Protein AF-0000000067173743 (afdb_homodimer)

Nearest PDB structures (foldseek):
  3cgg-assembly2_B  TM=9.640E-01  e=9.468E-26  Corynebacterium glutamicum ATCC 13032
  1y8c-assembly1_A  TM=8.490E-01  e=2.556E-12  Clostridium acetobutylicum ATCC 824
  6m81-assembly1_C-2  TM=7.696E-01  e=2.964E-10  Streptomyces fradiae
  3ccf-assembly1_A  TM=7.639E-01  e=2.964E-10  Trichormus variabilis ATCC 29413
  6zxy-assembly1_B  TM=7.085E-01  e=7.209E-08  Archaeoglobus fulgidus

Secondary structure (DSSP, 8-state):
-PPPPHHHHHHHH-TTHHHHHHHHHHHHHHTT----HHHHHHHHHSPTT-EEEEET-TTSHHHHHHHHTT-EEEEEES-HHHHHHHHHH--SSEEEE--GGG--SGGGT--S-EEEEEE-SSHHHHS-GGGHHHHHHHHHHTEEEEEEEEEEEESSSS--HHHHHHHHHHTTEEEEEEESSTT-PBP-TT-SEEEEEEEE-/-PPPPHHHHHHHH-TTHHHHHHHHHHHHHHTT----HHHHHHHHHSPTT-EEEEET-TTSHHHHHHHHTT-EEEEEES-HHHHHHHHHH--SSEEEE--GGG--SGGGT--S-EEEEEE-SSHHHHS-GGGHHHHHHHHHHTEEEEEEEEEEEESSSS--HHHHHHHHHHTTEEEEEEESSTT-PBP-TT-SEEEEEEEE-

pLDDT: mean 96.92, std 3.04, range [72.38, 98.94]

Solvent-accessible surface area (backbone atoms only — not comparable to full-atom values): 20705 Å² total; per-residue (Å²): 134,81,75,71,31,49,52,58,51,51,34,72,76,33,76,57,47,61,59,51,53,52,48,49,54,52,49,39,53,75,72,65,52,87,81,47,51,61,36,34,34,52,56,20,47,44,61,84,64,31,38,33,35,24,48,52,32,51,52,23,64,47,42,34,52,42,32,73,74,51,32,46,28,38,30,31,22,65,49,59,69,32,40,53,44,11,54,69,76,29,74,79,48,48,73,38,72,39,50,61,70,67,56,53,51,49,86,70,73,46,68,75,55,19,50,33,36,40,27,63,77,36,40,78,53,30,41,24,78,91,36,48,48,53,26,44,31,39,55,52,70,41,39,37,87,86,16,37,38,38,40,24,41,54,59,93,47,91,52,52,70,67,59,50,53,50,35,35,42,74,34,44,34,36,77,61,43,59,16,36,40,62,46,71,39,61,49,55,94,82,48,61,30,39,28,39,34,27,28,66,101,133,80,75,71,31,47,52,58,51,50,34,71,76,34,76,58,47,61,59,50,53,53,49,49,54,51,48,40,49,75,72,65,52,87,81,47,50,61,36,34,34,52,55,20,48,44,62,86,62,30,37,32,35,23,49,52,30,50,51,23,63,46,43,34,52,42,31,74,74,52,30,46,32,38,30,30,21,66,50,59,69,32,39,53,44,12,54,69,77,29,74,81,46,47,74,39,70,38,50,60,71,67,57,53,50,48,84,70,74,46,69,75,56,20,50,33,36,39,27,63,77,35,40,78,52,31,42,24,78,91,37,49,46,53,26,45,31,39,55,52,70,40,39,37,84,87,14,36,38,39,40,25,37,54,58,94,48,90,53,53,68,67,58,49,55,50,36,34,42,74,35,42,34,37,76,62,44,58,16,36,40,62,48,71,38,60,49,56,95,82,47,59,30,40,29,39,34,29,28,65,100

Structure (mmCIF, N/CA/C/O backbone):
data_AF-0000000067173743-model_v1
#
loop_
_entity.id
_entity.type
_entity.pdbx_description
1 polymer 'SAM-dependent methyltransferase'
#
loop_
_atom_site.group_PDB
_atom_site.id
_atom_site.type_symbol
_atom_site.label_atom_id
_atom_site.label_alt_id
_atom_site.label_comp_id
_atom_site.label_asym_id
_atom_site.label_entity_id
_atom_site.label_seq_id
_atom_site.pdbx_PDB_ins_code
_atom_site.Cartn_x
_atom_site.Cartn_y
_atom_site.Cartn_z
_atom_site.occupancy
_atom_site.B_iso_or_equiv
_atom_site.auth_seq_id
_atom_site.auth_comp_id
_atom_site.auth_asym_id
_atom_site.auth_atom_id
_atom_site.pdbx_PDB_model_num
ATOM 1 N N . MET A 1 1 ? -3.609 -37.188 -11.945 1 72.38 1 MET A N 1
ATOM 2 C CA . MET A 1 1 ? -2.936 -36.094 -12.633 1 72.38 1 MET A CA 1
ATOM 3 C C . MET A 1 1 ? -3.859 -34.875 -12.773 1 72.38 1 MET A C 1
ATOM 5 O O . MET A 1 1 ? -5.039 -35.031 -13.094 1 72.38 1 MET A O 1
ATOM 9 N N . VAL A 1 2 ? -3.316 -33.594 -12.258 1 84.56 2 VAL A N 1
ATOM 10 C CA . VAL A 1 2 ? -4.215 -32.438 -12.305 1 84.56 2 VAL A CA 1
ATOM 11 C C . VAL A 1 2 ? -4.324 -31.922 -13.742 1 84.56 2 VAL A C 1
ATOM 13 O O . VAL A 1 2 ? -3.422 -32.125 -14.555 1 84.56 2 VAL A O 1
ATOM 16 N N . GLU A 1 3 ? -5.492 -31.391 -14.008 1 90.25 3 GLU A N 1
ATOM 17 C CA . GLU A 1 3 ? -5.699 -30.781 -15.32 1 90.25 3 GLU A CA 1
ATOM 18 C C . GLU A 1 3 ? -4.637 -29.719 -15.609 1 90.25 3 GLU A C 1
ATOM 20 O O . GLU A 1 3 ? -4.289 -28.938 -14.727 1 90.25 3 GLU A O 1
ATOM 25 N N . GLN A 1 4 ? -4.129 -29.844 -16.844 1 92.44 4 GLN A N 1
ATOM 26 C CA . GLN A 1 4 ? -3.09 -28.906 -17.266 1 92.44 4 GLN A CA 1
ATOM 27 C C . GLN A 1 4 ? -3.613 -27.469 -17.281 1 92.44 4 GLN A C 1
ATOM 29 O O . GLN A 1 4 ? -4.723 -27.203 -17.75 1 92.44 4 GLN A O 1
ATOM 34 N N . SER A 1 5 ? -2.871 -26.578 -16.734 1 92.19 5 SER A N 1
ATOM 35 C CA . SER A 1 5 ? -3.258 -25.172 -16.688 1 92.19 5 SER A CA 1
ATOM 36 C C . SER A 1 5 ? -3.424 -24.594 -18.094 1 92.19 5 SER A C 1
ATOM 38 O O . SER A 1 5 ? -2.848 -25.109 -19.047 1 92.19 5 SER A O 1
ATOM 40 N N . LEU A 1 6 ? -4.168 -23.547 -18.203 1 91.12 6 LEU A N 1
ATOM 41 C CA . LEU A 1 6 ? -4.348 -22.875 -19.484 1 91.12 6 LEU A CA 1
ATOM 42 C C . LEU A 1 6 ? -3.037 -22.25 -19.953 1 91.12 6 LEU A C 1
ATOM 44 O O . LEU A 1 6 ? -2.773 -22.203 -21.156 1 91.12 6 LEU A O 1
ATOM 48 N N . TRP A 1 7 ? -2.191 -21.828 -19.047 1 90.88 7 TRP A N 1
ATOM 49 C CA . TRP A 1 7 ? -0.876 -21.312 -19.406 1 90.88 7 TRP A CA 1
ATOM 50 C C . TRP A 1 7 ? -0.049 -22.375 -20.125 1 90.88 7 TRP A C 1
ATOM 52 O O . TRP A 1 7 ? 0.504 -22.109 -21.203 1 90.88 7 TRP A O 1
ATOM 62 N N . MET A 1 8 ? 0.033 -23.531 -19.562 1 92.5 8 MET A N 1
ATOM 63 C CA . MET A 1 8 ? 0.863 -24.578 -20.141 1 92.5 8 MET A CA 1
ATOM 64 C C . MET A 1 8 ? 0.271 -25.094 -21.453 1 92.5 8 MET A C 1
ATOM 66 O O . MET A 1 8 ? 1.003 -25.531 -22.328 1 92.5 8 MET A O 1
ATOM 70 N N . GLN A 1 9 ? -1.016 -24.984 -21.578 1 92.06 9 GLN A N 1
ATOM 71 C CA . GLN A 1 9 ? -1.63 -25.281 -22.875 1 92.06 9 GLN A CA 1
ATOM 72 C C . GLN A 1 9 ? -1.189 -24.266 -23.938 1 92.06 9 GLN A C 1
ATOM 74 O O . GLN A 1 9 ? -0.911 -24.641 -25.078 1 92.06 9 GLN A O 1
ATOM 79 N N . LYS A 1 10 ? -1.136 -23 -23.562 1 92.88 10 LYS A N 1
ATOM 80 C CA . LYS A 1 10 ? -0.661 -21.953 -24.469 1 92.88 10 LYS A CA 1
ATOM 81 C C . LYS A 1 10 ? 0.796 -22.188 -24.859 1 92.88 10 LYS A C 1
ATOM 83 O O . LYS A 1 10 ? 1.162 -22.047 -26.031 1 92.88 10 LYS A O 1
ATOM 88 N N . VAL A 1 11 ? 1.63 -22.547 -23.891 1 92 11 VAL A N 1
ATOM 89 C CA . VAL A 1 11 ? 3.043 -22.812 -24.125 1 92 11 VAL A CA 1
ATOM 90 C C . VAL A 1 11 ? 3.193 -24 -25.078 1 92 11 VAL A C 1
ATOM 92 O O . VAL A 1 11 ? 4.035 -24 -25.969 1 92 11 VAL A O 1
ATOM 95 N N . ALA A 1 12 ? 2.393 -25.047 -24.906 1 92.31 12 ALA A N 1
ATOM 96 C CA . ALA A 1 12 ? 2.42 -26.219 -25.766 1 92.31 12 ALA A CA 1
ATOM 97 C C . ALA A 1 12 ? 2.045 -25.859 -27.203 1 92.31 12 ALA A C 1
ATOM 99 O O . ALA A 1 12 ? 2.629 -26.375 -28.156 1 92.31 12 ALA A O 1
ATOM 100 N N . ALA A 1 13 ? 1.15 -24.938 -27.312 1 94 13 ALA A N 1
ATOM 101 C CA . ALA A 1 13 ? 0.665 -24.516 -28.625 1 94 13 ALA A CA 1
ATOM 102 C C . ALA A 1 13 ? 1.651 -23.562 -29.297 1 94 13 ALA A C 1
ATOM 104 O O . ALA A 1 13 ? 1.753 -23.531 -30.516 1 94 13 ALA A O 1
ATOM 105 N N . ASP A 1 14 ? 2.377 -22.797 -28.484 1 94.69 14 ASP A N 1
ATOM 106 C CA . ASP A 1 14 ? 3.369 -21.828 -28.953 1 94.69 14 ASP A CA 1
ATOM 107 C C . ASP A 1 14 ? 4.629 -21.891 -28.094 1 94.69 14 ASP A C 1
ATOM 109 O O . ASP A 1 14 ? 4.797 -21.078 -27.172 1 94.69 14 ASP A O 1
ATOM 113 N N . PRO A 1 15 ? 5.562 -22.688 -28.484 1 89.81 15 PRO A N 1
ATOM 114 C CA . PRO A 1 15 ? 6.75 -22.938 -27.656 1 89.81 15 PRO A CA 1
ATOM 115 C C . PRO A 1 15 ? 7.57 -21.672 -27.422 1 89.81 15 PRO A C 1
ATOM 117 O O . PRO A 1 15 ? 8.391 -21.625 -26.5 1 89.81 15 PRO A O 1
ATOM 120 N N . GLY A 1 16 ? 7.414 -20.703 -28.141 1 92.06 16 GLY A N 1
ATOM 121 C CA . GLY A 1 16 ? 8.141 -19.453 -27.953 1 92.06 16 GLY A CA 1
ATOM 122 C C . GLY A 1 16 ? 7.461 -18.5 -27 1 92.06 16 GLY A C 1
ATOM 123 O O . GLY A 1 16 ? 8.008 -17.438 -26.672 1 92.06 16 GLY A O 1
ATOM 124 N N . HIS A 1 17 ? 6.344 -18.891 -26.562 1 93.5 17 HIS A N 1
ATOM 125 C CA . HIS A 1 17 ? 5.508 -18 -25.75 1 93.5 17 HIS A CA 1
ATOM 126 C C . HIS A 1 17 ? 6.23 -17.578 -24.484 1 93.5 17 HIS A C 1
ATOM 128 O O . HIS A 1 17 ? 6.223 -16.391 -24.125 1 93.5 17 HIS A O 1
ATOM 134 N N . SER A 1 18 ? 6.84 -18.484 -23.781 1 95.94 18 SER A N 1
ATOM 135 C CA . SER A 1 18 ? 7.53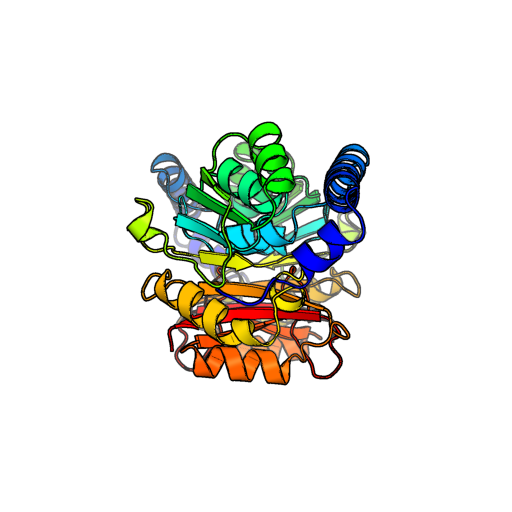9 -18.156 -22.531 1 95.94 18 SER A CA 1
ATOM 136 C C . SER A 1 18 ? 8.68 -17.172 -22.781 1 95.94 18 SER A C 1
ATOM 138 O O . SER A 1 18 ? 8.844 -16.203 -22.047 1 95.94 18 SER A O 1
ATOM 140 N N . GLN A 1 19 ? 9.438 -17.438 -23.797 1 95.19 19 GLN A N 1
ATOM 141 C CA . GLN A 1 19 ? 10.562 -16.562 -24.125 1 95.19 19 GLN A CA 1
ATOM 142 C C . GLN A 1 19 ? 10.078 -15.164 -24.5 1 95.19 19 GLN A C 1
ATOM 144 O O . GLN A 1 19 ? 10.703 -14.172 -24.141 1 95.19 19 GLN A O 1
ATOM 149 N N . TRP A 1 20 ? 9.078 -15.164 -25.297 1 94.69 20 TRP A N 1
ATOM 150 C CA . TRP A 1 20 ? 8.477 -13.883 -25.641 1 94.69 20 TRP A CA 1
ATOM 151 C C . TRP A 1 20 ? 8.102 -13.109 -24.375 1 94.69 20 TRP A C 1
ATOM 153 O O . TRP A 1 20 ? 8.406 -11.922 -24.25 1 94.69 20 TRP A O 1
ATOM 163 N N . TYR A 1 21 ? 7.426 -13.781 -23.531 1 95 21 TYR A N 1
ATOM 164 C CA . TYR A 1 21 ? 6.965 -13.156 -22.281 1 95 21 TYR A CA 1
ATOM 165 C C . TYR A 1 21 ? 8.141 -12.633 -21.469 1 95 21 TYR A C 1
ATOM 167 O O . TYR A 1 21 ? 8.094 -11.508 -20.969 1 95 21 TYR A O 1
ATOM 175 N N . ILE A 1 22 ? 9.211 -13.336 -21.312 1 96.88 22 ILE A N 1
ATOM 176 C CA . ILE A 1 22 ? 10.422 -12.93 -20.609 1 96.88 22 ILE A CA 1
ATOM 177 C C . ILE A 1 22 ? 10.992 -11.672 -21.25 1 96.88 22 ILE A C 1
ATOM 179 O O . ILE A 1 22 ? 11.273 -10.688 -20.547 1 96.88 22 ILE A O 1
ATOM 183 N N . GLU A 1 23 ? 11.086 -11.719 -22.516 1 96.81 23 GLU A N 1
ATOM 184 C CA . GLU A 1 23 ? 11.688 -10.602 -23.25 1 96.81 23 GLU A CA 1
ATOM 185 C C . GLU A 1 23 ? 10.812 -9.359 -23.156 1 96.81 23 GLU A C 1
ATOM 187 O O . GLU A 1 23 ? 11.32 -8.234 -23.094 1 96.81 23 GLU A O 1
ATOM 192 N N . ARG A 1 24 ? 9.57 -9.594 -23.156 1 95.5 24 ARG A N 1
ATOM 193 C CA . ARG A 1 24 ? 8.656 -8.469 -23.016 1 95.5 24 ARG A CA 1
ATOM 194 C C . ARG A 1 24 ? 8.945 -7.676 -21.75 1 95.5 24 ARG A C 1
ATOM 196 O O . ARG A 1 24 ? 9.109 -6.453 -21.812 1 95.5 24 ARG A O 1
ATOM 203 N N . PHE A 1 25 ? 9.055 -8.344 -20.672 1 95.25 25 PHE A N 1
ATOM 204 C CA . PHE A 1 25 ? 9.258 -7.652 -19.406 1 95.25 25 PHE A CA 1
ATOM 205 C C . PHE A 1 25 ? 10.672 -7.09 -19.328 1 95.25 25 PHE A C 1
ATOM 207 O O . PHE A 1 25 ? 10.883 -6.012 -18.766 1 95.25 25 PHE A O 1
ATOM 214 N N . ARG A 1 26 ? 11.609 -7.809 -19.891 1 96.94 26 ARG A N 1
ATOM 215 C CA . ARG A 1 26 ? 12.961 -7.254 -19.953 1 96.94 26 ARG A CA 1
ATOM 216 C C . ARG A 1 26 ? 12.992 -5.969 -20.766 1 96.94 26 ARG A C 1
ATOM 218 O O . ARG A 1 26 ? 13.656 -5.004 -20.391 1 96.94 26 ARG A O 1
ATOM 225 N N . SER A 1 27 ? 12.258 -5.996 -21.844 1 97.44 27 SER A N 1
ATOM 226 C CA . SER A 1 27 ? 12.195 -4.82 -22.703 1 97.44 27 SER A CA 1
ATOM 227 C C . SER A 1 27 ? 11.523 -3.652 -22 1 97.44 27 SER A C 1
ATOM 229 O O . SER A 1 27 ? 11.977 -2.51 -22.109 1 97.44 27 SER A O 1
ATOM 231 N N . LEU A 1 28 ? 10.438 -3.945 -21.312 1 96.38 28 LEU A N 1
ATOM 232 C CA . LEU A 1 28 ? 9.758 -2.906 -20.547 1 96.38 28 LEU A CA 1
ATOM 233 C C . LEU A 1 28 ? 10.688 -2.32 -19.484 1 96.38 28 LEU A C 1
ATOM 235 O O . LEU A 1 28 ? 10.711 -1.105 -19.281 1 96.38 28 LEU A O 1
ATOM 239 N N . ALA A 1 29 ? 11.445 -3.174 -18.859 1 94.88 29 ALA A N 1
ATOM 240 C CA . ALA A 1 29 ? 12.406 -2.717 -17.844 1 94.88 29 ALA A CA 1
ATOM 241 C C . ALA A 1 29 ? 13.469 -1.813 -18.469 1 94.88 29 ALA A C 1
ATOM 243 O O . ALA A 1 29 ? 13.789 -0.755 -17.938 1 94.88 29 ALA A O 1
ATOM 244 N N . ARG A 1 30 ? 13.984 -2.219 -19.641 1 95.62 30 ARG A N 1
ATOM 245 C CA . ARG A 1 30 ? 15 -1.433 -20.344 1 95.62 30 ARG A CA 1
ATOM 246 C C . ARG A 1 30 ? 14.445 -0.074 -20.75 1 95.62 30 ARG A C 1
ATOM 248 O O . ARG A 1 30 ? 15.172 0.919 -20.781 1 95.62 30 ARG A O 1
ATOM 255 N N . ALA A 1 31 ? 13.141 -0.066 -21.016 1 96.75 31 ALA A N 1
ATOM 256 C CA . ALA A 1 31 ? 12.477 1.167 -21.438 1 96.75 31 ALA A CA 1
ATOM 257 C C . ALA A 1 31 ? 12.172 2.059 -20.234 1 96.75 31 ALA A C 1
ATOM 259 O O . ALA A 1 31 ? 11.695 3.186 -20.406 1 96.75 31 ALA A O 1
ATOM 260 N N . GLY A 1 32 ? 12.359 1.563 -19.047 1 94 32 GLY A N 1
ATOM 261 C CA . GLY A 1 32 ? 12.18 2.365 -17.844 1 94 32 GLY A CA 1
ATOM 262 C C . GLY A 1 32 ? 10.75 2.365 -17.328 1 94 32 GLY A C 1
ATOM 263 O O . GLY A 1 32 ? 10.359 3.24 -16.562 1 94 32 GLY A O 1
ATOM 264 N N . GLU A 1 33 ? 9.961 1.334 -17.781 1 95.88 33 GLU A N 1
ATOM 265 C CA . GLU A 1 33 ? 8.578 1.241 -17.312 1 95.88 33 GLU A CA 1
ATOM 266 C C . GLU A 1 33 ? 8.523 0.799 -15.859 1 95.88 33 GLU A C 1
ATOM 268 O O . GLU A 1 33 ? 9.398 0.071 -15.391 1 95.88 33 GLU A O 1
ATOM 273 N N . ASP A 1 34 ? 7.531 1.329 -15.172 1 95.81 34 ASP A N 1
ATOM 274 C CA . ASP A 1 34 ? 7.32 0.904 -13.797 1 95.81 34 ASP A CA 1
ATOM 275 C C . ASP A 1 34 ? 6.719 -0.499 -13.742 1 95.81 34 ASP A C 1
ATOM 277 O O . ASP A 1 34 ? 5.543 -0.688 -14.055 1 95.81 34 ASP A O 1
ATOM 281 N N . LEU A 1 35 ? 7.457 -1.443 -13.242 1 95.88 35 LEU A N 1
ATOM 282 C CA . LEU A 1 35 ? 7.059 -2.848 -13.273 1 95.88 35 LEU A CA 1
ATOM 283 C C . LEU A 1 35 ? 6.75 -3.35 -11.867 1 95.88 35 LEU A C 1
ATOM 285 O O . LEU A 1 35 ? 6.496 -4.539 -11.664 1 95.88 35 LEU A O 1
ATOM 289 N N . PHE A 1 36 ? 6.715 -2.395 -10.867 1 97.69 36 PHE A N 1
ATOM 290 C CA . PHE A 1 36 ? 6.801 -2.91 -9.508 1 97.69 36 PHE A CA 1
ATOM 291 C C . PHE A 1 36 ? 5.633 -2.412 -8.664 1 97.69 36 PHE A C 1
ATOM 293 O O . PHE A 1 36 ? 5.676 -2.479 -7.434 1 97.69 36 PHE A O 1
ATOM 300 N N . GLY A 1 37 ? 4.562 -1.891 -9.336 1 97.94 37 GLY A N 1
ATOM 301 C CA . GLY A 1 37 ? 3.408 -1.38 -8.609 1 97.94 37 GLY A CA 1
ATOM 302 C C . GLY A 1 37 ? 2.801 -2.398 -7.664 1 97.94 37 GLY A C 1
ATOM 303 O O . GLY A 1 37 ? 2.49 -2.078 -6.516 1 97.94 37 GLY A O 1
ATOM 304 N N . GLU A 1 38 ? 2.695 -3.646 -8.141 1 98.5 38 GLU A N 1
ATOM 305 C CA . GLU A 1 38 ? 2.141 -4.715 -7.32 1 98.5 38 GLU A CA 1
ATOM 306 C C . GLU A 1 38 ? 3.016 -4.984 -6.098 1 98.5 38 GLU A C 1
ATOM 308 O O . GLU A 1 38 ? 2.512 -5.09 -4.977 1 98.5 38 GLU A O 1
ATOM 313 N N . ALA A 1 39 ? 4.309 -5.055 -6.32 1 98.69 39 ALA A N 1
ATOM 314 C CA . ALA A 1 39 ? 5.254 -5.379 -5.254 1 98.69 39 ALA A CA 1
ATOM 315 C C . ALA A 1 39 ? 5.289 -4.277 -4.199 1 98.69 39 ALA A C 1
ATOM 317 O O . ALA A 1 39 ? 5.477 -4.551 -3.012 1 98.69 39 ALA A O 1
ATOM 318 N N . ARG A 1 40 ? 5.117 -3.021 -4.637 1 98.75 40 ARG A N 1
ATOM 319 C CA . ARG A 1 40 ? 5.125 -1.91 -3.691 1 98.75 40 ARG A CA 1
ATOM 320 C C . ARG A 1 40 ? 3.939 -2 -2.734 1 98.75 40 ARG A C 1
ATOM 322 O O . ARG A 1 40 ? 4.07 -1.698 -1.546 1 98.75 40 ARG A O 1
ATOM 329 N N . LEU A 1 41 ? 2.762 -2.398 -3.248 1 98.81 41 LEU A N 1
ATOM 330 C CA . LEU A 1 41 ? 1.624 -2.582 -2.354 1 98.81 41 LEU A CA 1
ATOM 331 C C . LEU A 1 41 ? 1.885 -3.717 -1.368 1 98.81 41 LEU A C 1
ATOM 333 O O . LEU A 1 41 ? 1.627 -3.576 -0.17 1 98.81 41 LEU A O 1
ATOM 337 N N . VAL A 1 42 ? 2.426 -4.832 -1.834 1 98.88 42 VAL A N 1
ATOM 338 C CA . VAL A 1 42 ? 2.727 -5.973 -0.973 1 98.88 42 VAL A CA 1
ATOM 339 C C . VAL A 1 42 ? 3.725 -5.555 0.104 1 98.88 42 VAL A C 1
ATOM 341 O O . VAL A 1 42 ? 3.562 -5.898 1.277 1 98.88 42 VAL A O 1
ATOM 344 N N . ASP A 1 43 ? 4.734 -4.805 -0.309 1 98.88 43 ASP A N 1
ATOM 345 C CA . ASP A 1 43 ? 5.734 -4.324 0.64 1 98.88 43 ASP A CA 1
ATOM 346 C C . ASP A 1 43 ? 5.098 -3.451 1.716 1 98.88 43 ASP A C 1
ATOM 348 O O . ASP A 1 43 ? 5.469 -3.527 2.889 1 98.88 43 ASP A O 1
ATOM 352 N N . ALA A 1 44 ? 4.18 -2.623 1.342 1 98.69 44 ALA A N 1
ATOM 353 C CA . ALA A 1 44 ? 3.498 -1.738 2.283 1 98.69 44 ALA A CA 1
ATOM 354 C C . ALA A 1 44 ? 2.68 -2.535 3.295 1 98.69 44 ALA A C 1
ATOM 356 O O . ALA A 1 44 ? 2.537 -2.125 4.449 1 98.69 44 ALA A O 1
ATOM 357 N N . MET A 1 45 ? 2.201 -3.658 2.896 1 98.56 45 MET A N 1
ATOM 358 C CA . MET A 1 45 ? 1.304 -4.461 3.721 1 98.56 45 MET A CA 1
ATOM 359 C C . MET A 1 45 ? 2.092 -5.383 4.645 1 98.56 45 MET A C 1
ATOM 361 O O . MET A 1 45 ? 1.58 -5.82 5.68 1 98.56 45 MET A O 1
ATOM 365 N N . ALA A 1 46 ? 3.314 -5.684 4.285 1 98.25 46 ALA A N 1
ATOM 366 C CA . ALA A 1 46 ? 4.078 -6.75 4.934 1 98.25 46 ALA A CA 1
ATOM 367 C C . ALA A 1 46 ? 4.848 -6.215 6.141 1 98.25 46 ALA A C 1
ATOM 369 O O . ALA A 1 46 ? 5.395 -5.113 6.094 1 98.25 46 ALA A O 1
ATOM 370 N N . PRO A 1 47 ? 4.879 -7.016 7.215 1 96.94 47 PRO A N 1
ATOM 371 C CA . PRO A 1 47 ? 5.898 -6.676 8.211 1 96.94 47 PRO A CA 1
ATOM 372 C C . PRO A 1 47 ? 7.316 -6.738 7.648 1 96.94 47 PRO A C 1
ATOM 374 O O . PRO A 1 47 ? 7.543 -7.344 6.594 1 96.94 47 PRO A O 1
ATOM 377 N N . ARG A 1 48 ? 8.203 -6.047 8.258 1 97.69 48 ARG A N 1
ATOM 378 C CA . ARG A 1 48 ? 9.586 -6.098 7.781 1 97.69 48 ARG A CA 1
ATOM 379 C C . ARG A 1 48 ? 10.141 -7.516 7.875 1 97.69 48 ARG A C 1
ATOM 381 O O . ARG A 1 48 ? 9.828 -8.25 8.812 1 97.69 48 ARG A O 1
ATOM 388 N N . ASN A 1 49 ? 10.906 -7.922 6.867 1 98.19 49 ASN A N 1
ATOM 389 C CA . ASN A 1 49 ? 11.523 -9.234 6.773 1 98.19 49 ASN A CA 1
ATOM 390 C C . ASN A 1 49 ? 10.477 -10.352 6.723 1 98.19 49 ASN A C 1
ATOM 392 O O . ASN A 1 49 ? 10.68 -11.422 7.293 1 98.19 49 ASN A O 1
ATOM 396 N N . ALA A 1 50 ? 9.375 -10.086 6.141 1 98.75 50 ALA A N 1
ATOM 397 C CA . ALA A 1 50 ? 8.273 -11.031 6.039 1 98.75 50 ALA A CA 1
ATOM 398 C C . ALA A 1 50 ? 8.664 -12.242 5.199 1 98.75 50 ALA A C 1
ATOM 400 O O . ALA A 1 50 ? 9.602 -12.172 4.395 1 98.75 50 ALA A O 1
ATOM 401 N N . HIS A 1 51 ? 8.023 -13.344 5.492 1 98.94 51 HIS A N 1
ATOM 402 C CA . HIS A 1 51 ? 8.031 -14.508 4.613 1 98.94 51 HIS A CA 1
ATOM 403 C C . HIS A 1 51 ? 6.918 -14.422 3.572 1 98.94 51 HIS A C 1
ATOM 405 O O . HIS A 1 51 ? 5.734 -14.398 3.922 1 98.94 51 HIS A O 1
ATOM 411 N N . ILE A 1 52 ? 7.309 -14.336 2.248 1 98.94 52 ILE A N 1
ATOM 412 C CA . ILE A 1 52 ? 6.344 -14.016 1.202 1 98.94 52 ILE A CA 1
ATOM 413 C C . ILE A 1 52 ? 6.383 -15.094 0.12 1 98.94 52 ILE A C 1
ATOM 415 O O . ILE A 1 52 ? 7.461 -15.516 -0.311 1 98.94 52 ILE A O 1
ATOM 419 N N . LEU A 1 53 ? 5.219 -15.602 -0.249 1 98.94 53 LEU A N 1
ATOM 420 C CA . LEU A 1 53 ? 5.082 -16.5 -1.394 1 98.94 53 LEU A CA 1
ATOM 421 C C . LEU A 1 53 ? 4.598 -15.734 -2.623 1 98.94 53 LEU A C 1
ATOM 423 O O . LEU A 1 53 ? 3.541 -15.102 -2.59 1 98.94 53 LEU A O 1
ATOM 427 N N . ASP A 1 54 ? 5.391 -15.727 -3.633 1 98.88 54 ASP A N 1
ATOM 428 C CA . ASP A 1 54 ? 4.98 -15.258 -4.953 1 98.88 54 ASP A CA 1
ATOM 429 C C . ASP A 1 54 ? 4.414 -16.406 -5.789 1 98.88 54 ASP A C 1
ATOM 431 O O . ASP A 1 54 ? 5.16 -17.109 -6.473 1 98.88 54 ASP A O 1
ATOM 435 N N . ALA A 1 55 ? 3.074 -16.641 -5.691 1 98.88 55 ALA A N 1
ATOM 436 C CA . ALA A 1 55 ? 2.373 -17.75 -6.328 1 98.88 55 ALA A CA 1
ATOM 437 C C . ALA A 1 55 ? 2.07 -17.438 -7.793 1 98.88 55 ALA A C 1
ATOM 439 O O . ALA A 1 55 ? 1.243 -16.578 -8.094 1 98.88 55 ALA A O 1
ATOM 440 N N . GLY A 1 56 ? 2.629 -18.219 -8.688 1 98.5 56 GLY A N 1
ATOM 441 C CA . GLY A 1 56 ? 2.643 -17.812 -10.086 1 98.5 56 GLY A CA 1
ATOM 442 C C . GLY A 1 56 ? 3.607 -16.688 -10.375 1 98.5 56 GLY A C 1
ATOM 443 O O . GLY A 1 56 ? 3.229 -15.68 -10.984 1 98.5 56 GLY A O 1
ATOM 444 N N . CYS A 1 57 ? 4.891 -16.859 -10.078 1 98.56 57 CYS A N 1
ATOM 445 C CA . CYS A 1 57 ? 5.844 -15.766 -9.969 1 98.56 57 CYS A CA 1
ATOM 446 C C . CYS A 1 57 ? 6.344 -15.336 -11.336 1 98.56 57 CYS A C 1
ATOM 448 O O . CYS A 1 57 ? 6.973 -14.281 -11.477 1 98.56 57 CYS A O 1
ATOM 450 N N . GLY A 1 58 ? 6.035 -16.141 -12.406 1 97.75 58 GLY A N 1
ATOM 451 C CA . GLY A 1 58 ? 6.578 -15.797 -13.711 1 97.75 58 GLY A CA 1
ATOM 452 C C . GLY A 1 58 ? 8.086 -15.625 -13.703 1 97.75 58 GLY A C 1
ATOM 453 O O . GLY A 1 58 ? 8.805 -16.422 -13.094 1 97.75 58 GLY A O 1
ATOM 454 N N . PRO A 1 59 ? 8.57 -14.688 -14.406 1 97.69 59 PRO A N 1
ATOM 455 C CA . PRO A 1 59 ? 10.016 -14.484 -14.461 1 97.69 59 PRO A CA 1
ATOM 456 C C . PRO A 1 59 ? 10.562 -13.773 -13.227 1 97.69 59 PRO A C 1
ATOM 458 O O . PRO A 1 59 ? 11.688 -13.266 -13.25 1 97.69 59 PRO A O 1
ATOM 461 N N . GLY A 1 60 ? 9.797 -13.609 -12.195 1 98.19 60 GLY A N 1
ATOM 462 C CA . GLY A 1 60 ? 10.32 -13.336 -10.867 1 98.19 60 GLY A CA 1
ATOM 463 C C . GLY A 1 60 ? 10.375 -11.852 -10.547 1 98.19 60 GLY A C 1
ATOM 464 O O . GLY A 1 60 ? 11.008 -11.445 -9.57 1 98.19 60 GLY A O 1
ATOM 465 N N . ARG A 1 61 ? 9.727 -10.992 -11.344 1 97.56 61 ARG A N 1
ATOM 466 C CA . ARG A 1 61 ? 9.82 -9.547 -11.195 1 97.56 61 ARG A CA 1
ATOM 467 C C . ARG A 1 61 ? 9.391 -9.117 -9.797 1 97.56 61 ARG A C 1
ATOM 469 O O . ARG A 1 61 ? 10.125 -8.398 -9.109 1 97.56 61 ARG A O 1
ATOM 476 N N . LEU A 1 62 ? 8.25 -9.57 -9.312 1 98.25 62 LEU A N 1
ATOM 477 C CA . LEU A 1 62 ? 7.715 -9.125 -8.031 1 98.25 62 LEU A CA 1
ATOM 478 C C . LEU A 1 62 ? 8.531 -9.703 -6.875 1 98.25 62 LEU A C 1
ATOM 480 O O . LEU A 1 62 ? 8.922 -8.977 -5.961 1 98.25 62 LEU A O 1
ATOM 484 N N . GLY A 1 63 ? 8.742 -11.031 -6.934 1 98.69 63 GLY A N 1
ATOM 485 C CA . GLY A 1 63 ? 9.547 -11.656 -5.898 1 98.69 63 GLY A CA 1
ATOM 486 C C . GLY A 1 63 ? 10.938 -11.055 -5.777 1 98.69 63 GLY A C 1
ATOM 487 O O . GLY A 1 63 ? 11.453 -10.898 -4.672 1 98.69 63 GLY A O 1
ATOM 488 N N . GLY A 1 64 ? 11.555 -10.805 -6.934 1 98.62 64 GLY A N 1
ATOM 489 C CA . GLY A 1 64 ? 12.867 -10.172 -6.934 1 98.62 64 GLY A CA 1
ATOM 490 C C . GLY A 1 64 ? 12.883 -8.828 -6.23 1 98.62 64 GLY A C 1
ATOM 491 O O . GLY A 1 64 ? 13.766 -8.555 -5.414 1 98.62 64 GLY A O 1
ATOM 492 N N . TYR A 1 65 ? 11.922 -7.98 -6.578 1 98.44 65 TYR A N 1
ATOM 493 C CA . TYR A 1 65 ? 11.797 -6.684 -5.922 1 98.44 65 TYR A CA 1
ATOM 494 C C . TYR A 1 65 ? 11.641 -6.848 -4.414 1 98.44 65 TYR A C 1
ATOM 496 O O . TYR A 1 65 ? 12.352 -6.203 -3.641 1 98.44 65 TYR A O 1
ATOM 504 N N . LEU A 1 66 ? 10.695 -7.691 -3.961 1 98.81 66 LEU A N 1
ATOM 505 C CA . LEU A 1 66 ? 10.383 -7.879 -2.549 1 98.81 66 LEU A CA 1
ATOM 506 C C . LEU A 1 66 ? 11.594 -8.414 -1.791 1 98.81 66 LEU A C 1
ATOM 508 O O . LEU A 1 66 ? 11.852 -8.008 -0.655 1 98.81 66 LEU A O 1
ATOM 512 N N . ALA A 1 67 ? 12.352 -9.305 -2.42 1 98.81 67 ALA A N 1
ATOM 513 C CA . ALA A 1 67 ? 13.602 -9.766 -1.81 1 98.81 67 ALA A CA 1
ATOM 514 C C . ALA A 1 67 ? 14.602 -8.625 -1.685 1 98.81 67 ALA A C 1
ATOM 516 O O . ALA A 1 67 ? 15.297 -8.508 -0.672 1 98.81 67 ALA A O 1
ATOM 517 N N . GLY A 1 68 ? 14.664 -7.793 -2.699 1 98.19 68 GLY A N 1
ATOM 518 C CA . GLY A 1 68 ? 15.586 -6.668 -2.723 1 98.19 68 GLY A CA 1
ATOM 519 C C . GLY A 1 68 ? 15.352 -5.684 -1.594 1 98.19 68 GLY A C 1
ATOM 520 O O . GLY A 1 68 ? 16.281 -5.012 -1.147 1 98.19 68 GLY A O 1
ATOM 521 N N . VAL A 1 69 ? 14.109 -5.664 -1.126 1 97.38 69 VAL A N 1
ATOM 522 C CA . VAL A 1 69 ? 13.82 -4.711 -0.059 1 97.38 69 VAL A CA 1
ATOM 523 C C . VAL A 1 69 ? 13.797 -5.434 1.286 1 97.38 69 VAL A C 1
ATOM 525 O O . VAL A 1 69 ? 13.312 -4.891 2.279 1 97.38 69 VAL A O 1
ATOM 528 N N . GLY A 1 70 ? 14.188 -6.715 1.317 1 97.81 70 GLY A N 1
ATOM 529 C CA . GLY A 1 70 ? 14.555 -7.312 2.592 1 97.81 70 GLY A CA 1
ATOM 530 C C . GLY A 1 70 ? 13.648 -8.461 2.992 1 97.81 70 GLY A C 1
ATOM 531 O O . GLY A 1 70 ? 13.836 -9.062 4.051 1 97.81 70 GLY A O 1
ATOM 532 N N . HIS A 1 71 ? 12.688 -8.867 2.199 1 98.81 71 HIS A N 1
ATOM 533 C CA . HIS A 1 71 ? 11.797 -9.961 2.549 1 98.81 71 HIS A CA 1
ATOM 534 C C . HIS A 1 71 ? 12.406 -11.312 2.168 1 98.81 71 HIS A C 1
ATOM 536 O O . HIS A 1 71 ? 13.312 -11.375 1.338 1 98.81 71 HIS A O 1
ATOM 542 N N . ARG A 1 72 ? 11.961 -12.383 2.865 1 98.81 72 ARG A N 1
ATOM 543 C CA . ARG A 1 72 ? 12.234 -13.758 2.465 1 98.81 72 ARG A CA 1
ATOM 544 C C . ARG A 1 72 ? 11.18 -14.266 1.486 1 98.81 72 ARG A C 1
ATOM 546 O O . ARG A 1 72 ? 10.008 -14.367 1.834 1 98.81 72 ARG A O 1
ATOM 553 N N . VAL A 1 73 ? 11.672 -14.578 0.239 1 98.94 73 VAL A N 1
ATOM 554 C CA . VAL A 1 73 ? 10.688 -14.797 -0.819 1 98.94 73 VAL A CA 1
ATOM 555 C C . VAL A 1 73 ? 10.859 -16.203 -1.396 1 98.94 73 VAL A C 1
ATOM 557 O O . VAL A 1 73 ? 11.984 -16.656 -1.624 1 98.94 73 VAL A O 1
ATOM 560 N N . VAL A 1 74 ? 9.766 -16.906 -1.517 1 98.94 74 VAL A N 1
ATOM 561 C CA . VAL A 1 74 ? 9.656 -18.109 -2.326 1 98.94 74 VAL A CA 1
ATOM 562 C C . VAL A 1 74 ? 8.758 -17.859 -3.531 1 98.94 74 VAL A C 1
ATOM 564 O O . VAL A 1 74 ? 7.656 -17.312 -3.385 1 98.94 74 VAL A O 1
ATOM 567 N N . GLY A 1 75 ? 9.25 -18.094 -4.684 1 98.88 75 GLY A N 1
ATOM 568 C CA . GLY A 1 75 ? 8.461 -18.016 -5.898 1 98.88 75 GLY A CA 1
ATOM 569 C C . GLY A 1 75 ? 8.172 -19.359 -6.516 1 98.88 75 GLY A C 1
ATOM 570 O O . GLY A 1 75 ? 9.047 -20.234 -6.551 1 98.88 75 GLY A O 1
ATOM 571 N N . VAL A 1 76 ? 6.965 -19.578 -6.965 1 98.81 76 VAL A N 1
ATOM 572 C CA . VAL A 1 76 ? 6.578 -20.844 -7.605 1 98.81 76 VAL A CA 1
ATOM 573 C C . VAL A 1 76 ? 5.895 -20.547 -8.938 1 98.81 76 VAL A C 1
ATOM 575 O O . VAL A 1 76 ? 5.02 -19.688 -9.023 1 98.81 76 VAL A O 1
ATOM 578 N N . ASP A 1 77 ? 6.301 -21.172 -9.938 1 98.5 77 ASP A N 1
ATOM 579 C CA . ASP A 1 77 ? 5.645 -21.125 -11.242 1 98.5 77 ASP A CA 1
ATOM 580 C C . ASP A 1 77 ? 5.723 -22.484 -11.945 1 98.5 77 ASP A C 1
ATOM 582 O O . ASP A 1 77 ? 6.703 -23.203 -11.797 1 98.5 77 ASP A O 1
ATOM 586 N N . VAL A 1 78 ? 4.715 -22.766 -12.727 1 97.81 78 VAL A N 1
ATOM 587 C CA . VAL A 1 78 ? 4.605 -24.078 -13.375 1 97.81 78 VAL A CA 1
ATOM 588 C C . VAL A 1 78 ? 5.57 -24.141 -14.555 1 97.81 78 VAL A C 1
ATOM 590 O O . VAL A 1 78 ? 5.965 -25.234 -14.977 1 97.81 78 VAL A O 1
ATOM 593 N N . ASP A 1 79 ? 6.004 -23.031 -15.141 1 97.81 79 ASP A N 1
ATOM 594 C CA . ASP A 1 79 ? 6.805 -22.969 -16.359 1 97.81 79 ASP A CA 1
ATOM 595 C C . ASP A 1 79 ? 8.297 -22.938 -16.047 1 97.81 79 ASP A C 1
ATOM 597 O O . ASP A 1 79 ? 8.812 -21.938 -15.555 1 97.81 79 ASP A O 1
ATOM 601 N N . PRO A 1 80 ? 9.062 -23.984 -16.344 1 97.88 80 PRO A N 1
ATOM 602 C CA . PRO A 1 80 ? 10.492 -24.016 -16.016 1 97.88 80 PRO A CA 1
ATOM 603 C C . PRO A 1 80 ? 11.281 -22.922 -16.703 1 97.88 80 PRO A C 1
ATOM 605 O O . PRO A 1 80 ? 12.281 -22.422 -16.172 1 97.88 80 PRO A O 1
ATOM 608 N N . ALA A 1 81 ? 10.859 -22.5 -17.859 1 97.88 81 ALA A N 1
ATOM 609 C CA . ALA A 1 81 ? 11.555 -21.422 -18.562 1 97.88 81 ALA A CA 1
ATOM 610 C C . ALA A 1 81 ? 11.469 -20.109 -17.797 1 97.88 81 ALA A C 1
ATOM 612 O O . ALA A 1 81 ? 12.445 -19.359 -17.719 1 97.88 81 ALA A O 1
ATOM 613 N N . LEU A 1 82 ? 10.32 -19.828 -17.25 1 98.25 82 LEU A N 1
ATOM 614 C CA . LEU A 1 82 ? 10.141 -18.594 -16.469 1 98.25 82 LEU A CA 1
ATOM 615 C C . LEU A 1 82 ? 10.961 -18.641 -15.188 1 98.25 82 LEU A C 1
ATOM 617 O O . LEU A 1 82 ? 11.57 -17.641 -14.805 1 98.25 82 LEU A O 1
ATOM 621 N N . ILE A 1 83 ? 11 -19.812 -14.539 1 98.62 83 ILE A N 1
ATOM 622 C CA . ILE A 1 83 ? 11.781 -19.969 -13.32 1 98.62 83 ILE A CA 1
ATOM 623 C C . ILE A 1 83 ? 13.266 -19.781 -13.625 1 98.62 83 ILE A C 1
ATOM 625 O O . ILE A 1 83 ? 13.992 -19.141 -12.859 1 98.62 83 ILE A O 1
ATOM 629 N N . ALA A 1 84 ? 13.711 -20.344 -14.719 1 98.44 84 ALA A N 1
ATOM 630 C CA . ALA A 1 84 ? 15.109 -20.156 -15.117 1 98.44 84 ALA A CA 1
ATOM 631 C C . ALA A 1 84 ? 15.438 -18.672 -15.281 1 98.44 84 ALA A C 1
ATOM 633 O O . ALA A 1 84 ? 16.5 -18.219 -14.852 1 98.44 84 ALA A O 1
ATOM 634 N N . ALA A 1 85 ? 14.547 -17.938 -15.922 1 98.44 85 ALA A N 1
ATOM 635 C CA . ALA A 1 85 ? 14.719 -16.484 -16.078 1 98.44 85 ALA A CA 1
ATOM 636 C C . ALA A 1 85 ? 14.734 -15.781 -14.734 1 98.44 85 ALA A C 1
ATOM 638 O O . ALA A 1 85 ? 15.531 -14.867 -14.516 1 98.44 85 ALA A O 1
ATOM 639 N N . ALA A 1 86 ? 13.844 -16.172 -13.852 1 98.69 86 ALA A N 1
ATOM 640 C CA . ALA A 1 86 ? 13.797 -15.594 -12.508 1 98.69 86 ALA A CA 1
ATOM 641 C C . ALA A 1 86 ? 15.117 -15.781 -11.781 1 98.69 86 ALA A C 1
ATOM 643 O O . ALA A 1 86 ? 15.641 -14.852 -11.164 1 98.69 86 ALA A O 1
ATOM 644 N N . GLU A 1 87 ? 15.656 -17.016 -11.828 1 98.56 87 GLU A N 1
ATOM 645 C CA . GLU A 1 87 ? 16.922 -17.328 -11.18 1 98.56 87 GLU A CA 1
ATOM 646 C C . GLU A 1 87 ? 18.047 -16.469 -11.742 1 98.56 87 GLU A C 1
ATOM 648 O O . GLU A 1 87 ? 18.922 -16.016 -10.992 1 98.56 87 GLU A O 1
ATOM 653 N N . GLU A 1 88 ? 17.984 -16.25 -12.977 1 98 88 GLU A N 1
ATOM 654 C CA . GLU A 1 88 ? 19.016 -15.477 -13.656 1 98 88 GLU A CA 1
ATOM 655 C C . GLU A 1 88 ? 18.906 -13.992 -13.312 1 98 88 GLU A C 1
ATOM 657 O O . GLU A 1 88 ? 19.906 -13.359 -12.953 1 98 88 GLU A O 1
ATOM 662 N N . ASP A 1 89 ? 17.734 -13.477 -13.398 1 97.69 89 ASP A N 1
ATOM 663 C CA . ASP A 1 89 ? 17.531 -12.031 -13.328 1 97.69 89 ASP A CA 1
ATOM 664 C C . ASP A 1 89 ? 17.453 -11.562 -11.875 1 97.69 89 ASP A C 1
ATOM 666 O O . ASP A 1 89 ? 17.766 -10.406 -11.578 1 97.69 89 ASP A O 1
ATOM 670 N N . TYR A 1 90 ? 17 -12.445 -11.023 1 97.81 90 TYR A N 1
ATOM 671 C CA . TYR A 1 90 ? 16.766 -12.07 -9.633 1 97.81 90 TYR A CA 1
ATOM 672 C C . TYR A 1 90 ? 17.312 -13.133 -8.68 1 97.81 90 TYR A C 1
ATOM 674 O O . TYR A 1 90 ? 16.547 -13.891 -8.078 1 97.81 90 TYR A O 1
ATOM 682 N N . PRO A 1 91 ? 18.641 -13.023 -8.461 1 95.56 91 PRO A N 1
ATOM 683 C CA . PRO A 1 91 ? 19.203 -13.945 -7.465 1 95.56 91 PRO A CA 1
ATOM 684 C C . PRO A 1 91 ? 18.766 -13.602 -6.043 1 95.56 91 PRO A C 1
ATOM 686 O O . PRO A 1 91 ? 18.609 -12.422 -5.711 1 95.56 91 PRO A O 1
ATOM 689 N N . GLY A 1 92 ? 18.453 -14.555 -5.188 1 94.56 92 GLY A N 1
ATOM 690 C CA . GLY A 1 92 ? 18.047 -14.289 -3.814 1 94.56 92 GLY A CA 1
ATOM 691 C C . GLY A 1 92 ? 16.922 -15.18 -3.342 1 94.56 92 GLY A C 1
ATOM 692 O O . GLY A 1 92 ? 17.094 -15.984 -2.428 1 94.56 92 GLY A O 1
ATOM 693 N N . PRO A 1 93 ? 15.734 -14.875 -4.012 1 98.5 93 PRO A N 1
ATOM 694 C CA . PRO A 1 93 ? 14.602 -15.711 -3.635 1 98.5 93 PRO A CA 1
ATOM 695 C C . PRO A 1 93 ? 14.844 -17.188 -3.92 1 98.5 93 PRO A C 1
ATOM 697 O O . PRO A 1 93 ? 15.781 -17.547 -4.641 1 98.5 93 PRO A O 1
ATOM 700 N N . ARG A 1 94 ? 14.039 -18.031 -3.277 1 98.69 94 ARG A N 1
ATOM 701 C CA . ARG A 1 94 ? 13.938 -19.422 -3.686 1 98.69 94 ARG A CA 1
ATOM 702 C C . ARG A 1 94 ? 12.898 -19.594 -4.785 1 98.69 94 ARG A C 1
ATOM 704 O O . ARG A 1 94 ? 11.711 -19.328 -4.578 1 98.69 94 ARG A O 1
ATOM 711 N N . TRP A 1 95 ? 13.422 -19.953 -5.902 1 98.75 95 TRP A N 1
ATOM 712 C CA . TRP A 1 95 ? 12.539 -20.156 -7.043 1 98.75 95 TRP A CA 1
ATOM 713 C C . TRP A 1 95 ? 12.266 -21.656 -7.258 1 98.75 95 TRP A C 1
ATOM 715 O O . TRP A 1 95 ? 13.195 -22.453 -7.273 1 98.75 95 TRP A O 1
ATOM 725 N N . LEU A 1 96 ? 11.008 -22.016 -7.457 1 98.81 96 LEU A N 1
ATOM 726 C CA . LEU A 1 96 ? 10.633 -23.422 -7.594 1 98.81 96 LEU A CA 1
ATOM 727 C C . LEU A 1 96 ? 9.719 -23.625 -8.797 1 98.81 96 LEU A C 1
ATOM 729 O O . LEU A 1 96 ? 8.773 -22.859 -9 1 98.81 96 LEU A O 1
ATOM 733 N N . VAL A 1 97 ? 10.031 -24.625 -9.562 1 98.56 97 VAL A N 1
ATOM 734 C CA . VAL A 1 97 ? 9.07 -25.094 -10.555 1 98.56 97 VAL A CA 1
ATOM 735 C C . VAL A 1 97 ? 7.988 -25.922 -9.867 1 98.56 97 VAL A C 1
ATOM 737 O O . VAL A 1 97 ? 8.297 -26.875 -9.141 1 98.56 97 VAL A O 1
ATOM 740 N N . GLY A 1 98 ? 6.758 -25.516 -10.086 1 97.75 98 GLY A N 1
ATOM 741 C CA . GLY A 1 98 ? 5.664 -26.281 -9.5 1 97.75 98 GLY A CA 1
ATOM 742 C C . GLY A 1 98 ? 4.297 -25.797 -9.938 1 97.75 98 GLY A C 1
ATOM 743 O O . GLY A 1 98 ? 4.129 -24.609 -10.273 1 97.75 98 GLY A O 1
ATOM 744 N N . ASP A 1 99 ? 3.354 -26.719 -9.961 1 97.75 99 ASP A N 1
ATOM 745 C CA . ASP A 1 99 ? 1.949 -26.391 -10.203 1 97.75 99 ASP A CA 1
ATOM 746 C C . ASP A 1 99 ? 1.249 -25.984 -8.906 1 97.75 99 ASP A C 1
ATOM 748 O O . ASP A 1 99 ? 1.271 -26.734 -7.926 1 97.75 99 ASP A O 1
ATOM 752 N N . LEU A 1 100 ? 0.624 -24.812 -8.914 1 98.38 100 LEU A N 1
ATOM 753 C CA . LEU A 1 100 ? -0.07 -24.344 -7.715 1 98.38 100 LEU A CA 1
ATOM 754 C C . LEU A 1 100 ? -1.172 -25.312 -7.309 1 98.38 100 LEU A C 1
ATOM 756 O O . LEU A 1 100 ? -1.528 -25.406 -6.133 1 98.38 100 LEU A O 1
ATOM 760 N N . ALA A 1 101 ? -1.748 -26.094 -8.25 1 97.69 101 ALA A N 1
ATOM 761 C CA . ALA A 1 101 ? -2.793 -27.078 -7.965 1 97.69 101 ALA A CA 1
ATOM 762 C C . ALA A 1 101 ? -2.246 -28.234 -7.133 1 97.69 101 ALA A C 1
ATOM 764 O O . ALA A 1 101 ? -3.014 -29 -6.539 1 97.69 101 ALA A O 1
ATOM 765 N N . GLU A 1 102 ? -0.92 -28.359 -7.086 1 97.75 102 GLU A N 1
ATOM 766 C CA . GLU A 1 102 ? -0.261 -29.406 -6.305 1 97.75 102 GLU A CA 1
ATOM 767 C C . GLU A 1 102 ? 0.665 -28.797 -5.254 1 97.75 102 GLU A C 1
ATOM 769 O O . GLU A 1 102 ? 1.582 -29.469 -4.77 1 97.75 102 GLU A O 1
ATOM 774 N N . LEU A 1 103 ? 0.444 -27.562 -4.969 1 98.06 103 LEU A N 1
ATOM 775 C CA . LEU A 1 103 ? 1.337 -26.828 -4.078 1 98.06 103 LEU A CA 1
ATOM 776 C C . LEU A 1 103 ? 1.421 -27.5 -2.713 1 98.06 103 LEU A C 1
ATOM 778 O O . LEU A 1 103 ? 0.409 -27.656 -2.025 1 98.06 103 LEU A O 1
ATOM 782 N N . ASP A 1 104 ? 2.549 -27.984 -2.32 1 98.12 104 ASP A N 1
ATOM 783 C CA . ASP A 1 104 ? 2.908 -28.562 -1.024 1 98.12 104 ASP A CA 1
ATOM 784 C C . ASP A 1 104 ? 4.352 -28.219 -0.659 1 98.12 104 ASP A C 1
ATOM 786 O O . ASP A 1 104 ? 5.242 -29.062 -0.789 1 98.12 104 ASP A O 1
ATOM 790 N N . LEU A 1 105 ? 4.492 -27.031 -0.127 1 98.62 105 LEU A N 1
ATOM 791 C CA . LEU A 1 105 ? 5.84 -26.516 0.096 1 98.62 105 LEU A CA 1
ATOM 792 C C . LEU A 1 105 ? 6.496 -27.219 1.285 1 98.62 105 LEU A C 1
ATOM 794 O O . LEU A 1 105 ? 7.699 -27.469 1.271 1 98.62 105 LEU A O 1
ATOM 798 N N . PRO A 1 106 ? 5.781 -27.594 2.332 1 98.19 106 PRO A N 1
ATOM 799 C CA . PRO A 1 106 ? 6.418 -28.375 3.396 1 98.19 106 PRO A CA 1
ATOM 800 C C . PRO A 1 106 ? 7.059 -29.656 2.881 1 98.19 106 PRO A C 1
ATOM 802 O O . PRO A 1 106 ? 8.156 -30.031 3.314 1 98.19 106 PRO A O 1
ATOM 805 N N . ALA A 1 107 ? 6.398 -30.328 1.956 1 97.5 107 ALA A N 1
ATOM 806 C CA . ALA A 1 107 ? 6.949 -31.547 1.383 1 97.5 107 ALA A CA 1
ATOM 807 C C . ALA A 1 107 ? 8.234 -31.266 0.611 1 97.5 107 ALA A C 1
ATOM 809 O O . ALA A 1 107 ? 9 -32.188 0.311 1 97.5 107 ALA A O 1
ATOM 810 N N . ARG A 1 108 ? 8.461 -30.016 0.346 1 97 108 ARG A N 1
ATOM 811 C CA . ARG A 1 108 ? 9.664 -29.609 -0.375 1 97 108 ARG A CA 1
ATOM 812 C C . ARG A 1 108 ? 10.664 -28.938 0.558 1 97 108 ARG A C 1
ATOM 814 O O . ARG A 1 108 ? 11.578 -28.25 0.102 1 97 108 ARG A O 1
ATOM 821 N N . GLY A 1 109 ? 10.398 -28.969 1.804 1 97.19 109 GLY A N 1
ATOM 822 C CA . GLY A 1 109 ? 11.359 -28.484 2.783 1 97.19 109 GLY A CA 1
ATOM 823 C C . GLY A 1 109 ? 11.07 -27.062 3.244 1 97.19 109 GLY A C 1
ATOM 824 O O . GLY A 1 109 ? 11.898 -26.453 3.928 1 97.19 109 GLY A O 1
ATOM 825 N N . ILE A 1 110 ? 10.008 -26.516 2.799 1 98.12 110 ILE A N 1
ATOM 826 C CA . ILE A 1 110 ? 9.602 -25.188 3.23 1 98.12 110 ILE A CA 1
ATOM 827 C C . ILE A 1 110 ? 8.359 -25.281 4.109 1 98.12 110 ILE A C 1
ATOM 829 O O . ILE A 1 110 ? 7.238 -25.109 3.631 1 98.12 110 ILE A O 1
ATOM 833 N N . ALA A 1 111 ? 8.547 -25.453 5.383 1 97.25 111 ALA A N 1
ATOM 834 C CA . ALA A 1 111 ? 7.469 -25.766 6.312 1 97.25 111 ALA A CA 1
ATOM 835 C C . ALA A 1 111 ? 6.859 -24.5 6.906 1 97.25 111 ALA A C 1
ATOM 837 O O . ALA A 1 111 ? 5.707 -24.5 7.34 1 97.25 111 ALA A O 1
ATOM 838 N N . GLU A 1 112 ? 7.707 -23.453 7.004 1 98.06 112 GLU A N 1
ATOM 839 C CA . GLU A 1 112 ? 7.227 -22.219 7.613 1 98.06 112 GLU A CA 1
ATOM 840 C C . GLU A 1 112 ? 6.117 -21.594 6.777 1 98.06 112 GLU A C 1
ATOM 842 O O . GLU A 1 112 ? 6.238 -21.469 5.555 1 98.06 112 GLU A O 1
ATOM 847 N N . PRO A 1 113 ? 5.012 -21.188 7.41 1 98.5 113 PRO A N 1
ATOM 848 C CA . PRO A 1 113 ? 3.943 -20.5 6.68 1 98.5 113 PRO A CA 1
ATOM 849 C C . PRO A 1 113 ? 4.324 -19.094 6.262 1 98.5 113 PRO A C 1
ATOM 851 O O . PRO A 1 113 ? 5.391 -18.594 6.645 1 98.5 113 PRO A O 1
ATOM 854 N N . PHE A 1 114 ? 3.5 -18.531 5.488 1 98.94 114 PHE A N 1
ATOM 855 C CA . PHE A 1 114 ? 3.826 -17.234 4.875 1 98.94 114 PHE A CA 1
ATOM 856 C C . PHE A 1 114 ? 2.98 -16.125 5.473 1 98.94 114 PHE A C 1
ATOM 858 O O . PHE A 1 114 ? 1.79 -16.312 5.734 1 98.94 114 PHE A O 1
ATOM 865 N N . ASP A 1 115 ? 3.602 -14.906 5.656 1 98.88 115 ASP A N 1
ATOM 866 C CA . ASP A 1 115 ? 2.902 -13.711 6.121 1 98.88 115 ASP A CA 1
ATOM 867 C C . ASP A 1 115 ? 2.014 -13.133 5.023 1 98.88 115 ASP A C 1
ATOM 869 O O . ASP A 1 115 ? 0.941 -12.594 5.305 1 98.88 115 ASP A O 1
ATOM 873 N N . ILE A 1 116 ? 2.52 -13.219 3.793 1 98.88 116 ILE A N 1
ATOM 874 C CA . ILE A 1 116 ? 1.79 -12.734 2.627 1 98.88 116 ILE A CA 1
ATOM 875 C C . ILE A 1 116 ? 1.966 -13.711 1.468 1 98.88 116 ILE A C 1
ATOM 877 O O . ILE A 1 116 ? 3.066 -14.219 1.231 1 98.88 116 ILE A O 1
ATOM 881 N N . ILE A 1 117 ? 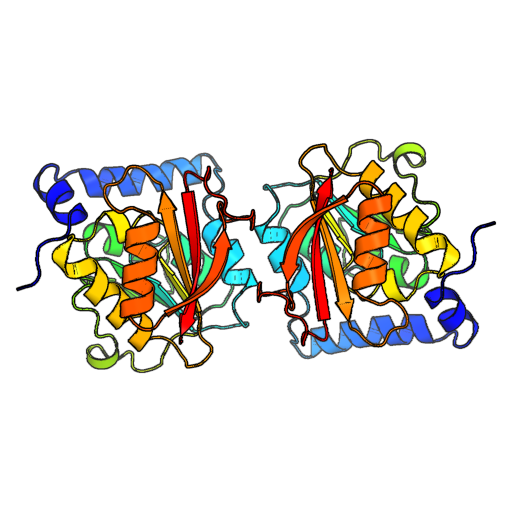0.907 -13.977 0.794 1 98.94 117 ILE A N 1
ATOM 882 C CA . ILE A 1 117 ? 0.925 -14.633 -0.507 1 98.94 117 ILE A CA 1
ATOM 883 C C . ILE A 1 117 ? 0.431 -13.664 -1.582 1 98.94 117 ILE A C 1
ATOM 885 O O . ILE A 1 117 ? -0.628 -13.055 -1.434 1 98.94 117 ILE A O 1
ATOM 889 N N . VAL A 1 118 ? 1.218 -13.438 -2.605 1 98.94 118 VAL A N 1
ATOM 890 C CA . VAL A 1 118 ? 0.796 -12.586 -3.709 1 98.94 118 VAL A CA 1
ATOM 891 C C . VAL A 1 118 ? 0.684 -13.406 -4.988 1 98.94 118 VAL A C 1
ATOM 893 O O . VAL A 1 118 ? 1.52 -14.273 -5.25 1 98.94 118 VAL A O 1
ATOM 896 N N . SER A 1 119 ? -0.388 -13.25 -5.668 1 98.75 119 SER A N 1
ATOM 897 C CA . SER A 1 119 ? -0.634 -13.781 -7.004 1 98.75 119 SER A CA 1
ATOM 898 C C . SER A 1 119 ? -1.144 -12.695 -7.949 1 98.75 119 SER A C 1
ATOM 900 O O . SER A 1 119 ? -2.354 -12.523 -8.109 1 98.75 119 SER A O 1
ATOM 902 N N . ALA A 1 120 ? -0.366 -11.852 -8.672 1 95.56 120 ALA A N 1
ATOM 903 C CA . ALA A 1 120 ? -0.677 -10.578 -9.312 1 95.56 120 ALA A CA 1
ATOM 904 C C . ALA A 1 120 ? -0.88 -10.758 -10.812 1 95.56 120 ALA A C 1
ATOM 906 O O . ALA A 1 120 ? -1.675 -10.047 -11.43 1 95.56 120 ALA A O 1
ATOM 907 N N . GLY A 1 121 ? -0.273 -11.562 -11.664 1 81.81 121 GLY A N 1
ATOM 908 C CA . GLY A 1 121 ? -0.162 -11.625 -13.117 1 81.81 121 GLY A CA 1
ATOM 909 C C . GLY A 1 121 ? -1.215 -12.508 -13.758 1 81.81 121 GLY A C 1
ATOM 910 O O . GLY A 1 121 ? -0.893 -13.367 -14.578 1 81.81 121 GLY A O 1
ATOM 911 N N . ASN A 1 122 ? -2.6 -12.156 -13.305 1 89.38 122 ASN A N 1
ATOM 912 C CA . ASN A 1 122 ? -3.701 -12.914 -13.891 1 89.38 122 ASN A CA 1
ATOM 913 C C . ASN A 1 122 ? -3.484 -14.414 -13.75 1 89.38 122 ASN A C 1
ATOM 915 O O . ASN A 1 122 ? -3.945 -15.195 -14.586 1 89.38 122 ASN A O 1
ATOM 919 N N . VAL A 1 123 ? -2.719 -14.789 -12.844 1 93.62 123 VAL A N 1
ATOM 920 C CA . VAL A 1 123 ? -2.383 -16.188 -12.578 1 93.62 123 VAL A CA 1
ATOM 921 C C . VAL A 1 123 ? -3.664 -17.016 -12.438 1 93.62 123 VAL A C 1
ATOM 923 O O . VAL A 1 123 ? -3.797 -18.078 -13.047 1 93.62 123 VAL A O 1
ATOM 926 N N . MET A 1 124 ? -4.641 -16.5 -11.766 1 96.44 124 MET A N 1
ATOM 927 C CA . MET A 1 124 ? -5.883 -17.219 -11.469 1 96.44 124 MET A CA 1
ATOM 928 C C . MET A 1 124 ? -6.625 -17.562 -12.758 1 96.44 124 MET A C 1
ATOM 930 O O . MET A 1 124 ? -7.262 -18.609 -12.852 1 96.44 124 MET A O 1
ATOM 934 N N . THR A 1 125 ? -6.477 -16.672 -13.719 1 96.38 125 THR A N 1
ATOM 935 C CA . THR A 1 125 ? -7.25 -16.844 -14.945 1 96.38 125 THR A CA 1
ATOM 936 C C . THR A 1 125 ? -6.551 -17.812 -15.891 1 96.38 125 THR A C 1
ATOM 938 O O . THR A 1 125 ? -7.141 -18.266 -16.875 1 96.38 125 THR A O 1
ATOM 941 N N . PHE A 1 126 ? -5.344 -18.234 -15.641 1 95.69 126 PHE A N 1
ATOM 942 C CA . PHE A 1 126 ? -4.598 -19.172 -16.469 1 95.69 126 PHE A CA 1
ATOM 943 C C . PHE A 1 126 ? -4.625 -20.562 -15.859 1 95.69 126 PHE A C 1
ATOM 945 O O . PHE A 1 126 ? -4.125 -21.531 -16.453 1 95.69 126 PHE A O 1
ATOM 952 N N . LEU A 1 127 ? -5.191 -20.719 -14.68 1 96.81 127 LEU A N 1
ATOM 953 C CA . LEU A 1 127 ? -5.375 -22.031 -14.078 1 96.81 127 LEU A CA 1
ATOM 954 C C . LEU A 1 127 ? -6.391 -22.844 -14.867 1 96.81 127 LEU A C 1
ATOM 956 O O . LEU A 1 127 ? -7.27 -22.297 -15.523 1 96.81 127 LEU A O 1
ATOM 960 N N . ALA A 1 128 ? -6.258 -24.203 -14.797 1 96.25 128 ALA A N 1
ATOM 961 C CA . ALA A 1 128 ? -7.375 -25.031 -15.25 1 96.25 128 ALA A CA 1
ATOM 962 C C . ALA A 1 128 ? -8.617 -24.797 -14.391 1 96.25 128 ALA A C 1
ATOM 964 O O . ALA A 1 128 ? -8.531 -24.766 -13.164 1 96.25 128 ALA A O 1
ATOM 965 N N . PRO A 1 129 ? -9.75 -24.594 -15.055 1 95.81 129 PRO A N 1
ATOM 966 C CA . PRO A 1 129 ? -10.969 -24.281 -14.297 1 95.81 129 PRO A CA 1
ATOM 967 C C . PRO A 1 129 ? -11.234 -25.281 -13.172 1 95.81 129 PRO A C 1
ATOM 969 O O . PRO A 1 129 ? -11.633 -24.875 -12.078 1 95.81 129 PRO A O 1
ATOM 972 N N . SER A 1 130 ? -10.953 -26.516 -13.383 1 96.81 130 SER A N 1
ATOM 973 C CA . SER A 1 130 ? -11.266 -27.562 -12.406 1 96.81 130 SER A CA 1
ATOM 974 C C . SER A 1 130 ? -10.344 -27.484 -11.195 1 96.81 130 SER A C 1
ATOM 976 O O . SER A 1 130 ? -10.609 -28.109 -10.164 1 96.81 130 SER A O 1
ATOM 978 N N . THR A 1 131 ? -9.242 -26.656 -11.242 1 97.81 131 THR A N 1
ATOM 979 C CA . THR A 1 131 ? -8.25 -26.656 -10.172 1 97.81 131 THR A CA 1
ATOM 980 C C . THR A 1 131 ? -8.352 -25.359 -9.352 1 97.81 131 THR A C 1
ATOM 982 O O . THR A 1 131 ? -7.695 -25.234 -8.312 1 97.81 131 THR A O 1
ATOM 985 N N . ARG A 1 132 ? -9.148 -24.453 -9.773 1 97.94 132 ARG A N 1
ATOM 986 C CA . ARG A 1 132 ? -9.172 -23.109 -9.203 1 97.94 132 ARG A CA 1
ATOM 987 C C . ARG A 1 132 ? -9.445 -23.156 -7.707 1 97.94 132 ARG A C 1
ATOM 989 O O . ARG A 1 132 ? -8.688 -22.594 -6.91 1 97.94 132 ARG A O 1
ATOM 996 N N . ALA A 1 133 ? -10.453 -23.844 -7.309 1 97.88 133 ALA A N 1
ATOM 997 C CA . ALA A 1 133 ? -10.805 -23.953 -5.895 1 97.88 133 ALA A CA 1
ATOM 998 C C . ALA A 1 133 ? -9.695 -24.625 -5.098 1 97.88 133 ALA A C 1
ATOM 1000 O O . ALA A 1 133 ? -9.383 -24.219 -3.979 1 97.88 133 ALA A O 1
ATOM 1001 N N . GLN A 1 134 ? -9.133 -25.641 -5.668 1 97.94 134 GLN A N 1
ATOM 1002 C CA . GLN A 1 134 ? -8.047 -26.375 -5.016 1 97.94 134 GLN A CA 1
ATOM 1003 C C . GLN A 1 134 ? -6.832 -25.484 -4.801 1 97.94 134 GLN A C 1
ATOM 1005 O O . GLN A 1 134 ? -6.203 -25.516 -3.74 1 97.94 134 GLN A O 1
ATOM 1010 N N . VAL A 1 135 ? -6.453 -24.719 -5.82 1 98.69 135 VAL A N 1
ATOM 1011 C CA . VAL A 1 135 ? -5.324 -23.797 -5.707 1 98.69 135 VAL A CA 1
ATOM 1012 C C . VAL A 1 135 ? -5.562 -22.828 -4.551 1 98.69 135 VAL A C 1
ATOM 1014 O O . VAL A 1 135 ? -4.684 -22.625 -3.711 1 98.69 135 VAL A O 1
ATOM 1017 N N . LEU A 1 136 ? -6.77 -22.25 -4.449 1 98.75 136 LEU A N 1
ATOM 1018 C CA . LEU A 1 136 ? -7.098 -21.312 -3.383 1 98.75 136 LEU A CA 1
ATOM 1019 C C . LEU A 1 136 ? -7 -21.984 -2.018 1 98.75 136 LEU A C 1
ATOM 1021 O O . LEU A 1 136 ? -6.484 -21.391 -1.064 1 98.75 136 LEU A O 1
ATOM 1025 N N . SER A 1 137 ? -7.434 -23.219 -1.945 1 98.75 137 SER A N 1
ATOM 1026 C CA . SER A 1 137 ? -7.34 -23.969 -0.697 1 98.75 137 SER A CA 1
ATOM 1027 C C . SER A 1 137 ? -5.883 -24.188 -0.297 1 98.75 137 SER A C 1
ATOM 1029 O O . SER A 1 137 ? -5.531 -24.062 0.877 1 98.75 137 SER A O 1
ATOM 1031 N N . ARG A 1 138 ? -5.066 -24.5 -1.218 1 98.62 138 ARG A N 1
ATOM 1032 C CA . ARG A 1 138 ? -3.656 -24.75 -0.936 1 98.62 138 ARG A CA 1
ATOM 1033 C C . ARG A 1 138 ? -2.938 -23.469 -0.55 1 98.62 138 ARG A C 1
ATOM 1035 O O . ARG A 1 138 ? -2.096 -23.469 0.351 1 98.62 138 ARG A O 1
ATOM 1042 N N . LEU A 1 139 ? -3.26 -22.359 -1.265 1 98.75 139 LEU A N 1
ATOM 1043 C CA . LEU A 1 139 ? -2.705 -21.078 -0.854 1 98.75 139 LEU A CA 1
ATOM 1044 C C . LEU A 1 139 ? -3.07 -20.766 0.594 1 98.75 139 LEU A C 1
ATOM 1046 O O . LEU A 1 139 ? -2.205 -20.391 1.391 1 98.75 139 LEU A O 1
ATOM 1050 N N . ARG A 1 140 ? -4.32 -20.953 0.959 1 98.69 140 ARG A N 1
ATOM 1051 C CA . ARG A 1 140 ? -4.785 -20.703 2.316 1 98.69 140 ARG A CA 1
ATOM 1052 C C . ARG A 1 140 ? -4.012 -21.531 3.33 1 98.69 140 ARG A C 1
ATOM 1054 O O . ARG A 1 140 ? -3.641 -21.047 4.398 1 98.69 140 ARG A O 1
ATOM 1061 N N . ALA A 1 141 ? -3.721 -22.719 2.98 1 98.5 141 ALA A N 1
ATOM 1062 C CA . ALA A 1 141 ? -3.045 -23.656 3.873 1 98.5 141 ALA A CA 1
ATOM 1063 C C . ALA A 1 141 ? -1.614 -23.219 4.16 1 98.5 141 ALA A C 1
ATOM 1065 O O . ALA A 1 141 ? -1.011 -23.641 5.148 1 98.5 141 ALA A O 1
ATOM 1066 N N . HIS A 1 142 ? -1.08 -22.375 3.328 1 98.75 142 HIS A N 1
ATOM 1067 C CA . HIS A 1 142 ? 0.308 -21.953 3.477 1 98.75 142 HIS A CA 1
ATOM 1068 C C . HIS A 1 142 ? 0.403 -20.609 4.207 1 98.75 142 HIS A C 1
ATOM 1070 O O . HIS A 1 142 ? 1.502 -20.125 4.465 1 98.75 142 HIS A O 1
ATOM 1076 N N . LEU A 1 143 ? -0.74 -20.047 4.566 1 98.56 143 LEU A N 1
ATOM 1077 C CA . LEU A 1 143 ? -0.769 -18.75 5.227 1 98.56 143 LEU A CA 1
ATOM 1078 C C . LEU A 1 143 ? -0.667 -18.906 6.742 1 98.56 143 LEU A C 1
ATOM 1080 O O . LEU A 1 143 ? -1.22 -19.844 7.312 1 98.56 143 LEU A O 1
ATOM 1084 N N . THR A 1 144 ? 0.081 -17.953 7.402 1 98.31 144 THR A N 1
ATOM 1085 C CA . THR A 1 144 ? -0.024 -17.828 8.852 1 98.31 144 THR A CA 1
ATOM 1086 C C . THR A 1 144 ? -1.457 -17.5 9.266 1 98.31 144 THR A C 1
ATOM 1088 O O . THR A 1 144 ? -2.289 -17.156 8.422 1 98.31 144 THR A O 1
ATOM 1091 N N . ASP A 1 145 ? -1.772 -17.562 10.5 1 97.12 145 ASP A N 1
ATOM 1092 C CA . ASP A 1 145 ? -3.115 -17.297 11 1 97.12 145 ASP A CA 1
ATOM 1093 C C . ASP A 1 145 ? -3.539 -15.859 10.695 1 97.12 145 ASP A C 1
ATOM 1095 O O . ASP A 1 145 ? -4.707 -15.602 10.391 1 97.12 145 ASP A O 1
AT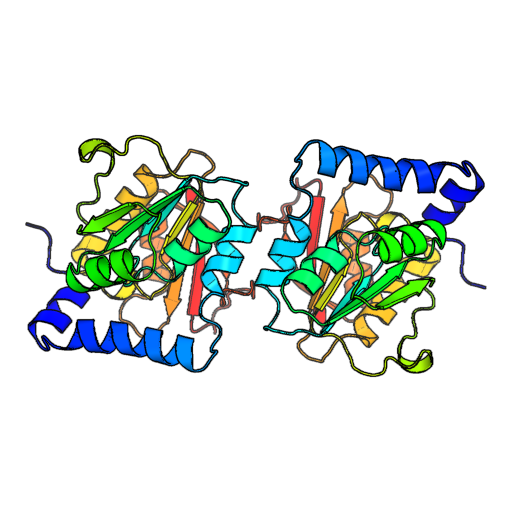OM 1099 N N . ASN A 1 146 ? -2.576 -14.922 10.703 1 95.75 146 ASN A N 1
ATOM 1100 C CA . ASN A 1 146 ? -2.879 -13.516 10.461 1 95.75 146 ASN A CA 1
ATOM 1101 C C . ASN A 1 146 ? -2.389 -13.07 9.086 1 95.75 146 ASN A C 1
ATOM 1103 O O . ASN A 1 146 ? -2.318 -11.867 8.805 1 95.75 146 ASN A O 1
ATOM 1107 N N . GLY A 1 147 ? -1.93 -14.133 8.297 1 98.25 147 GLY A N 1
ATOM 1108 C CA . GLY A 1 147 ? -1.416 -13.82 6.977 1 98.25 147 GLY A CA 1
ATOM 1109 C C . GLY A 1 147 ? -2.498 -13.391 6 1 98.25 147 GLY A C 1
ATOM 1110 O O . GLY A 1 147 ? -3.689 -13.523 6.293 1 98.25 147 GLY A O 1
ATOM 1111 N N . ARG A 1 148 ? -2.125 -12.781 4.93 1 98.62 148 ARG A N 1
ATOM 1112 C CA . ARG A 1 148 ? -3.053 -12.297 3.912 1 98.62 148 ARG A CA 1
ATOM 1113 C C . ARG A 1 148 ? -2.629 -12.758 2.523 1 98.62 148 ARG A C 1
ATOM 1115 O O . ARG A 1 148 ? -1.436 -12.883 2.24 1 98.62 148 ARG A O 1
ATOM 1122 N N . ALA A 1 149 ? -3.588 -13.086 1.7 1 98.88 149 ALA A N 1
ATOM 1123 C CA . ALA A 1 149 ? -3.363 -13.359 0.283 1 98.88 149 ALA A CA 1
ATOM 1124 C C . ALA A 1 149 ? -3.84 -12.195 -0.582 1 98.88 149 ALA A C 1
ATOM 1126 O O . ALA A 1 149 ? -4.953 -11.695 -0.399 1 98.88 149 ALA A O 1
ATOM 1127 N N . VAL A 1 150 ? -3.033 -11.727 -1.463 1 98.94 150 VAL A N 1
ATOM 1128 C CA . VAL A 1 150 ? -3.352 -10.633 -2.381 1 98.94 150 VAL A CA 1
ATOM 1129 C C . VAL A 1 150 ? -3.373 -11.156 -3.814 1 98.94 150 VAL A C 1
ATOM 1131 O O . VAL A 1 150 ? -2.33 -11.516 -4.367 1 98.94 150 VAL A O 1
ATOM 1134 N N . ILE A 1 151 ? -4.531 -11.18 -4.422 1 98.88 151 ILE A N 1
ATOM 1135 C CA . ILE A 1 151 ? -4.719 -11.82 -5.719 1 98.88 151 ILE A CA 1
ATOM 1136 C C . ILE A 1 151 ? -5.355 -10.836 -6.695 1 98.88 151 ILE A C 1
ATOM 1138 O O . ILE A 1 151 ? -6.387 -10.234 -6.391 1 98.88 151 ILE A O 1
ATOM 1142 N N . GLY A 1 152 ? -4.711 -10.602 -7.844 1 98.44 152 GLY A N 1
ATOM 1143 C CA . GLY A 1 152 ? -5.211 -9.656 -8.828 1 98.44 152 GLY A CA 1
ATOM 1144 C C . GLY A 1 152 ? -5.375 -10.258 -10.211 1 98.44 152 GLY A C 1
ATOM 1145 O O . GLY A 1 152 ? -4.574 -11.102 -10.625 1 98.44 152 GLY A O 1
ATOM 1146 N N . PHE A 1 153 ? -6.5 -9.898 -10.898 1 98.12 153 PHE A N 1
ATOM 1147 C CA . PHE A 1 153 ? -6.676 -10.305 -12.289 1 98.12 153 PHE A CA 1
ATOM 1148 C C . PHE A 1 153 ? -7.789 -9.492 -12.945 1 98.12 153 PHE A C 1
ATOM 1150 O O . PHE A 1 153 ? -8.609 -8.883 -12.266 1 98.12 153 PHE A O 1
ATOM 1157 N N . GLY A 1 154 ? -7.797 -9.406 -14.266 1 97.56 154 GLY A N 1
ATOM 1158 C CA . GLY A 1 154 ? -8.742 -8.609 -15.031 1 97.56 154 GLY A CA 1
ATOM 1159 C C . GLY A 1 154 ? -10 -9.367 -15.398 1 97.56 154 GLY A C 1
ATOM 1160 O O . GLY A 1 154 ? -10.023 -10.602 -15.344 1 97.56 154 GLY A O 1
ATOM 1161 N N . ALA A 1 155 ? -11 -8.641 -15.75 1 95.56 155 ALA A N 1
ATOM 1162 C CA . ALA A 1 155 ? -12.25 -9.211 -16.234 1 95.56 155 ALA A CA 1
ATOM 1163 C C . ALA A 1 155 ? -12.094 -9.75 -17.656 1 95.56 155 ALA A C 1
ATOM 1165 O O . ALA A 1 155 ? -11.094 -9.477 -18.328 1 95.56 155 ALA A O 1
ATOM 1166 N N . GLY A 1 156 ? -13.062 -10.555 -18.062 1 92.88 156 GLY A N 1
ATOM 1167 C CA . GLY A 1 156 ? -13.094 -11.023 -19.438 1 92.88 156 GLY A CA 1
ATOM 1168 C C . GLY A 1 156 ? -12.078 -12.117 -19.719 1 92.88 156 GLY A C 1
ATOM 1169 O O . GLY A 1 156 ? -11.594 -12.25 -20.844 1 92.88 156 GLY A O 1
ATOM 1170 N N . ARG A 1 157 ? -11.695 -12.859 -18.672 1 92.31 157 ARG A N 1
ATOM 1171 C CA . ARG A 1 157 ? -10.688 -13.898 -18.828 1 92.31 157 ARG A CA 1
ATOM 1172 C C . ARG A 1 157 ? -11.219 -15.258 -18.391 1 92.31 157 ARG A C 1
ATOM 1174 O O . ARG A 1 157 ? -10.469 -16.078 -17.859 1 92.31 157 ARG A O 1
ATOM 1181 N N . ASP A 1 158 ? -12.57 -15.359 -18.406 1 91.81 158 ASP A N 1
ATOM 1182 C CA . ASP A 1 158 ? -13.273 -16.625 -18.203 1 91.81 158 ASP A CA 1
ATOM 1183 C C . ASP A 1 158 ? -13.234 -17.031 -16.734 1 91.81 158 ASP A C 1
ATOM 1185 O O . ASP A 1 158 ? -13.25 -18.219 -16.422 1 91.81 158 ASP A O 1
ATOM 1189 N N . TYR A 1 159 ? -12.922 -16.219 -15.875 1 96.44 159 TYR A N 1
ATOM 1190 C CA . TYR A 1 159 ? -13.07 -16.359 -14.43 1 96.44 159 TYR A CA 1
ATOM 1191 C C . TYR A 1 159 ? -13.719 -15.125 -13.82 1 96.44 159 TYR A C 1
ATOM 1193 O O . TYR A 1 159 ? -13.023 -14.172 -13.461 1 96.44 159 TYR A O 1
ATOM 1201 N N . GLY A 1 160 ? -15.016 -15.164 -13.719 1 97.12 160 GLY A N 1
ATOM 1202 C CA . GLY A 1 160 ? -15.734 -14.016 -13.203 1 97.12 160 GLY A CA 1
ATOM 1203 C C . GLY A 1 160 ? -15.367 -13.672 -11.773 1 97.12 160 GLY A C 1
ATOM 1204 O O . GLY A 1 160 ? -15.062 -14.555 -10.977 1 97.12 160 GLY A O 1
ATOM 1205 N N . PHE A 1 161 ? -15.438 -12.406 -11.438 1 98.06 161 PHE A N 1
ATOM 1206 C CA . PHE A 1 161 ? -15.062 -11.953 -10.102 1 98.06 161 PHE A CA 1
ATOM 1207 C C . PHE A 1 161 ? -15.945 -12.609 -9.039 1 98.06 161 PHE A C 1
ATOM 1209 O O . PHE A 1 161 ? -15.461 -13.016 -7.984 1 98.06 161 PHE A O 1
ATOM 1216 N N . GLU A 1 162 ? -17.234 -12.742 -9.289 1 97.56 162 GLU A N 1
ATOM 1217 C CA . GLU A 1 162 ? -18.156 -13.359 -8.336 1 97.56 162 GLU A CA 1
ATOM 1218 C C . GLU A 1 162 ? -17.812 -14.836 -8.117 1 97.56 162 GLU A C 1
ATOM 1220 O O . GLU A 1 162 ? -17.859 -15.328 -6.992 1 97.56 162 GLU A O 1
ATOM 1225 N N . GLU A 1 163 ? -17.547 -15.5 -9.227 1 98.06 163 GLU A N 1
ATOM 1226 C CA . GLU A 1 163 ? -17.156 -16.906 -9.133 1 98.06 163 GLU A CA 1
ATOM 1227 C C . GLU A 1 163 ? -15.875 -17.062 -8.32 1 98.06 163 GLU A C 1
ATOM 1229 O O . GLU A 1 163 ? -15.781 -17.922 -7.453 1 98.06 163 GLU A O 1
ATOM 1234 N N . PHE A 1 164 ? -14.922 -16.188 -8.602 1 98.44 164 PHE A N 1
ATOM 1235 C CA . PHE A 1 164 ? -13.664 -16.188 -7.855 1 98.44 164 PHE A CA 1
ATOM 1236 C C . PHE A 1 164 ? -13.914 -15.992 -6.367 1 98.44 164 PHE A C 1
ATOM 1238 O O . PHE A 1 164 ? -13.375 -16.734 -5.539 1 98.44 164 PHE A O 1
ATOM 1245 N N . LEU A 1 165 ? -14.672 -15.008 -5.988 1 98.5 165 LEU A N 1
ATOM 1246 C CA . LEU A 1 165 ? -14.938 -14.711 -4.586 1 98.5 165 LEU A CA 1
ATOM 1247 C C . LEU A 1 165 ? -15.68 -15.859 -3.912 1 98.5 165 LEU A C 1
ATOM 1249 O O . LEU A 1 165 ? -15.461 -16.141 -2.732 1 98.5 165 LEU A O 1
ATOM 1253 N N . ALA A 1 166 ? -16.578 -16.531 -4.672 1 98.62 166 ALA A N 1
ATOM 1254 C CA . ALA A 1 166 ? -17.25 -17.719 -4.148 1 98.62 166 ALA A CA 1
ATOM 1255 C C . ALA A 1 166 ? -16.266 -18.844 -3.896 1 98.62 166 ALA A C 1
ATOM 1257 O O . ALA A 1 166 ? -16.328 -19.516 -2.863 1 98.62 166 ALA A O 1
ATOM 1258 N N . ASP A 1 167 ? -15.375 -19.062 -4.848 1 98.69 167 ASP A N 1
ATOM 1259 C CA . ASP A 1 167 ? -14.336 -20.078 -4.68 1 98.69 167 ASP A CA 1
ATOM 1260 C C . ASP A 1 167 ? -13.445 -19.766 -3.484 1 98.69 167 ASP A C 1
ATOM 1262 O O . ASP A 1 167 ? -13.07 -20.656 -2.729 1 98.69 167 ASP A O 1
ATOM 1266 N N . ALA A 1 168 ? -13.047 -18.484 -3.344 1 98.75 168 ALA A N 1
ATOM 1267 C CA . ALA A 1 168 ? -12.227 -18.062 -2.211 1 98.75 168 ALA A CA 1
ATOM 1268 C C . ALA A 1 168 ? -12.93 -18.359 -0.887 1 98.75 168 ALA A C 1
ATOM 1270 O O . ALA A 1 168 ? -12.312 -18.875 0.046 1 98.75 168 ALA A O 1
ATOM 1271 N N . LYS A 1 169 ? -14.203 -18.016 -0.815 1 98.62 169 LYS A N 1
ATOM 1272 C CA . LYS A 1 169 ? -14.984 -18.297 0.386 1 98.62 169 LYS A CA 1
ATOM 1273 C C . LYS A 1 169 ? -15.008 -19.797 0.679 1 98.62 169 LYS A C 1
ATOM 1275 O O . LYS A 1 169 ? -14.812 -20.219 1.821 1 98.62 169 LYS A O 1
ATOM 1280 N N . GLY A 1 170 ? -15.242 -20.562 -0.36 1 98.56 170 GLY A N 1
ATOM 1281 C CA . GLY A 1 170 ? -15.242 -22.016 -0.213 1 98.56 170 GLY A CA 1
ATOM 1282 C C . GLY A 1 170 ? -13.914 -22.562 0.273 1 98.56 170 GLY A C 1
ATOM 1283 O O . GLY A 1 170 ? -13.875 -23.578 0.976 1 98.56 170 GLY A O 1
ATOM 1284 N N . ALA A 1 171 ? -12.859 -21.875 -0.068 1 98.62 171 ALA A N 1
ATOM 1285 C CA . ALA A 1 171 ? -11.508 -22.297 0.302 1 98.62 171 ALA A CA 1
ATOM 1286 C C . ALA A 1 171 ? -11.148 -21.812 1.704 1 98.62 171 ALA A C 1
ATOM 1288 O O . ALA A 1 171 ? -10.055 -22.094 2.201 1 98.62 171 ALA A O 1
ATOM 1289 N N . GLY A 1 172 ? -12.047 -21.031 2.336 1 98.44 172 GLY A N 1
ATOM 1290 C CA . GLY A 1 172 ? -11.812 -20.594 3.701 1 98.44 172 GLY A CA 1
ATOM 1291 C C . GLY A 1 172 ? -11.211 -19.203 3.787 1 98.44 172 GLY A C 1
ATOM 1292 O O . GLY A 1 172 ? -10.562 -18.859 4.777 1 98.44 172 GLY A O 1
ATOM 1293 N N . PHE A 1 173 ? -11.367 -18.406 2.746 1 98.62 173 PHE A N 1
ATOM 1294 C CA . PHE A 1 173 ? -10.938 -17.016 2.762 1 98.62 173 PHE A CA 1
ATOM 1295 C C . PHE A 1 173 ? -12.117 -16.078 3.006 1 98.62 173 PHE A C 1
ATOM 1297 O O . PHE A 1 173 ? -13.266 -16.453 2.768 1 98.62 173 PHE A O 1
ATOM 1304 N N . THR A 1 174 ? -11.836 -14.945 3.486 1 98 174 THR A N 1
ATOM 1305 C CA . THR A 1 174 ? -12.766 -13.82 3.514 1 98 174 THR A CA 1
ATOM 1306 C C . THR A 1 174 ? -12.078 -12.547 3.033 1 98 174 THR A C 1
ATOM 1308 O O . THR A 1 174 ? -10.914 -12.305 3.344 1 98 174 THR A O 1
ATOM 1311 N N . PRO A 1 175 ? -12.758 -11.836 2.188 1 97.44 175 PRO A N 1
ATOM 1312 C CA . PRO A 1 175 ? -12.148 -10.594 1.725 1 97.44 175 PRO A CA 1
ATOM 1313 C C . PRO A 1 175 ? -12.023 -9.547 2.834 1 97.44 175 PRO A C 1
ATOM 1315 O O . PRO A 1 175 ? -12.992 -9.258 3.531 1 97.44 175 PRO A O 1
ATOM 1318 N N . ASP A 1 176 ? -10.836 -9.07 3.002 1 95.25 176 ASP A N 1
ATOM 1319 C CA . ASP A 1 176 ? -10.586 -7.898 3.84 1 95.25 176 ASP A CA 1
ATOM 1320 C C . ASP A 1 176 ? -10.852 -6.605 3.068 1 95.25 176 ASP A C 1
ATOM 1322 O O . ASP A 1 176 ? -11.406 -5.652 3.615 1 95.25 176 ASP A O 1
ATOM 1326 N N . GLN A 1 177 ? -10.344 -6.594 1.861 1 96.06 177 GLN A N 1
ATOM 1327 C CA . GLN A 1 177 ? -10.461 -5.457 0.954 1 96.06 177 GLN A CA 1
ATOM 1328 C C . GLN A 1 177 ? -10.57 -5.922 -0.496 1 96.06 177 GLN A C 1
ATOM 1330 O O . GLN A 1 177 ? -9.914 -6.879 -0.9 1 96.06 177 GLN A O 1
ATOM 1335 N N . LEU A 1 178 ? -11.445 -5.305 -1.184 1 98 178 LEU A N 1
ATOM 1336 C CA . LEU A 1 178 ? -11.492 -5.457 -2.635 1 98 178 LEU A CA 1
ATOM 1337 C C . LEU A 1 178 ? -11.125 -4.152 -3.332 1 98 178 LEU A C 1
ATOM 1339 O O . LEU A 1 178 ? -11.719 -3.109 -3.064 1 98 178 LEU A O 1
ATOM 1343 N N . LEU A 1 179 ? -10.141 -4.211 -4.152 1 98.38 179 LEU A N 1
ATOM 1344 C CA . LEU A 1 179 ? -9.625 -3.049 -4.871 1 98.38 179 LEU A CA 1
ATOM 1345 C C . LEU A 1 179 ? -9.758 -3.242 -6.379 1 98.38 179 LEU A C 1
ATOM 1347 O O . LEU A 1 179 ? -9.906 -4.371 -6.855 1 98.38 179 LEU A O 1
ATOM 1351 N N . SER A 1 180 ? -9.68 -2.115 -7.152 1 98 180 SER A N 1
ATOM 1352 C CA . SER A 1 180 ? -9.758 -2.176 -8.609 1 98 180 SER A CA 1
ATOM 1353 C C . SER A 1 180 ? -8.391 -1.973 -9.242 1 98 180 SER A C 1
ATOM 1355 O O . SER A 1 180 ? -8.227 -2.168 -10.453 1 98 180 SER A O 1
ATOM 1357 N N . THR A 1 181 ? -7.449 -1.54 -8.453 1 97.38 181 THR A N 1
ATOM 1358 C CA . THR A 1 181 ? -6.074 -1.315 -8.875 1 97.38 181 THR A CA 1
ATOM 1359 C C . THR A 1 181 ? -5.098 -1.641 -7.75 1 97.38 181 THR A C 1
ATOM 1361 O O . THR A 1 181 ? -5.496 -1.754 -6.59 1 97.38 181 THR A O 1
ATOM 1364 N N . TRP A 1 182 ? -3.898 -1.781 -8.094 1 98.12 182 TRP A N 1
ATOM 1365 C CA . TRP A 1 182 ? -2.855 -2.078 -7.117 1 98.12 182 TRP A CA 1
ATOM 1366 C C . TRP A 1 182 ? -2.473 -0.827 -6.336 1 98.12 182 TRP A C 1
ATOM 1368 O O . TRP A 1 182 ? -1.776 -0.911 -5.32 1 98.12 182 TRP A O 1
ATOM 1378 N N . ASP A 1 183 ? -2.939 0.394 -6.77 1 97.75 183 ASP A N 1
ATOM 1379 C CA . ASP A 1 183 ? -2.639 1.614 -6.027 1 97.75 183 ASP A CA 1
ATOM 1380 C C . ASP A 1 183 ? -3.783 1.983 -5.086 1 97.75 183 ASP A C 1
ATOM 1382 O O . ASP A 1 183 ? -3.994 3.16 -4.789 1 97.75 183 ASP A O 1
ATOM 1386 N N . VAL A 1 184 ? -4.621 1.01 -4.723 1 98.12 184 VAL A N 1
ATOM 1387 C CA . VAL A 1 184 ? -5.527 1.035 -3.58 1 98.12 184 VAL A CA 1
ATOM 1388 C C . VAL A 1 184 ? -6.785 1.827 -3.936 1 98.12 184 VAL A C 1
ATOM 1390 O O . VAL A 1 184 ? -7.285 2.607 -3.121 1 98.12 184 VAL A O 1
ATOM 1393 N N . ARG A 1 185 ? -7.262 1.746 -5.121 1 97.38 185 ARG A N 1
ATOM 1394 C CA . ARG A 1 185 ? -8.57 2.273 -5.484 1 97.38 185 ARG A CA 1
ATOM 1395 C C . ARG A 1 185 ? -9.672 1.25 -5.211 1 97.38 185 ARG A C 1
ATOM 1397 O O . ARG A 1 185 ? -9.469 0.051 -5.422 1 97.38 185 ARG A O 1
ATOM 1404 N N . PRO A 1 186 ? -10.781 1.719 -4.801 1 96.31 186 PRO A N 1
ATOM 1405 C CA . PRO A 1 186 ? -11.836 0.782 -4.402 1 96.31 186 PRO A CA 1
ATOM 1406 C C . PRO A 1 186 ? -12.422 0.017 -5.586 1 96.31 186 PRO A C 1
ATOM 1408 O O . PRO A 1 186 ? -12.477 0.542 -6.703 1 96.31 186 PRO A O 1
ATOM 1411 N N . PHE A 1 187 ? -12.836 -1.179 -5.367 1 97.75 187 PHE A N 1
ATOM 1412 C CA . PHE A 1 187 ? -13.562 -2.012 -6.324 1 97.75 187 PHE A CA 1
ATOM 1413 C C . PHE A 1 187 ? -15.031 -1.623 -6.375 1 97.75 187 PHE A C 1
ATOM 1415 O O . PHE A 1 187 ? -15.648 -1.353 -5.344 1 97.75 187 PHE A O 1
ATOM 1422 N N . SER A 1 188 ? -15.602 -1.545 -7.527 1 95.94 188 SER A N 1
ATOM 1423 C CA . SER A 1 188 ? -17.016 -1.292 -7.746 1 95.94 188 SER A CA 1
ATOM 1424 C C . SER A 1 188 ? -17.594 -2.252 -8.781 1 95.94 188 SER A C 1
ATOM 1426 O O . SER A 1 188 ? -16.875 -3.049 -9.375 1 95.94 188 SER A O 1
ATOM 1428 N N . GLU A 1 189 ? -18.844 -2.246 -9.008 1 94.38 189 GLU A N 1
ATOM 1429 C CA . GLU A 1 189 ? -19.531 -3.127 -9.953 1 94.38 189 GLU A CA 1
ATOM 1430 C C . GLU A 1 189 ? -19.031 -2.887 -11.383 1 94.38 189 GLU A C 1
ATOM 1432 O O . GLU A 1 189 ? -19.078 -3.789 -12.219 1 94.38 189 GLU A O 1
ATOM 1437 N N . ASP A 1 190 ? -18.438 -1.699 -11.625 1 95.44 190 ASP A N 1
ATOM 1438 C CA . ASP A 1 190 ? -18.016 -1.332 -12.977 1 95.44 190 ASP A CA 1
ATOM 1439 C C . ASP A 1 190 ? -16.531 -1.609 -13.18 1 95.44 190 ASP A C 1
ATOM 1441 O O . ASP A 1 190 ? -15.992 -1.368 -14.258 1 95.44 190 ASP A O 1
ATOM 1445 N N . SER A 1 191 ? -15.945 -2.086 -12.125 1 97.19 191 SER A N 1
ATOM 1446 C CA . SER A 1 191 ? -14.516 -2.344 -12.227 1 97.19 191 SER A CA 1
ATOM 1447 C C . SER A 1 191 ? -14.227 -3.488 -13.195 1 97.19 191 SER A C 1
ATOM 1449 O O . SER A 1 191 ? -14.953 -4.484 -13.219 1 97.19 191 SER A O 1
ATOM 1451 N N . ASP A 1 192 ? -13.164 -3.318 -14 1 97.69 192 ASP A N 1
ATOM 1452 C CA . ASP A 1 192 ? -12.766 -4.363 -14.938 1 97.69 192 ASP A CA 1
ATOM 1453 C C . ASP A 1 192 ? -11.492 -5.07 -14.461 1 97.69 192 ASP A C 1
ATOM 1455 O O . ASP A 1 192 ? -10.867 -5.809 -15.227 1 97.69 192 ASP A O 1
ATOM 1459 N N . PHE A 1 193 ? -11.117 -4.785 -13.336 1 98.31 193 PHE A N 1
ATOM 1460 C CA . PHE A 1 193 ? -9.977 -5.406 -12.672 1 98.31 193 PHE A CA 1
ATOM 1461 C C . PHE A 1 193 ? -10.25 -5.582 -11.18 1 98.31 193 PHE A C 1
ATOM 1463 O O . PHE A 1 193 ? -10.93 -4.758 -10.57 1 98.31 193 PHE A O 1
ATOM 1470 N N . LEU A 1 194 ? -9.719 -6.676 -10.586 1 98.44 194 LEU A N 1
ATOM 1471 C CA . LEU A 1 194 ? -9.891 -6.957 -9.164 1 98.44 194 LEU A CA 1
ATOM 1472 C C . LEU A 1 194 ? -8.555 -7.223 -8.492 1 98.44 194 LEU A C 1
ATOM 1474 O O . LEU A 1 194 ? -7.719 -7.953 -9.023 1 98.44 194 LEU A O 1
ATOM 1478 N N . VAL A 1 195 ? -8.273 -6.559 -7.477 1 98.75 195 VAL A N 1
ATOM 1479 C CA . VAL A 1 195 ? -7.266 -6.938 -6.488 1 98.75 195 VAL A CA 1
ATOM 1480 C C . VAL A 1 195 ? -7.949 -7.324 -5.18 1 98.75 195 VAL A C 1
ATOM 1482 O O . VAL A 1 195 ? -8.445 -6.457 -4.453 1 98.75 195 VAL A O 1
ATOM 1485 N N . ALA A 1 196 ? -7.984 -8.578 -4.848 1 98.75 196 ALA A N 1
ATOM 1486 C CA . ALA A 1 196 ? -8.617 -9.07 -3.627 1 98.75 196 ALA A CA 1
ATOM 1487 C C . ALA A 1 196 ? -7.59 -9.289 -2.523 1 98.75 196 ALA A C 1
ATOM 1489 O O . ALA A 1 196 ? -6.645 -10.062 -2.693 1 98.75 196 ALA A O 1
ATOM 1490 N N . ILE A 1 197 ? -7.672 -8.57 -1.492 1 98.75 197 ILE A N 1
ATOM 1491 C CA . ILE A 1 197 ? -6.918 -8.852 -0.277 1 98.75 197 ILE A CA 1
ATOM 1492 C C . ILE A 1 197 ? -7.734 -9.758 0.638 1 98.75 197 ILE A C 1
ATOM 1494 O O . ILE A 1 197 ? -8.797 -9.367 1.128 1 98.75 197 ILE A O 1
ATOM 1498 N N . LEU A 1 198 ? -7.262 -10.961 0.832 1 98.81 198 LEU A N 1
ATOM 1499 C CA . LEU A 1 198 ? -8.008 -12.008 1.521 1 98.81 198 LEU A CA 1
ATOM 1500 C C . LEU A 1 198 ? -7.309 -12.406 2.816 1 98.81 198 LEU A C 1
ATOM 1502 O O . LEU A 1 198 ? -6.078 -12.422 2.883 1 98.81 198 L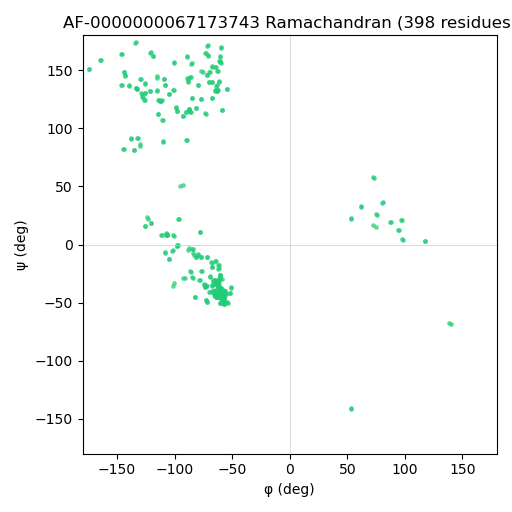EU A O 1
ATOM 1506 N N . ARG A 1 199 ? -8.055 -12.719 3.807 1 98.06 199 ARG A N 1
ATOM 1507 C CA . ARG A 1 199 ? -7.547 -13.312 5.039 1 98.06 199 ARG A CA 1
ATOM 1508 C C . ARG A 1 199 ? -8.211 -14.664 5.305 1 98.06 199 ARG A C 1
ATOM 1510 O O . ARG A 1 199 ? -9.219 -15 4.68 1 98.06 199 ARG A O 1
ATOM 1517 N N . ARG A 1 200 ? -7.594 -15.398 6.215 1 97.5 200 ARG A N 1
ATOM 1518 C CA . ARG A 1 200 ? -8.25 -16.625 6.664 1 97.5 200 ARG A CA 1
ATOM 1519 C C . ARG A 1 200 ? -9.57 -16.297 7.359 1 97.5 200 ARG A C 1
ATOM 1521 O O . ARG A 1 200 ? -9.664 -15.352 8.133 1 97.5 200 ARG A O 1
ATOM 1528 N N . ALA A 1 201 ? -10.586 -17.062 7.059 1 94.5 201 ALA A N 1
ATOM 1529 C CA . ALA A 1 201 ? -11.898 -16.859 7.672 1 94.5 201 ALA A CA 1
ATOM 1530 C C . ALA A 1 201 ? -11.891 -17.297 9.133 1 94.5 201 ALA A C 1
ATOM 1532 O O . ALA A 1 201 ? -11.133 -18.188 9.516 1 94.5 201 ALA A O 1
ATOM 1533 N N . MET B 1 1 ? -5.758 36.594 12.766 1 72.69 1 MET B N 1
ATOM 1534 C CA . MET B 1 1 ? -4.789 35.594 13.242 1 72.69 1 MET B CA 1
ATOM 1535 C C . MET B 1 1 ? -5.473 34.281 13.578 1 72.69 1 MET B C 1
ATOM 1537 O O . MET B 1 1 ? -6.539 34.281 14.195 1 72.69 1 MET B O 1
ATOM 1541 N N . VAL B 1 2 ? -4.871 33.062 12.945 1 84.38 2 VAL B N 1
ATOM 1542 C CA . VAL B 1 2 ? -5.562 31.797 13.195 1 84.38 2 VAL B CA 1
ATOM 1543 C C . VAL B 1 2 ? -5.242 31.297 14.602 1 84.38 2 VAL B C 1
ATOM 1545 O O . VAL B 1 2 ? -4.215 31.656 15.172 1 84.38 2 VAL B O 1
ATOM 1548 N N . GLU B 1 3 ? -6.23 30.609 15.133 1 90.12 3 GLU B N 1
ATOM 1549 C CA . GLU B 1 3 ? -6.02 30 16.438 1 90.12 3 GLU B CA 1
ATOM 1550 C C . GLU B 1 3 ? -4.781 29.109 16.453 1 90.12 3 GLU B C 1
ATOM 1552 O O . GLU B 1 3 ? -4.543 28.359 15.5 1 90.12 3 GLU B O 1
ATOM 1557 N N . GLN B 1 4 ? -3.998 29.312 17.531 1 92.19 4 GLN B N 1
ATOM 1558 C CA . GLN B 1 4 ? -2.77 28.547 17.656 1 92.19 4 GLN B CA 1
ATOM 1559 C C . GLN B 1 4 ? -3.066 27.047 17.781 1 92.19 4 GLN B C 1
ATOM 1561 O O . GLN B 1 4 ? -3.975 26.656 18.5 1 92.19 4 GLN B O 1
ATOM 1566 N N . SER B 1 5 ? -2.363 26.266 17.062 1 92.19 5 SER B N 1
ATOM 1567 C CA . SER B 1 5 ? -2.553 24.812 17.094 1 92.19 5 SER B CA 1
ATOM 1568 C C . SER B 1 5 ? -2.279 24.25 18.469 1 92.19 5 SER B C 1
ATOM 1570 O O . SER B 1 5 ? -1.557 24.859 19.266 1 92.19 5 SER B O 1
ATOM 1572 N N . LEU B 1 6 ? -2.818 23.109 18.734 1 90.75 6 LEU B N 1
ATOM 1573 C CA . LEU B 1 6 ? -2.576 22.438 20.016 1 90.75 6 LEU B CA 1
ATOM 1574 C C . LEU B 1 6 ? -1.116 22.016 20.141 1 90.75 6 LEU B C 1
ATOM 1576 O O . LEU B 1 6 ? -0.555 22.016 21.234 1 90.75 6 LEU B O 1
ATOM 1580 N N . TRP B 1 7 ? -0.477 21.688 19.031 1 90.88 7 TRP B N 1
ATOM 1581 C CA . TRP B 1 7 ? 0.946 21.359 19.047 1 90.88 7 TRP B CA 1
ATOM 1582 C C . TRP B 1 7 ? 1.77 22.547 19.562 1 90.88 7 TRP B C 1
ATOM 1584 O O . TRP B 1 7 ? 2.602 22.391 20.453 1 90.88 7 TRP B O 1
ATOM 1594 N N . MET B 1 8 ? 1.551 23.703 19.016 1 92.31 8 MET B N 1
ATOM 1595 C CA . MET B 1 8 ? 2.344 24.875 19.375 1 92.31 8 MET B CA 1
ATOM 1596 C C . MET B 1 8 ? 2.033 25.312 20.797 1 92.31 8 MET B C 1
ATOM 1598 O O . MET B 1 8 ? 2.896 25.859 21.484 1 92.31 8 MET B O 1
ATOM 1602 N N . GLN B 1 9 ? 0.846 25.031 21.25 1 91.81 9 GLN B N 1
ATOM 1603 C CA . GLN B 1 9 ? 0.538 25.25 22.656 1 91.81 9 GLN B CA 1
ATOM 1604 C C . GLN B 1 9 ? 1.361 24.328 23.562 1 91.81 9 GLN B C 1
ATOM 1606 O O . GLN B 1 9 ? 1.862 24.766 24.609 1 91.81 9 GLN B O 1
ATOM 1611 N N . LYS B 1 10 ? 1.51 23.078 23.172 1 92.88 10 LYS B N 1
ATOM 1612 C CA . LYS B 1 10 ? 2.334 22.125 23.922 1 92.88 10 LYS B CA 1
ATOM 1613 C C . LYS B 1 10 ? 3.795 22.562 23.938 1 92.88 10 LYS B C 1
ATOM 1615 O O . LYS B 1 10 ? 4.457 22.5 24.969 1 92.88 10 LYS B O 1
ATOM 1620 N N . VAL B 1 11 ? 4.293 23.016 22.781 1 91.94 11 VAL B N 1
ATOM 1621 C CA . VAL B 1 11 ? 5.676 23.469 22.672 1 91.94 11 VAL B CA 1
ATOM 1622 C C . VAL B 1 11 ? 5.891 24.688 23.562 1 91.94 11 VAL B C 1
ATOM 1624 O O . VAL B 1 11 ? 6.922 24.812 24.234 1 91.94 11 VAL B O 1
ATOM 1627 N N . ALA B 1 12 ? 4.93 25.609 23.609 1 9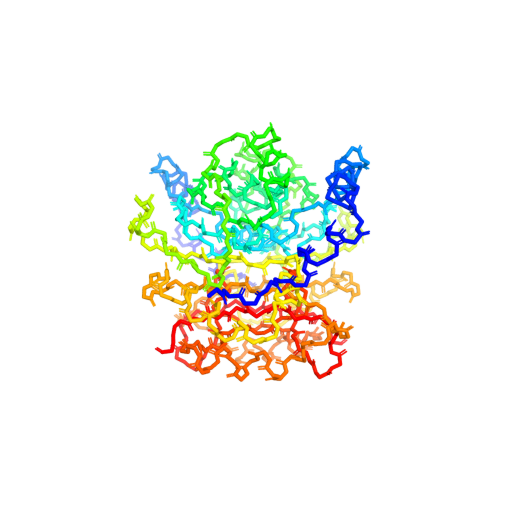2.06 12 ALA B N 1
ATOM 1628 C CA . ALA B 1 12 ? 5.012 26.797 24.469 1 92.06 12 ALA B CA 1
ATOM 1629 C C . ALA B 1 12 ? 5.059 26.406 25.938 1 92.06 12 ALA B C 1
ATOM 1631 O O . ALA B 1 12 ? 5.785 27 26.734 1 92.06 12 ALA B O 1
ATOM 1632 N N . ALA B 1 13 ? 4.344 25.391 26.266 1 93.94 13 ALA B N 1
ATOM 1633 C CA . ALA B 1 13 ? 4.262 24.922 27.641 1 93.94 13 ALA B CA 1
ATOM 1634 C C . ALA B 1 13 ? 5.504 24.125 28.031 1 93.94 13 ALA B C 1
ATOM 1636 O O . ALA B 1 13 ? 5.91 24.125 29.203 1 93.94 13 ALA B O 1
ATOM 1637 N N . ASP B 1 14 ? 6.121 23.438 27.062 1 94.56 14 ASP B N 1
ATOM 1638 C CA . ASP B 1 14 ? 7.316 22.625 27.25 1 94.56 14 ASP B CA 1
ATOM 1639 C C . ASP B 1 14 ? 8.305 22.828 26.109 1 94.56 14 ASP B C 1
ATOM 1641 O O . ASP B 1 14 ? 8.352 22.031 25.172 1 94.56 14 ASP B O 1
ATOM 1645 N N . PRO B 1 15 ? 9.195 23.766 26.266 1 89.69 15 PRO B N 1
ATOM 1646 C CA . PRO B 1 15 ? 10.102 24.156 25.172 1 89.69 15 PRO B CA 1
ATOM 1647 C C . PRO B 1 15 ? 11 23 24.719 1 89.69 15 PRO B C 1
ATOM 1649 O O . PRO B 1 15 ? 11.562 23.047 23.625 1 89.69 15 PRO B O 1
ATOM 1652 N N . GLY B 1 16 ? 11.148 22.047 25.438 1 92 16 GLY B N 1
ATOM 1653 C CA . GLY B 1 16 ? 11.977 20.906 25.078 1 92 16 GLY B CA 1
ATOM 1654 C C . GLY B 1 16 ? 11.219 19.844 24.297 1 92 16 GLY B C 1
ATOM 1655 O O . GLY B 1 16 ? 11.805 18.859 23.828 1 92 16 GLY B O 1
ATOM 1656 N N . HIS B 1 17 ? 9.977 20.062 24.156 1 93.5 17 HIS B N 1
ATOM 1657 C CA . HIS B 1 17 ? 9.102 19.062 23.562 1 93.5 17 HIS B CA 1
ATOM 1658 C C . HIS B 1 17 ? 9.539 18.719 22.141 1 93.5 17 HIS B C 1
ATOM 1660 O O . HIS B 1 17 ? 9.609 17.531 21.781 1 93.5 17 HIS B O 1
ATOM 1666 N N . SER B 1 18 ? 9.82 19.688 21.328 1 95.81 18 SER B N 1
ATOM 1667 C CA . SER B 1 18 ? 10.234 19.438 19.953 1 95.81 18 SER B CA 1
ATOM 1668 C C . SER B 1 18 ? 11.523 18.641 19.891 1 95.81 18 SER B C 1
ATOM 1670 O O . SER B 1 18 ? 11.633 17.688 19.109 1 95.81 18 SER B O 1
ATOM 1672 N N . GLN B 1 19 ? 12.469 19.016 20.688 1 95.12 19 GLN B N 1
ATOM 1673 C CA . GLN B 1 19 ? 13.742 18.312 20.719 1 95.12 19 GLN B CA 1
ATOM 1674 C C . GLN B 1 19 ? 13.57 16.875 21.172 1 95.12 19 GLN B C 1
ATOM 1676 O O . GLN B 1 19 ? 14.211 15.961 20.656 1 95.12 19 GLN B O 1
ATOM 1681 N N . TRP B 1 20 ? 12.797 16.734 22.188 1 94.75 20 TRP B N 1
ATOM 1682 C CA . TRP B 1 20 ? 12.484 15.391 22.641 1 94.75 20 TRP B CA 1
ATOM 1683 C C . TRP B 1 20 ? 11.922 14.547 21.5 1 94.75 20 TRP B C 1
ATOM 1685 O O . TRP B 1 20 ? 12.352 13.414 21.281 1 94.75 20 TRP B O 1
ATOM 1695 N N . TYR B 1 21 ? 10.984 15.102 20.844 1 95 21 TYR B N 1
ATOM 1696 C CA . TYR B 1 21 ? 10.328 14.406 19.75 1 95 21 TYR B CA 1
ATOM 1697 C C . TYR B 1 21 ? 11.328 14.039 18.656 1 95 21 TYR B C 1
ATOM 1699 O O . TYR B 1 21 ? 11.312 12.914 18.156 1 95 21 TYR B O 1
ATOM 1707 N N . ILE B 1 22 ? 12.211 14.875 18.25 1 96.88 22 ILE B N 1
ATOM 1708 C CA . ILE B 1 22 ? 13.258 14.641 17.266 1 96.88 22 ILE B CA 1
ATOM 1709 C C . ILE B 1 22 ? 14.141 13.477 17.719 1 96.88 22 ILE B C 1
ATOM 1711 O O . ILE B 1 22 ? 14.367 12.531 16.953 1 96.88 22 ILE B O 1
ATOM 1715 N N . GLU B 1 23 ? 14.531 13.562 18.922 1 96.81 23 GLU B N 1
ATOM 1716 C CA . GLU B 1 23 ? 15.438 12.547 19.453 1 96.81 23 GLU B CA 1
ATOM 1717 C C . GLU B 1 23 ? 14.75 11.195 19.562 1 96.81 23 GLU B C 1
ATOM 1719 O O . GLU B 1 23 ? 15.375 10.156 19.359 1 96.81 23 GLU B O 1
ATOM 1724 N N . ARG B 1 24 ? 13.531 11.258 19.875 1 95.56 24 ARG B N 1
ATOM 1725 C CA . ARG B 1 24 ? 12.766 10.016 19.953 1 95.56 24 ARG B CA 1
ATOM 1726 C C . ARG B 1 24 ? 12.844 9.25 18.641 1 95.56 24 ARG B C 1
ATOM 1728 O O . ARG B 1 24 ? 13.18 8.062 18.625 1 95.56 24 ARG B O 1
ATOM 1735 N N . PHE B 1 25 ? 12.586 9.906 17.578 1 95.31 25 PHE B N 1
ATOM 1736 C CA . PHE B 1 25 ? 12.57 9.234 16.281 1 95.31 25 PHE B CA 1
ATOM 1737 C C . PHE B 1 25 ? 13.984 8.867 15.844 1 95.31 25 PHE B C 1
ATOM 1739 O O . PHE B 1 25 ? 14.195 7.828 15.219 1 95.31 25 PHE B O 1
ATOM 1746 N N . ARG B 1 26 ? 14.922 9.719 16.172 1 97 26 ARG B N 1
ATOM 1747 C CA . ARG B 1 26 ? 16.312 9.359 15.883 1 97 26 ARG B CA 1
ATOM 1748 C C . ARG B 1 26 ? 16.719 8.102 16.641 1 97 26 ARG B C 1
ATOM 1750 O O . ARG B 1 26 ? 17.391 7.234 16.094 1 97 26 ARG B O 1
ATOM 1757 N N . SER B 1 27 ? 16.281 8.047 17.875 1 97.44 27 SER B N 1
ATOM 1758 C CA . SER B 1 27 ? 16.594 6.891 18.703 1 97.44 27 SER B CA 1
ATOM 1759 C C . SER B 1 27 ? 15.938 5.629 18.156 1 97.44 27 SER B C 1
ATOM 1761 O O . SER B 1 27 ? 16.547 4.562 18.125 1 97.44 27 SER B O 1
ATOM 1763 N N . LEU B 1 28 ? 14.695 5.75 17.766 1 96.38 28 LEU B N 1
ATOM 1764 C CA . LEU B 1 28 ? 14 4.617 17.172 1 96.38 28 LEU B CA 1
ATOM 1765 C C . LEU B 1 28 ? 14.703 4.148 15.906 1 96.38 28 LEU B C 1
ATOM 1767 O O . LEU B 1 28 ? 14.844 2.947 15.672 1 96.38 28 LEU B O 1
ATOM 1771 N N . ALA B 1 29 ? 15.156 5.09 15.125 1 94.94 29 ALA B N 1
ATOM 1772 C CA . ALA B 1 29 ? 15.898 4.758 13.906 1 94.94 29 ALA B CA 1
ATOM 1773 C C . ALA B 1 29 ? 17.188 4.02 14.234 1 94.94 29 ALA B C 1
ATOM 1775 O O . ALA B 1 29 ? 17.516 3.008 13.602 1 94.94 29 ALA B O 1
ATOM 1776 N N . ARG B 1 30 ? 17.922 4.523 15.234 1 95.81 30 ARG B N 1
ATOM 1777 C CA . ARG B 1 30 ? 19.172 3.895 15.648 1 95.81 30 ARG B CA 1
ATOM 1778 C C . ARG B 1 30 ? 18.938 2.479 16.156 1 95.81 30 ARG B C 1
ATOM 1780 O O . ARG B 1 30 ? 19.781 1.598 15.984 1 95.81 30 ARG B O 1
ATOM 1787 N N . ALA B 1 31 ? 17.75 2.291 16.75 1 96.81 31 ALA B N 1
ATOM 1788 C CA . ALA B 1 31 ? 17.391 0.985 17.297 1 96.81 31 ALA B CA 1
ATOM 1789 C C . ALA B 1 31 ? 16.922 0.04 16.203 1 96.81 31 ALA B C 1
ATOM 1791 O O . ALA B 1 31 ? 16.656 -1.142 16.453 1 96.81 31 ALA B O 1
ATOM 1792 N N . GLY B 1 32 ? 16.734 0.532 14.992 1 94.12 32 GLY B N 1
ATOM 1793 C CA . GLY B 1 32 ? 16.375 -0.306 13.859 1 94.12 32 GLY B CA 1
ATOM 1794 C C . GLY B 1 32 ? 14.875 -0.518 13.719 1 94.12 32 GLY B C 1
ATOM 1795 O O . GLY B 1 32 ? 14.43 -1.458 13.055 1 94.12 32 GLY B O 1
ATOM 1796 N N . GLU B 1 33 ? 14.094 0.404 14.383 1 95.94 33 GLU B N 1
ATOM 1797 C CA . GLU B 1 33 ? 12.641 0.292 14.273 1 95.94 33 GLU B CA 1
ATOM 1798 C C . GLU B 1 33 ? 12.156 0.688 12.883 1 95.94 33 GLU B C 1
ATOM 1800 O O . GLU B 1 33 ? 12.781 1.519 12.219 1 95.94 33 GLU B O 1
ATOM 1805 N N . ASP B 1 34 ? 11.117 0.011 12.453 1 95.88 34 ASP B N 1
ATOM 1806 C CA . ASP B 1 34 ? 10.5 0.375 11.18 1 95.88 34 ASP B CA 1
ATOM 1807 C C . ASP B 1 34 ? 9.719 1.681 11.297 1 95.88 34 ASP B C 1
ATOM 1809 O O . ASP B 1 34 ? 8.641 1.712 11.883 1 95.88 34 ASP B O 1
ATOM 1813 N N . LEU B 1 35 ? 10.18 2.717 10.656 1 95.88 35 LEU B N 1
ATOM 1814 C CA . LEU B 1 35 ? 9.617 4.055 10.805 1 95.88 35 LEU B CA 1
ATOM 1815 C C . LEU B 1 35 ? 8.906 4.488 9.531 1 95.88 35 LEU B C 1
ATOM 1817 O O . LEU B 1 35 ? 8.461 5.637 9.422 1 95.88 35 LEU B O 1
ATOM 1821 N N . PHE B 1 36 ? 8.758 3.52 8.555 1 97.75 36 PHE B N 1
ATOM 1822 C CA . PHE B 1 36 ? 8.43 4.023 7.227 1 97.75 36 PHE B CA 1
ATOM 1823 C C . PHE B 1 36 ? 7.172 3.355 6.691 1 97.75 36 PHE B C 1
ATOM 1825 O O . PHE B 1 36 ? 6.895 3.412 5.492 1 97.75 36 PHE B O 1
ATOM 1832 N N . GLY B 1 37 ? 6.383 2.697 7.598 1 97.94 37 GLY B N 1
ATOM 1833 C CA . GLY B 1 37 ? 5.168 2.021 7.172 1 97.94 37 GLY B CA 1
ATOM 1834 C C . GLY B 1 37 ? 4.211 2.93 6.426 1 97.94 37 GLY B C 1
ATOM 1835 O O . GLY B 1 37 ? 3.672 2.553 5.383 1 97.94 37 GLY B O 1
ATOM 1836 N N . GLU B 1 38 ? 4.047 4.164 6.945 1 98.5 38 GLU B N 1
ATOM 1837 C CA . GLU B 1 38 ? 3.166 5.133 6.301 1 98.5 38 GLU B CA 1
ATOM 1838 C C . GLU B 1 38 ? 3.666 5.5 4.906 1 98.5 38 GLU B C 1
ATOM 1840 O O . GLU B 1 38 ? 2.891 5.516 3.949 1 98.5 38 GLU B O 1
ATOM 1845 N N . ALA B 1 39 ? 4.949 5.754 4.801 1 98.69 39 ALA B N 1
ATOM 1846 C CA . ALA B 1 39 ? 5.547 6.188 3.539 1 98.69 39 ALA B CA 1
ATOM 1847 C C . ALA B 1 39 ? 5.477 5.082 2.49 1 98.69 39 ALA B C 1
ATOM 1849 O O . ALA B 1 39 ? 5.324 5.355 1.298 1 98.69 39 ALA B O 1
ATOM 1850 N N . ARG B 1 40 ? 5.594 3.82 2.936 1 98.75 40 ARG B N 1
ATOM 1851 C CA . ARG B 1 40 ? 5.52 2.705 1.998 1 98.75 40 ARG B CA 1
ATOM 1852 C C . ARG B 1 40 ? 4.133 2.615 1.365 1 98.75 40 ARG B C 1
ATOM 1854 O O . ARG B 1 40 ? 4.008 2.314 0.176 1 98.75 40 ARG B O 1
ATOM 1861 N N . LEU B 1 41 ? 3.074 2.852 2.164 1 98.81 41 LEU B N 1
ATOM 1862 C CA . LEU B 1 41 ? 1.736 2.861 1.583 1 98.81 41 LEU B CA 1
ATOM 1863 C C . LEU B 1 41 ? 1.585 4.004 0.584 1 98.81 41 LEU B C 1
ATOM 1865 O O . LEU B 1 41 ? 1.062 3.807 -0.515 1 98.81 41 LEU B O 1
ATOM 1869 N N . VAL B 1 42 ? 2.062 5.191 0.918 1 98.88 42 VAL B N 1
ATOM 1870 C CA . VAL B 1 42 ? 1.979 6.348 0.031 1 98.88 42 VAL B CA 1
ATOM 1871 C C . VAL B 1 42 ? 2.729 6.055 -1.268 1 98.88 42 VAL B C 1
ATOM 1873 O O . VAL B 1 42 ? 2.234 6.355 -2.357 1 98.88 42 VAL B O 1
ATOM 1876 N N . ASP B 1 43 ? 3.906 5.461 -1.135 1 98.88 43 ASP B N 1
ATOM 1877 C CA . ASP B 1 43 ? 4.695 5.113 -2.311 1 98.88 43 ASP B CA 1
ATOM 1878 C C . ASP B 1 43 ? 3.941 4.137 -3.211 1 98.88 43 ASP B C 1
ATOM 1880 O O . ASP B 1 43 ? 3.996 4.246 -4.438 1 98.88 43 ASP B O 1
ATOM 1884 N N . ALA B 1 44 ? 3.27 3.191 -2.635 1 98.69 44 ALA B N 1
ATOM 1885 C CA . ALA B 1 44 ? 2.508 2.203 -3.395 1 98.69 44 ALA B CA 1
ATOM 1886 C C . ALA B 1 44 ? 1.36 2.861 -4.156 1 98.69 44 ALA B C 1
ATOM 1888 O O . ALA B 1 44 ? 0.996 2.418 -5.246 1 98.69 44 ALA B O 1
ATOM 1889 N N . MET B 1 45 ? 0.841 3.91 -3.623 1 98.56 45 MET B N 1
ATOM 1890 C CA . MET B 1 45 ? -0.336 4.57 -4.18 1 98.56 45 MET B CA 1
ATOM 1891 C C . MET B 1 45 ? 0.061 5.57 -5.258 1 98.56 45 MET B C 1
ATOM 1893 O O . MET B 1 45 ? -0.75 5.918 -6.121 1 98.56 45 MET B O 1
ATOM 1897 N N . ALA B 1 46 ? 1.28 6.051 -5.211 1 98.25 46 ALA B N 1
ATOM 1898 C CA . ALA B 1 46 ? 1.701 7.195 -6.012 1 98.25 46 ALA B CA 1
ATOM 1899 C C . ALA B 1 46 ? 2.215 6.754 -7.379 1 98.25 46 ALA B C 1
ATOM 1901 O O . ALA B 1 46 ? 2.906 5.742 -7.492 1 98.25 46 ALA B O 1
ATOM 1902 N N . PRO B 1 47 ? 1.86 7.531 -8.414 1 97 47 PRO B N 1
ATOM 1903 C CA . PRO B 1 47 ? 2.639 7.324 -9.641 1 97 47 PRO B CA 1
ATOM 1904 C C . PRO B 1 47 ? 4.129 7.594 -9.445 1 97 47 PRO B C 1
ATOM 1906 O O . PRO B 1 47 ? 4.52 8.242 -8.469 1 97 47 PRO B O 1
ATOM 1909 N N . ARG B 1 48 ? 4.934 7.016 -10.273 1 97.69 48 ARG B N 1
ATOM 1910 C CA . ARG B 1 48 ? 6.363 7.273 -10.148 1 97.69 48 ARG B CA 1
ATOM 1911 C C . ARG B 1 48 ? 6.676 8.75 -10.344 1 97.69 48 ARG B C 1
ATOM 1913 O O . ARG B 1 48 ? 6.039 9.422 -11.164 1 97.69 48 ARG B O 1
ATOM 1920 N N . ASN B 1 49 ? 7.602 9.273 -9.555 1 98.19 49 ASN B N 1
ATOM 1921 C CA . ASN B 1 49 ? 8.039 10.664 -9.594 1 98.19 49 ASN B CA 1
ATOM 1922 C C . ASN B 1 49 ? 6.895 11.617 -9.266 1 98.19 49 ASN B C 1
ATOM 1924 O O . ASN B 1 49 ? 6.793 12.703 -9.844 1 98.19 49 ASN B O 1
ATOM 1928 N N . ALA B 1 50 ? 6.012 11.203 -8.438 1 98.75 50 ALA B N 1
ATOM 1929 C CA . ALA B 1 50 ? 4.848 11.992 -8.047 1 98.75 50 ALA B CA 1
ATOM 1930 C C . ALA B 1 50 ? 5.262 13.266 -7.312 1 98.75 50 ALA B C 1
ATOM 1932 O O . ALA B 1 50 ? 6.363 13.344 -6.766 1 98.75 50 ALA B O 1
ATOM 1933 N N . HIS B 1 51 ? 4.418 14.266 -7.414 1 98.94 51 HIS B N 1
ATOM 1934 C CA . HIS B 1 51 ? 4.477 15.438 -6.543 1 98.94 51 HIS B CA 1
ATOM 1935 C C . HIS B 1 51 ? 3.682 15.211 -5.262 1 98.94 51 HIS B C 1
ATOM 1937 O O . HIS B 1 51 ? 2.465 15.016 -5.309 1 98.94 51 HIS B O 1
ATOM 1943 N N . ILE B 1 52 ? 4.398 15.203 -4.082 1 98.94 52 ILE B N 1
ATOM 1944 C CA . ILE B 1 52 ? 3.773 14.773 -2.834 1 98.94 52 ILE B CA 1
ATOM 1945 C C . ILE B 1 52 ? 3.93 15.867 -1.775 1 98.94 52 ILE B C 1
ATOM 1947 O O . ILE B 1 52 ? 5.012 16.438 -1.617 1 98.94 52 ILE B O 1
ATOM 1951 N N . LEU B 1 53 ? 2.838 16.219 -1.122 1 98.94 53 LEU B N 1
ATOM 1952 C CA . LEU B 1 53 ? 2.865 17.109 0.038 1 98.94 53 LEU B CA 1
ATOM 1953 C C . LEU B 1 53 ? 2.811 16.312 1.334 1 98.94 53 LEU B C 1
ATOM 1955 O O . LEU B 1 53 ? 1.88 15.523 1.549 1 98.94 53 LEU B O 1
ATOM 1959 N N . ASP B 1 54 ? 3.826 16.422 2.117 1 98.88 54 ASP B N 1
ATOM 1960 C CA . ASP B 1 54 ? 3.822 15.93 3.49 1 98.88 54 ASP B CA 1
ATOM 1961 C C . ASP B 1 54 ? 3.328 17 4.461 1 98.88 54 ASP B C 1
ATOM 1963 O O . ASP B 1 54 ? 4.117 17.812 4.941 1 98.88 54 ASP B O 1
ATOM 1967 N N . ALA B 1 55 ? 1.992 17.047 4.707 1 98.88 55 ALA B N 1
ATOM 1968 C CA . ALA B 1 55 ? 1.323 18.062 5.52 1 98.88 55 ALA B CA 1
ATOM 1969 C C . ALA B 1 55 ? 1.439 17.734 7.008 1 98.88 55 ALA B C 1
ATOM 1971 O O . ALA B 1 55 ? 0.841 16.766 7.488 1 98.88 55 ALA B O 1
ATOM 1972 N N . GLY B 1 56 ? 2.08 18.594 7.754 1 98.5 56 GLY B N 1
ATOM 1973 C CA . GLY B 1 56 ? 2.498 18.219 9.094 1 98.5 56 GLY B CA 1
ATOM 1974 C C . GLY B 1 56 ? 3.652 17.234 9.117 1 98.5 56 GLY B C 1
ATOM 1975 O O . GLY B 1 56 ? 3.582 16.203 9.773 1 98.5 56 GLY B O 1
ATOM 1976 N N . CYS B 1 57 ? 4.789 17.594 8.508 1 98.56 57 CYS B N 1
ATOM 1977 C CA . CYS B 1 57 ? 5.828 16.641 8.141 1 98.56 57 CYS B CA 1
ATOM 1978 C C . CYS B 1 57 ? 6.711 16.312 9.336 1 98.56 57 CYS B C 1
ATOM 1980 O O . CYS B 1 57 ? 7.492 15.359 9.289 1 98.56 57 CYS B O 1
ATOM 1982 N N . GLY B 1 58 ? 6.57 17.078 10.461 1 97.81 58 GLY B N 1
ATOM 1983 C CA . GLY B 1 58 ? 7.461 16.844 11.586 1 97.81 58 GLY B CA 1
ATOM 1984 C C . GLY B 1 58 ? 8.93 16.875 11.203 1 97.81 58 GLY B C 1
ATOM 1985 O O . GLY B 1 58 ? 9.352 17.75 10.445 1 97.81 58 GLY B O 1
ATOM 1986 N N . PRO B 1 59 ? 9.703 16.031 11.758 1 97.69 59 PRO B N 1
ATOM 1987 C CA . PRO B 1 59 ? 11.133 16.031 11.445 1 97.69 59 PRO B CA 1
ATOM 1988 C C . PRO B 1 59 ? 11.453 15.383 10.102 1 97.69 59 PRO B C 1
ATOM 1990 O O . PRO B 1 59 ? 12.609 15.039 9.836 1 97.69 59 PRO B O 1
ATOM 1993 N N . GLY B 1 60 ? 10.477 15.094 9.289 1 98.19 60 GLY B N 1
ATOM 1994 C CA . GLY B 1 60 ? 10.695 14.867 7.867 1 98.19 60 GLY B CA 1
ATOM 1995 C C . GLY B 1 60 ? 10.875 13.406 7.516 1 98.19 60 GLY B C 1
ATOM 1996 O O . GLY B 1 60 ? 11.297 13.07 6.406 1 98.19 60 GLY B O 1
ATOM 1997 N N . ARG B 1 61 ? 10.57 12.477 8.438 1 97.62 61 ARG B N 1
ATOM 1998 C CA . ARG B 1 61 ? 10.812 11.055 8.242 1 97.62 61 ARG B CA 1
ATOM 1999 C C . ARG B 1 61 ? 10.125 10.539 6.984 1 97.62 61 ARG B C 1
ATOM 2001 O O . ARG B 1 61 ? 10.766 9.93 6.125 1 97.62 61 ARG B O 1
ATOM 2008 N N . LEU B 1 62 ? 8.844 10.82 6.809 1 98.25 62 LEU B N 1
ATOM 2009 C CA . LEU B 1 62 ? 8.078 10.281 5.688 1 98.25 62 LEU B CA 1
ATOM 2010 C C . LEU B 1 62 ? 8.492 10.945 4.379 1 98.25 62 LEU B C 1
ATOM 2012 O O . LEU B 1 62 ? 8.734 10.266 3.381 1 98.25 62 LEU B O 1
ATOM 2016 N N . GLY B 1 63 ? 8.523 12.297 4.406 1 98.69 63 GLY B N 1
ATOM 2017 C CA . GLY B 1 63 ? 8.945 13.008 3.215 1 98.69 63 GLY B CA 1
ATOM 2018 C C . GLY B 1 63 ? 10.336 12.609 2.742 1 98.69 63 GLY B C 1
ATOM 2019 O O . GLY B 1 63 ? 10.578 12.508 1.539 1 98.69 63 GLY B O 1
ATOM 2020 N N . GLY B 1 64 ? 11.25 12.461 3.699 1 98.62 64 GLY B N 1
ATOM 2021 C CA . GLY B 1 64 ? 12.594 12.016 3.361 1 98.62 64 GLY B CA 1
ATOM 2022 C C . GLY B 1 64 ? 12.625 10.68 2.654 1 98.62 64 GLY B C 1
ATOM 2023 O O . GLY B 1 64 ? 13.305 10.516 1.64 1 98.62 64 GLY B O 1
ATOM 2024 N N . TYR B 1 65 ? 11.906 9.711 3.217 1 98.44 65 TYR B N 1
ATOM 2025 C CA . TYR B 1 65 ? 11.812 8.398 2.588 1 98.44 65 TYR B CA 1
ATOM 2026 C C . TYR B 1 65 ? 11.273 8.516 1.167 1 98.44 65 TYR B C 1
ATOM 2028 O O . TYR B 1 65 ? 11.852 7.965 0.23 1 98.44 65 TYR B O 1
ATOM 2036 N N . LEU B 1 66 ? 10.125 9.211 0.987 1 98.81 66 LEU B N 1
ATOM 2037 C CA . LEU B 1 66 ? 9.445 9.328 -0.301 1 98.81 66 LEU B CA 1
ATOM 2038 C C . LEU B 1 66 ? 10.344 10.016 -1.325 1 98.81 66 LEU B C 1
ATOM 2040 O O . LEU B 1 66 ? 10.359 9.633 -2.498 1 98.81 66 LEU B O 1
ATOM 2044 N N . ALA B 1 67 ? 11.109 11.016 -0.894 1 98.81 67 ALA B N 1
ATOM 2045 C CA . ALA B 1 67 ? 12.086 11.633 -1.784 1 98.81 67 ALA B CA 1
ATOM 2046 C C . ALA B 1 67 ? 13.18 10.641 -2.178 1 98.81 67 ALA B C 1
ATOM 2048 O O . ALA B 1 67 ? 13.609 10.609 -3.332 1 98.81 67 ALA B O 1
ATOM 2049 N N . GLY B 1 68 ? 13.602 9.844 -1.225 1 98.19 68 GLY B N 1
ATOM 2050 C CA . GLY B 1 68 ? 14.648 8.859 -1.453 1 98.19 68 GLY B CA 1
ATOM 2051 C C . GLY B 1 68 ? 14.273 7.832 -2.508 1 98.19 68 GLY B C 1
ATOM 2052 O O . GLY B 1 68 ? 15.148 7.289 -3.186 1 98.19 68 GLY B O 1
ATOM 2053 N N . VAL B 1 69 ? 12.977 7.629 -2.652 1 97.38 69 VAL B N 1
ATOM 2054 C CA . VAL B 1 69 ? 12.562 6.629 -3.631 1 97.38 69 VAL B CA 1
ATOM 2055 C C . VAL B 1 69 ? 12.109 7.32 -4.914 1 97.38 69 VAL B C 1
ATOM 2057 O O . VAL B 1 69 ? 11.469 6.699 -5.77 1 97.38 69 VAL B O 1
ATOM 2060 N N . GLY B 1 70 ? 12.289 8.641 -5.02 1 97.88 70 GLY B N 1
ATOM 2061 C CA . GLY B 1 70 ? 12.242 9.266 -6.336 1 97.88 70 GLY B CA 1
ATOM 2062 C C . GLY B 1 70 ? 11.117 10.266 -6.477 1 97.88 70 GLY B C 1
ATOM 2063 O O . GLY B 1 70 ? 10.945 10.867 -7.539 1 97.88 70 GLY B O 1
ATOM 2064 N N . HIS B 1 71 ? 10.336 10.539 -5.465 1 98.81 71 HIS B N 1
ATOM 2065 C CA . HIS B 1 71 ? 9.242 11.5 -5.559 1 98.81 71 HIS B CA 1
ATOM 2066 C C . HIS B 1 71 ? 9.734 12.922 -5.32 1 98.81 71 HIS B C 1
ATOM 2068 O O . HIS B 1 71 ? 10.797 13.125 -4.734 1 98.81 71 HIS B O 1
ATOM 2074 N N . ARG B 1 72 ? 8.977 13.914 -5.863 1 98.81 72 ARG B N 1
ATOM 2075 C CA . ARG B 1 72 ? 9.148 15.32 -5.523 1 98.81 72 ARG B CA 1
ATOM 2076 C C . ARG B 1 72 ? 8.312 15.695 -4.305 1 98.81 72 ARG B C 1
ATOM 2078 O O . ARG B 1 72 ? 7.082 15.633 -4.344 1 98.81 72 ARG B O 1
ATOM 2085 N N . VAL B 1 73 ? 9.047 16.094 -3.215 1 98.94 73 VAL B N 1
ATOM 2086 C CA . VAL B 1 73 ? 8.336 16.203 -1.942 1 98.94 73 VAL B CA 1
ATOM 2087 C C . VAL B 1 73 ? 8.445 17.625 -1.404 1 98.94 73 VAL B C 1
ATOM 2089 O O . VAL B 1 73 ? 9.516 18.234 -1.457 1 98.94 73 VAL B O 1
ATOM 2092 N N . VAL B 1 74 ? 7.328 18.172 -1.001 1 98.94 74 VAL B N 1
ATOM 2093 C CA . VAL B 1 74 ? 7.258 19.359 -0.169 1 98.94 74 VAL B CA 1
ATOM 2094 C C . VAL B 1 74 ? 6.73 19 1.217 1 98.94 74 VAL B C 1
ATOM 2096 O O . VAL B 1 74 ? 5.711 18.312 1.341 1 98.94 74 VAL B O 1
ATOM 2099 N N . GLY B 1 75 ? 7.457 19.312 2.217 1 98.88 75 GLY B N 1
ATOM 2100 C CA . GLY B 1 75 ? 7.012 19.141 3.59 1 98.88 75 GLY B CA 1
ATOM 2101 C C . GLY B 1 75 ? 6.703 20.453 4.285 1 98.88 75 GLY B C 1
ATOM 2102 O O . GLY B 1 75 ? 7.426 21.438 4.113 1 98.88 75 GLY B O 1
ATO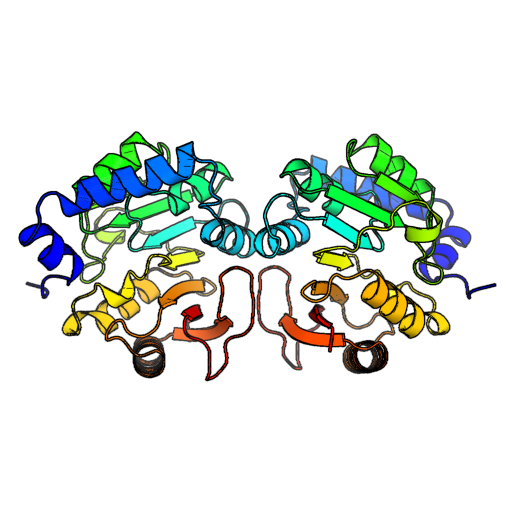M 2103 N N . VAL B 1 76 ? 5.625 20.531 5.031 1 98.81 76 VAL B N 1
ATOM 2104 C CA . VAL B 1 76 ? 5.234 21.719 5.77 1 98.81 76 VAL B CA 1
ATOM 2105 C C . VAL B 1 76 ? 4.953 21.359 7.227 1 98.81 76 VAL B C 1
ATOM 2107 O O . VAL B 1 76 ? 4.254 20.391 7.504 1 98.81 76 VAL B O 1
ATOM 2110 N N . ASP B 1 77 ? 5.508 22.047 8.102 1 98.5 77 ASP B N 1
ATOM 2111 C CA . ASP B 1 77 ? 5.211 21.938 9.523 1 98.5 77 ASP B CA 1
ATOM 2112 C C . ASP B 1 77 ? 5.273 23.297 10.211 1 98.5 77 ASP B C 1
ATOM 2114 O O . ASP B 1 77 ? 6.078 24.156 9.836 1 98.5 77 ASP B O 1
ATOM 2118 N N . VAL B 1 78 ? 4.461 23.453 11.227 1 97.81 78 VAL B N 1
ATOM 2119 C CA . VAL B 1 78 ? 4.34 24.75 11.898 1 97.81 78 VAL B CA 1
ATOM 2120 C C . VAL B 1 78 ? 5.547 24.969 12.805 1 97.81 78 VAL B C 1
ATOM 2122 O O . VAL B 1 78 ? 5.879 26.125 13.125 1 97.81 78 VAL B O 1
ATOM 2125 N N . ASP B 1 79 ? 6.262 23.953 13.25 1 97.81 79 ASP B N 1
ATOM 2126 C CA . ASP B 1 79 ? 7.336 24.016 14.234 1 97.81 79 ASP B CA 1
ATOM 2127 C C . ASP B 1 79 ? 8.695 24.188 13.555 1 97.81 79 ASP B C 1
ATOM 2129 O O . ASP B 1 79 ? 9.203 23.25 12.93 1 97.81 79 ASP B O 1
ATOM 2133 N N . PRO B 1 80 ? 9.352 25.328 13.664 1 97.88 80 PRO B N 1
ATOM 2134 C CA . PRO B 1 80 ? 10.633 25.547 12.992 1 97.88 80 PRO B CA 1
ATOM 2135 C C . PRO B 1 80 ? 11.719 24.578 13.453 1 97.88 80 PRO B C 1
ATOM 2137 O O . PRO B 1 80 ? 12.609 24.219 12.672 1 97.88 80 PRO B O 1
ATOM 2140 N N . ALA B 1 81 ? 11.648 24.125 14.664 1 97.88 81 ALA B N 1
ATOM 2141 C CA . ALA B 1 81 ? 12.641 23.172 15.164 1 97.88 81 ALA B CA 1
ATOM 2142 C C . ALA B 1 81 ? 12.547 21.844 14.414 1 97.88 81 ALA B C 1
ATOM 2144 O O . ALA B 1 81 ? 13.57 21.234 14.086 1 97.88 81 ALA B O 1
ATOM 2145 N N . LEU B 1 82 ? 11.359 21.391 14.172 1 98.25 82 LEU B N 1
ATOM 2146 C CA . LEU B 1 82 ? 11.156 20.141 13.438 1 98.25 82 LEU B CA 1
ATOM 2147 C C . LEU B 1 82 ? 11.625 20.281 11.992 1 98.25 82 LEU B C 1
ATOM 2149 O O . LEU B 1 82 ? 12.25 19.375 11.445 1 98.25 82 LEU B O 1
ATOM 2153 N N . ILE B 1 83 ? 11.352 21.438 11.367 1 98.62 83 ILE B N 1
ATOM 2154 C CA . ILE B 1 83 ? 11.773 21.672 9.992 1 98.62 83 ILE B CA 1
ATOM 2155 C C . ILE B 1 83 ? 13.297 21.703 9.922 1 98.62 83 ILE B C 1
ATOM 2157 O O . ILE B 1 83 ? 13.891 21.156 8.984 1 98.62 83 ILE B O 1
ATOM 2161 N N . ALA B 1 84 ? 13.914 22.328 10.883 1 98.44 84 ALA B N 1
ATOM 2162 C CA . ALA B 1 84 ? 15.375 22.344 10.922 1 98.44 84 ALA B CA 1
ATOM 2163 C C . ALA B 1 84 ? 15.938 20.938 10.977 1 98.44 84 ALA B C 1
ATOM 2165 O O . ALA B 1 84 ? 16.906 20.609 10.289 1 98.44 84 ALA B O 1
ATOM 2166 N N . ALA B 1 85 ? 15.344 20.078 11.789 1 98.44 85 ALA B N 1
ATOM 2167 C CA . ALA B 1 85 ? 15.75 18.688 11.883 1 98.44 85 ALA B CA 1
ATOM 2168 C C . ALA B 1 85 ? 15.531 17.969 10.555 1 98.44 85 ALA B C 1
ATOM 2170 O O . ALA B 1 85 ? 16.375 17.172 10.125 1 98.44 85 ALA B O 1
ATOM 2171 N N . ALA B 1 86 ? 14.406 18.203 9.93 1 98.69 86 ALA B N 1
ATOM 2172 C CA . ALA B 1 86 ? 14.109 17.594 8.633 1 98.69 86 ALA B CA 1
ATOM 2173 C C . ALA B 1 86 ? 15.172 17.969 7.598 1 98.69 86 ALA B C 1
ATOM 2175 O O . ALA B 1 86 ? 15.648 17.094 6.859 1 98.69 86 ALA B O 1
ATOM 2176 N N . GLU B 1 87 ? 15.531 19.266 7.543 1 98.56 87 GLU B N 1
ATOM 2177 C CA . GLU B 1 8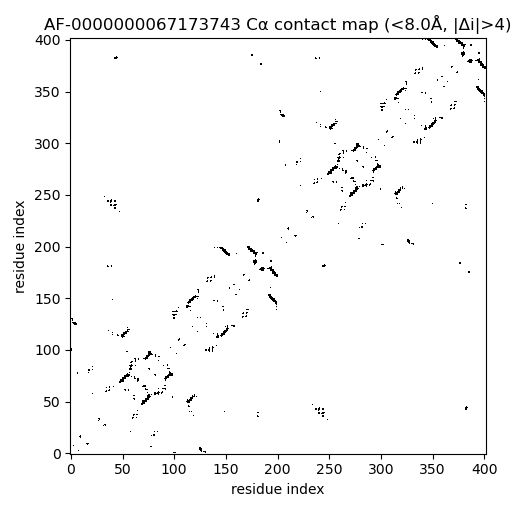7 ? 16.547 19.734 6.605 1 98.56 87 GLU B CA 1
ATOM 2178 C C . GLU B 1 87 ? 17.891 19.062 6.855 1 98.56 87 GLU B C 1
ATOM 2180 O O . GLU B 1 87 ? 18.609 18.719 5.906 1 98.56 87 GLU B O 1
ATOM 2185 N N . GLU B 1 88 ? 18.156 18.859 8.062 1 98 88 GLU B N 1
ATOM 2186 C CA . GLU B 1 88 ? 19.422 18.25 8.453 1 98 88 GLU B CA 1
ATOM 2187 C C . GLU B 1 88 ? 19.438 16.75 8.117 1 98 88 GLU B C 1
ATOM 2189 O O . GLU B 1 88 ? 20.391 16.266 7.512 1 98 88 GLU B O 1
ATOM 2194 N N . ASP B 1 89 ? 18.406 16.078 8.469 1 97.69 89 ASP B N 1
ATOM 2195 C CA . ASP B 1 89 ? 18.391 14.625 8.422 1 97.69 89 ASP B CA 1
ATOM 2196 C C . ASP B 1 89 ? 18.016 14.125 7.027 1 97.69 89 ASP B C 1
ATOM 2198 O O . ASP B 1 89 ? 18.422 13.023 6.637 1 97.69 89 ASP B O 1
ATOM 2202 N N . TYR B 1 90 ? 17.25 14.93 6.32 1 97.81 90 TYR B N 1
ATOM 2203 C CA . TYR B 1 90 ? 16.734 14.5 5.027 1 97.81 90 TYR B CA 1
ATOM 2204 C C . TYR B 1 90 ? 16.875 15.602 3.986 1 97.81 90 TYR B C 1
ATOM 2206 O O . TYR B 1 90 ? 15.898 16.234 3.602 1 97.81 90 TYR B O 1
ATOM 2214 N N . PRO B 1 91 ? 18.109 15.695 3.438 1 95.75 91 PRO B N 1
ATOM 2215 C CA . PRO B 1 91 ? 18.266 16.656 2.344 1 95.75 91 PRO B CA 1
ATOM 2216 C C . PRO B 1 91 ? 17.547 16.219 1.071 1 95.75 91 PRO B C 1
ATOM 2218 O O . PRO B 1 91 ? 17.469 15.023 0.777 1 95.75 91 PRO B O 1
ATOM 2221 N N . GLY B 1 92 ? 16.906 17.125 0.338 1 94.69 92 GLY B N 1
ATOM 2222 C CA . GLY B 1 92 ? 16.219 16.781 -0.893 1 94.69 92 GLY B CA 1
ATOM 2223 C C . GLY B 1 92 ? 14.875 17.484 -1.044 1 94.69 92 GLY B C 1
ATOM 2224 O O . GLY B 1 92 ? 14.695 18.297 -1.956 1 94.69 92 GLY B O 1
ATOM 2225 N N . PRO B 1 93 ? 13.969 17.031 -0.102 1 98.5 93 PRO B N 1
ATOM 2226 C CA . PRO B 1 93 ? 12.664 17.703 -0.164 1 98.5 93 PRO B CA 1
ATOM 2227 C C . PRO B 1 93 ? 12.758 19.203 0.08 1 98.5 93 PRO B C 1
ATOM 2229 O O . PRO B 1 93 ? 13.789 19.688 0.552 1 98.5 93 PRO B O 1
ATOM 2232 N N . ARG B 1 94 ? 11.711 19.906 -0.332 1 98.69 94 ARG B N 1
ATOM 2233 C CA . ARG B 1 94 ? 11.516 21.281 0.115 1 98.69 94 ARG B CA 1
ATOM 2234 C C . ARG B 1 94 ? 10.773 21.328 1.443 1 98.69 94 ARG B C 1
ATOM 2236 O O . ARG B 1 94 ? 9.625 20.891 1.529 1 98.69 94 ARG B O 1
ATOM 2243 N N . TRP B 1 95 ? 11.5 21.781 2.398 1 98.75 95 TRP B N 1
ATOM 2244 C CA . TRP B 1 95 ? 10.906 21.875 3.729 1 98.75 95 TRP B CA 1
ATOM 2245 C C . TRP B 1 95 ? 10.5 23.312 4.035 1 98.75 95 TRP B C 1
ATOM 2247 O O . TRP B 1 95 ? 11.281 24.25 3.836 1 98.75 95 TRP B O 1
ATOM 2257 N N . LEU B 1 96 ? 9.289 23.5 4.543 1 98.81 96 LEU B N 1
ATOM 2258 C CA . LEU B 1 96 ? 8.766 24.844 4.793 1 98.81 96 LEU B CA 1
ATOM 2259 C C . LEU B 1 96 ? 8.156 24.938 6.188 1 98.81 96 LEU B C 1
ATOM 2261 O O . LEU B 1 96 ? 7.41 24.047 6.605 1 98.81 96 LEU B O 1
ATOM 2265 N N . VAL B 1 97 ? 8.508 25.984 6.871 1 98.56 97 VAL B N 1
ATOM 2266 C CA . VAL B 1 97 ? 7.762 26.328 8.078 1 98.56 97 VAL B CA 1
ATOM 2267 C C . VAL B 1 97 ? 6.441 26.984 7.699 1 98.56 97 VAL B C 1
ATOM 2269 O O . VAL B 1 97 ? 6.422 27.953 6.934 1 98.56 97 VAL B O 1
ATOM 2272 N N . GLY B 1 98 ? 5.375 26.422 8.203 1 97.75 98 GLY B N 1
ATOM 2273 C CA . GLY B 1 98 ? 4.074 27.016 7.93 1 97.75 98 GLY B CA 1
ATOM 2274 C C . GLY B 1 98 ? 2.943 26.344 8.68 1 97.75 98 GLY B C 1
ATOM 2275 O O . GLY B 1 98 ? 3.031 25.156 9.023 1 97.75 98 GLY B O 1
ATOM 2276 N N . ASP B 1 99 ? 1.915 27.125 8.961 1 97.69 99 ASP B N 1
ATOM 2277 C CA . ASP B 1 99 ? 0.673 26.625 9.539 1 97.69 99 ASP B CA 1
ATOM 2278 C C . ASP B 1 99 ? -0.262 26.094 8.445 1 97.69 99 ASP B C 1
ATOM 2280 O O . ASP B 1 99 ? -0.589 26.828 7.504 1 97.69 99 ASP B O 1
ATOM 2284 N N . LEU B 1 100 ? -0.701 24.859 8.586 1 98.38 100 LEU B N 1
ATOM 2285 C CA . LEU B 1 100 ? -1.597 24.266 7.586 1 98.38 100 LEU B CA 1
ATOM 2286 C C . LEU B 1 100 ? -2.887 25.078 7.484 1 98.38 100 LEU B C 1
ATOM 2288 O O . LEU B 1 100 ? -3.531 25.094 6.434 1 98.38 100 LEU B O 1
ATOM 2292 N N . ALA B 1 101 ? -3.314 25.781 8.555 1 97.62 101 ALA B N 1
ATOM 2293 C CA . ALA B 1 101 ? -4.523 26.594 8.555 1 97.62 101 ALA B CA 1
ATOM 2294 C C . ALA B 1 101 ? -4.363 27.812 7.637 1 97.62 101 ALA B C 1
ATOM 2296 O O . ALA B 1 101 ? -5.352 28.453 7.266 1 97.62 101 ALA B O 1
ATOM 2297 N N . GLU B 1 102 ? -3.119 28.109 7.266 1 97.75 102 GLU B N 1
ATOM 2298 C CA . GLU B 1 102 ? -2.826 29.234 6.367 1 97.75 102 GLU B CA 1
ATOM 2299 C C . GLU B 1 102 ? -2.119 28.75 5.105 1 97.75 102 GLU B C 1
ATOM 2301 O O . GLU B 1 102 ? -1.455 29.531 4.418 1 97.75 102 GLU B O 1
ATOM 2306 N N . LEU B 1 103 ? -2.229 27.484 4.859 1 98 103 LEU B N 1
ATOM 2307 C CA . LEU B 1 103 ? -1.493 26.875 3.764 1 98 103 LEU B CA 1
ATOM 2308 C C . LEU B 1 103 ? -1.851 27.516 2.432 1 98 103 LEU B C 1
ATOM 2310 O O . LEU B 1 103 ? -3.012 27.5 2.02 1 98 103 LEU B O 1
ATOM 2314 N N . ASP B 1 104 ? -0.927 28.156 1.778 1 98.06 104 ASP B N 1
ATOM 2315 C CA . ASP B 1 104 ? -0.987 28.75 0.445 1 98.06 104 ASP B CA 1
ATOM 2316 C C . ASP B 1 104 ? 0.352 28.609 -0.276 1 98.06 104 ASP B C 1
ATOM 2318 O O . ASP B 1 104 ? 1.122 29.562 -0.352 1 98.06 104 ASP B O 1
ATOM 2322 N N . LEU B 1 105 ? 0.518 27.438 -0.852 1 98.56 105 LEU B N 1
ATOM 2323 C CA . LEU B 1 105 ? 1.825 27.109 -1.412 1 98.56 105 LEU B CA 1
ATOM 2324 C C . LEU B 1 105 ? 2.059 27.875 -2.717 1 98.56 105 LEU B C 1
ATOM 2326 O O . LEU B 1 105 ? 3.182 28.297 -3.002 1 98.56 105 LEU B O 1
ATOM 2330 N N . PRO B 1 106 ? 1.068 28.141 -3.545 1 98.19 106 PRO B N 1
ATOM 2331 C CA . PRO B 1 106 ? 1.305 28.984 -4.723 1 98.19 106 PRO B CA 1
ATOM 2332 C C . PRO B 1 106 ? 1.87 30.344 -4.363 1 98.19 106 PRO B C 1
ATOM 2334 O O . PRO B 1 106 ? 2.76 30.859 -5.051 1 98.19 106 PRO B O 1
ATOM 2337 N N . ALA B 1 107 ? 1.372 30.922 -3.289 1 97.44 107 ALA B N 1
ATOM 2338 C CA . ALA B 1 107 ? 1.875 32.219 -2.852 1 97.44 107 ALA B CA 1
ATOM 2339 C C . ALA B 1 107 ? 3.338 32.125 -2.43 1 97.44 107 ALA B C 1
ATOM 2341 O O . ALA B 1 107 ? 4.023 33.156 -2.314 1 97.44 107 ALA B O 1
ATOM 2342 N N . ARG B 1 108 ? 3.791 30.938 -2.246 1 96.88 108 ARG B N 1
ATOM 2343 C CA . ARG B 1 108 ? 5.18 30.719 -1.858 1 96.88 108 ARG B CA 1
ATOM 2344 C C . ARG B 1 108 ? 5.992 30.156 -3.021 1 96.88 108 ARG B C 1
ATOM 2346 O O . ARG B 1 108 ? 7.082 29.609 -2.822 1 96.88 108 ARG B O 1
ATOM 2353 N N . GLY B 1 109 ? 5.43 30.141 -4.156 1 97.12 109 GLY B N 1
ATOM 2354 C CA . GLY B 1 109 ? 6.172 29.781 -5.355 1 97.12 109 GLY B CA 1
ATOM 2355 C C . GLY B 1 109 ? 5.98 28.328 -5.754 1 97.12 109 GLY B C 1
ATOM 2356 O O . GLY B 1 109 ? 6.68 27.828 -6.633 1 97.12 109 GLY B O 1
ATOM 2357 N N . ILE B 1 110 ? 5.148 27.641 -5.074 1 98.12 110 ILE B N 1
ATOM 2358 C CA . ILE B 1 110 ? 4.84 26.25 -5.414 1 98.12 110 ILE B CA 1
ATOM 2359 C C . ILE B 1 110 ? 3.414 26.172 -5.957 1 98.12 110 ILE B C 1
ATOM 2361 O O . ILE B 1 110 ? 2.48 25.844 -5.215 1 98.12 110 ILE B O 1
ATOM 2365 N N . ALA B 1 111 ? 3.26 26.328 -7.234 1 97.19 111 ALA B N 1
ATOM 2366 C CA . ALA B 1 111 ? 1.951 26.484 -7.863 1 97.19 111 ALA B CA 1
ATOM 2367 C C . ALA B 1 111 ? 1.397 25.125 -8.312 1 97.19 111 ALA B C 1
ATOM 2369 O O . ALA B 1 111 ? 0.183 24.969 -8.445 1 97.19 111 ALA B O 1
ATOM 2370 N N . GLU B 1 112 ? 2.328 24.203 -8.625 1 98.06 112 GLU B N 1
ATOM 2371 C CA . GLU B 1 112 ? 1.892 22.906 -9.109 1 98.06 112 GLU B CA 1
ATOM 2372 C C . GLU B 1 112 ? 1.124 22.141 -8.039 1 98.06 112 GLU B C 1
ATOM 2374 O O . GLU B 1 112 ? 1.561 22.062 -6.887 1 98.06 112 GLU B O 1
ATOM 2379 N N . PRO B 1 113 ? -0.036 21.578 -8.391 1 98.5 113 PRO B N 1
ATOM 2380 C CA . PRO B 1 113 ? -0.785 20.766 -7.426 1 98.5 113 PRO B CA 1
ATOM 2381 C C . PRO B 1 113 ? -0.115 19.422 -7.141 1 98.5 113 PRO B C 1
ATOM 2383 O O . PRO B 1 113 ? 0.88 19.078 -7.785 1 98.5 113 PRO B O 1
ATOM 2386 N N . PHE B 1 114 ? -0.63 18.766 -6.188 1 98.94 114 PHE B N 1
ATOM 2387 C CA . PHE B 1 114 ? 0.01 17.547 -5.703 1 98.94 114 PHE B CA 1
ATOM 2388 C C . PHE B 1 114 ? -0.797 16.312 -6.094 1 98.94 114 PHE B C 1
ATOM 2390 O O . PHE B 1 114 ? -2.029 16.344 -6.047 1 98.94 114 PHE B O 1
ATOM 2397 N N . ASP B 1 115 ? -0.074 15.195 -6.449 1 98.88 115 ASP B N 1
ATOM 2398 C CA . ASP B 1 115 ? -0.696 13.906 -6.746 1 98.88 115 ASP B CA 1
ATOM 2399 C C . ASP B 1 115 ? -1.193 13.234 -5.473 1 98.88 115 ASP B C 1
ATOM 2401 O O . ASP B 1 115 ? -2.213 12.539 -5.488 1 98.88 115 ASP B O 1
ATOM 2405 N N . ILE B 1 116 ? -0.422 13.406 -4.406 1 98.94 116 ILE B N 1
ATOM 2406 C CA . ILE B 1 116 ? -0.764 12.844 -3.104 1 98.94 116 ILE B CA 1
ATOM 2407 C C . ILE B 1 116 ? -0.442 13.859 -2.008 1 98.94 116 ILE B C 1
ATOM 2409 O O . ILE B 1 116 ? 0.602 14.516 -2.045 1 98.94 116 ILE B O 1
ATOM 2413 N N . ILE B 1 117 ? -1.32 13.977 -1.086 1 98.94 117 ILE B N 1
ATOM 2414 C CA . ILE B 1 117 ? -1.07 14.656 0.181 1 98.94 117 ILE B CA 1
ATOM 2415 C C . ILE B 1 117 ? -1.141 13.648 1.328 1 98.94 117 ILE B C 1
ATOM 2417 O O . ILE B 1 117 ? -2.107 12.891 1.438 1 98.94 117 ILE B O 1
ATOM 2421 N N . VAL B 1 118 ? -0.097 13.555 2.119 1 98.94 118 VAL B N 1
ATOM 2422 C CA . VAL B 1 118 ? -0.108 12.664 3.277 1 98.94 118 VAL B CA 1
ATOM 2423 C C . VAL B 1 118 ? -0.018 13.492 4.559 1 98.94 118 VAL B C 1
ATOM 2425 O O . VAL B 1 118 ? 0.724 14.477 4.621 1 98.94 118 VAL B O 1
ATOM 2428 N N . SER B 1 119 ? -0.862 13.18 5.48 1 98.75 119 SER B N 1
ATOM 2429 C CA . SER B 1 119 ? -0.844 13.703 6.84 1 98.75 119 SER B CA 1
ATOM 2430 C C . SER B 1 119 ? -0.944 12.578 7.867 1 98.75 119 SER B C 1
ATOM 2432 O O . SER B 1 119 ? -2.041 12.234 8.312 1 98.75 119 SER B O 1
ATOM 2434 N N . ALA B 1 120 ? 0.077 11.828 8.367 1 95.12 120 ALA B N 1
ATOM 2435 C CA . ALA B 1 120 ? 0.118 10.547 9.055 1 95.12 120 ALA B CA 1
ATOM 2436 C C . ALA B 1 120 ? 0.283 10.734 10.562 1 95.12 120 ALA B C 1
ATOM 2438 O O . ALA B 1 120 ? -0.205 9.922 11.352 1 95.12 120 ALA B O 1
ATOM 2439 N N . GLY B 1 121 ? 0.94 11.664 11.25 1 81.56 121 GLY B N 1
ATOM 2440 C CA . GLY B 1 121 ? 1.418 11.781 12.617 1 81.56 121 GLY B CA 1
ATOM 2441 C C . GLY B 1 121 ? 0.447 12.516 13.523 1 81.56 121 GLY B C 1
ATOM 2442 O O . GLY B 1 121 ? 0.837 13.438 14.25 1 81.56 121 GLY B O 1
ATOM 2443 N N . ASN B 1 122 ? -0.938 11.953 13.414 1 89.31 122 ASN B N 1
ATOM 2444 C CA . ASN B 1 122 ? -1.954 12.555 14.273 1 89.31 122 ASN B CA 1
ATOM 2445 C C . ASN B 1 122 ? -1.998 14.07 14.109 1 89.31 122 ASN B C 1
ATOM 2447 O O . ASN B 1 122 ? -2.35 14.797 15.047 1 89.31 122 ASN B O 1
ATOM 2451 N N . VAL B 1 123 ? -1.537 14.539 13.047 1 93.56 123 VAL B N 1
ATOM 2452 C CA . VAL B 1 123 ? -1.476 15.961 12.734 1 93.56 123 VAL B CA 1
ATOM 2453 C C . VAL B 1 123 ? -2.852 16.594 12.93 1 93.56 123 VAL B C 1
ATOM 2455 O O . VAL B 1 123 ? -2.977 17.641 13.57 1 93.56 123 VAL B O 1
ATOM 2458 N N . MET B 1 124 ? -3.885 15.938 12.516 1 96.38 124 MET B N 1
ATOM 2459 C CA . MET B 1 124 ? -5.246 16.469 12.555 1 96.38 124 MET B CA 1
ATOM 2460 C C . MET B 1 124 ? -5.684 16.734 13.992 1 96.38 124 MET B C 1
ATOM 2462 O O . MET B 1 124 ? -6.418 17.688 14.25 1 96.38 124 MET B O 1
ATOM 2466 N N . THR B 1 125 ? -5.172 15.891 14.867 1 96.31 125 THR B N 1
ATOM 2467 C CA . THR B 1 125 ? -5.637 15.984 16.25 1 96.31 125 THR B CA 1
ATOM 2468 C C . THR B 1 125 ? -4.867 17.047 17 1 96.31 125 THR B C 1
ATOM 2470 O O . THR B 1 125 ? -5.246 17.422 18.125 1 96.31 125 THR B O 1
ATOM 2473 N N . PHE B 1 126 ? -3.84 17.641 16.469 1 95.62 126 PHE B N 1
ATOM 2474 C CA . PHE B 1 126 ? -3.051 18.688 17.094 1 95.62 126 PHE B CA 1
ATOM 2475 C C . PHE B 1 126 ? -3.43 20.047 16.531 1 95.62 126 PHE B C 1
ATOM 2477 O O . PHE B 1 126 ? -2.939 21.078 17.016 1 95.62 126 PHE B O 1
ATOM 2484 N N . LEU B 1 127 ? -4.277 20.094 15.531 1 96.81 127 LEU B N 1
ATOM 2485 C CA . LEU B 1 127 ? -4.785 21.359 15.023 1 96.81 127 LEU B CA 1
ATOM 2486 C C . LEU B 1 127 ? -5.68 22.047 16.047 1 96.81 127 LEU B C 1
ATOM 2488 O O . LEU B 1 127 ? -6.281 21.375 16.891 1 96.81 127 LEU B O 1
ATOM 2492 N N . ALA B 1 128 ? -5.758 23.391 15.977 1 96.31 128 ALA B N 1
ATOM 2493 C CA . ALA B 1 128 ? -6.832 24.062 16.703 1 96.31 128 ALA B CA 1
ATOM 2494 C C . ALA B 1 128 ? -8.195 23.641 16.172 1 96.31 128 ALA B C 1
ATOM 2496 O O . ALA B 1 128 ? -8.422 23.625 14.961 1 96.31 128 ALA B O 1
ATOM 2497 N N . PRO B 1 129 ? -9.094 23.297 17.078 1 95.81 129 PRO B N 1
ATOM 2498 C CA . PRO B 1 129 ? -10.406 22.812 16.641 1 95.81 129 PRO B CA 1
ATOM 2499 C C . PRO B 1 129 ? -11.078 23.734 15.641 1 95.81 129 PRO B C 1
ATOM 2501 O O . PRO B 1 129 ? -11.672 23.266 14.664 1 95.81 129 PRO B O 1
ATOM 2504 N N . SER B 1 130 ? -10.938 25 15.805 1 96.81 130 SER B N 1
ATOM 2505 C CA . SER B 1 130 ? -11.625 25.969 14.953 1 96.81 130 SER B CA 1
ATOM 2506 C C . SER B 1 130 ? -11.031 26 13.547 1 96.81 130 SER B C 1
ATOM 2508 O O . SER B 1 130 ? -11.625 26.562 12.625 1 96.81 130 SER B O 1
ATOM 2510 N N . THR B 1 131 ? -9.852 25.344 13.305 1 97.81 131 THR B N 1
ATOM 2511 C CA . THR B 1 131 ? -9.156 25.453 12.023 1 97.81 131 THR B CA 1
ATOM 2512 C C . THR B 1 131 ? -9.273 24.156 11.234 1 97.81 131 THR B C 1
ATOM 2514 O O . THR B 1 131 ? -8.891 24.094 10.062 1 97.81 131 THR B O 1
ATOM 2517 N N . ARG B 1 132 ? -9.812 23.141 11.82 1 97.94 132 ARG B N 1
ATOM 2518 C CA . ARG B 1 132 ? -9.789 21.797 11.258 1 97.94 132 ARG B CA 1
ATOM 2519 C C . ARG B 1 132 ? -10.43 21.781 9.875 1 97.94 132 ARG B C 1
ATOM 2521 O O . ARG B 1 132 ? -9.82 21.312 8.906 1 97.94 132 ARG B O 1
ATOM 2528 N N . ALA B 1 133 ? -11.594 22.328 9.75 1 97.88 133 ALA B N 1
ATOM 2529 C CA . ALA B 1 133 ? -12.289 22.344 8.469 1 97.88 133 ALA B CA 1
ATOM 2530 C C . ALA B 1 133 ? -11.523 23.172 7.438 1 97.88 133 ALA B C 1
ATOM 2532 O O . ALA B 1 133 ? -11.445 22.781 6.266 1 97.88 133 ALA B O 1
ATOM 2533 N N . GLN B 1 134 ? -10.984 24.266 7.867 1 97.94 134 GLN B N 1
ATOM 2534 C CA . GLN B 1 134 ? -10.211 25.125 6.984 1 97.94 134 GLN B CA 1
ATOM 2535 C C . GLN B 1 134 ? -8.977 24.406 6.457 1 97.94 134 GLN B C 1
ATOM 2537 O O . GLN B 1 134 ? -8.641 24.516 5.277 1 97.94 134 GLN B O 1
ATOM 2542 N N . VAL B 1 135 ? -8.25 23.719 7.34 1 98.69 135 VAL B N 1
ATOM 2543 C CA . VAL B 1 135 ? -7.066 22.969 6.934 1 98.69 135 VAL B CA 1
ATOM 2544 C C . VAL B 1 135 ? -7.441 21.953 5.855 1 98.69 135 VAL B C 1
ATOM 2546 O O . VAL B 1 135 ? -6.777 21.859 4.82 1 98.69 135 VAL B O 1
ATOM 2549 N N . LEU B 1 136 ? -8.547 21.203 6.043 1 98.75 136 LEU B N 1
ATOM 2550 C CA . LEU B 1 136 ? -8.992 20.203 5.074 1 98.75 136 LEU B CA 1
ATOM 2551 C C . LEU B 1 136 ? -9.336 20.859 3.74 1 98.75 136 LEU B C 1
ATOM 2553 O O . LEU B 1 136 ? -8.992 20.328 2.68 1 98.75 136 LEU B O 1
ATOM 2557 N N . SER B 1 137 ? -9.938 22.016 3.797 1 98.75 137 SER B N 1
ATOM 2558 C CA . SER B 1 137 ? -10.266 22.75 2.578 1 98.75 137 SER B CA 1
ATOM 2559 C C . SER B 1 137 ? -9 23.172 1.835 1 98.75 137 SER B C 1
ATOM 2561 O O . SER B 1 137 ? -8.93 23.078 0.607 1 98.75 137 SER B O 1
ATOM 2563 N N . ARG B 1 138 ? -8.023 23.609 2.529 1 98.62 138 ARG B N 1
ATOM 2564 C CA . ARG B 1 138 ? -6.773 24.047 1.912 1 98.62 138 ARG B CA 1
ATOM 2565 C C . ARG B 1 138 ? -6.004 22.859 1.338 1 98.62 138 ARG B C 1
ATOM 2567 O O . ARG B 1 138 ? -5.422 22.953 0.256 1 98.62 138 ARG B O 1
ATOM 2574 N N . LEU B 1 139 ? -5.98 21.719 2.094 1 98.75 139 LEU B N 1
ATOM 2575 C CA . LEU B 1 139 ? -5.371 20.516 1.536 1 98.75 139 LEU B CA 1
ATOM 2576 C C . LEU B 1 139 ? -6.039 20.141 0.219 1 98.75 139 LEU B C 1
ATOM 2578 O O . LEU B 1 139 ? -5.355 19.875 -0.773 1 98.75 139 LEU B O 1
ATOM 2582 N N . ARG B 1 140 ? -7.348 20.156 0.181 1 98.69 140 ARG B N 1
ATOM 2583 C CA . ARG B 1 140 ? -8.094 19.812 -1.023 1 98.69 140 ARG B CA 1
ATOM 2584 C C . ARG B 1 140 ? -7.723 20.734 -2.182 1 98.69 140 ARG B C 1
ATOM 2586 O O . ARG B 1 140 ? -7.559 20.281 -3.316 1 98.69 140 ARG B O 1
ATOM 2593 N N . ALA B 1 141 ? -7.523 21.953 -1.897 1 98.5 141 ALA B N 1
ATOM 2594 C CA . ALA B 1 141 ? -7.227 22.969 -2.914 1 98.5 141 ALA B CA 1
ATOM 2595 C C . ALA B 1 141 ? -5.867 22.719 -3.555 1 98.5 141 ALA B C 1
ATOM 2597 O O . ALA B 1 141 ? -5.59 23.203 -4.652 1 98.5 141 ALA B O 1
ATOM 2598 N N . HIS B 1 142 ? -5.031 21.969 -2.906 1 98.75 142 HIS B N 1
ATOM 2599 C CA . HIS B 1 142 ? -3.678 21.75 -3.4 1 98.75 142 HIS B CA 1
ATOM 2600 C C . HIS B 1 142 ? -3.578 20.422 -4.156 1 98.75 142 HIS B C 1
ATOM 2602 O O . HIS B 1 142 ? -2.518 20.078 -4.684 1 98.75 142 HIS B O 1
ATOM 2608 N N . LEU B 1 143 ? -4.684 19.703 -4.23 1 98.56 143 LEU B N 1
ATOM 2609 C CA . LEU B 1 143 ? -4.691 18.391 -4.891 1 98.56 143 LEU B CA 1
ATOM 2610 C C . LEU B 1 143 ? -4.992 18.547 -6.379 1 98.56 143 LEU B C 1
ATOM 2612 O O . LEU B 1 143 ? -5.793 19.391 -6.773 1 98.56 143 LEU B O 1
ATOM 2616 N N . THR B 1 144 ? -4.305 17.688 -7.207 1 98.31 144 THR B N 1
ATOM 2617 C CA . THR B 1 144 ? -4.75 17.516 -8.586 1 98.31 144 THR B CA 1
ATOM 2618 C C . THR B 1 144 ? -6.18 17 -8.633 1 98.31 144 THR B C 1
ATOM 2620 O O . THR B 1 144 ? -6.723 16.562 -7.617 1 98.31 144 THR B O 1
ATOM 2623 N N . ASP B 1 145 ? -6.797 16.984 -9.758 1 97.06 145 ASP B N 1
ATOM 2624 C CA . ASP B 1 145 ? -8.172 16.531 -9.914 1 97.06 145 ASP B CA 1
ATOM 2625 C C . ASP B 1 145 ? -8.312 15.055 -9.539 1 97.06 145 ASP B C 1
ATOM 2627 O O . ASP B 1 145 ? -9.312 14.648 -8.953 1 97.06 145 ASP B O 1
ATOM 2631 N N . ASN B 1 146 ? -7.258 14.258 -9.812 1 95.75 146 ASN B N 1
ATOM 2632 C CA . ASN B 1 146 ? -7.293 12.828 -9.516 1 95.75 146 ASN B CA 1
ATOM 2633 C C . ASN B 1 146 ? -6.422 12.484 -8.312 1 95.75 146 ASN B C 1
ATOM 2635 O O . ASN B 1 146 ? -6.117 11.312 -8.086 1 95.75 146 ASN B O 1
ATOM 2639 N N . GLY B 1 147 ? -5.938 13.609 -7.652 1 98.31 147 GLY B N 1
ATOM 2640 C CA . GLY B 1 147 ? -5.07 13.398 -6.5 1 98.31 147 GLY B CA 1
ATOM 2641 C C . GLY B 1 147 ? -5.805 12.844 -5.297 1 98.31 147 GLY B C 1
ATOM 2642 O O . GLY B 1 147 ? -7.035 12.805 -5.277 1 98.31 147 GLY B O 1
ATOM 2643 N N . ARG B 1 148 ? -5.094 12.305 -4.363 1 98.62 148 ARG B N 1
ATOM 2644 C CA . ARG B 1 148 ? -5.66 11.711 -3.156 1 98.62 148 ARG B CA 1
ATOM 2645 C C . ARG B 1 148 ? -4.973 12.25 -1.907 1 98.62 148 ARG B C 1
ATOM 2647 O O . ARG B 1 148 ? -3.771 12.539 -1.928 1 98.62 148 ARG B O 1
ATOM 2654 N N . ALA B 1 149 ? -5.73 12.461 -0.857 1 98.88 149 ALA B N 1
ATOM 2655 C CA . ALA B 1 149 ? -5.199 12.789 0.464 1 98.88 149 ALA B CA 1
ATOM 2656 C C . ALA B 1 149 ? -5.277 11.586 1.398 1 98.88 149 ALA B C 1
ATOM 2658 O O . ALA B 1 149 ? -6.32 10.93 1.489 1 98.88 149 ALA B O 1
ATOM 2659 N N . VAL B 1 150 ? -4.215 11.242 2.043 1 98.94 150 VAL B N 1
ATOM 2660 C CA . VAL B 1 150 ? -4.141 10.133 2.99 1 98.94 150 VAL B CA 1
ATOM 2661 C C . VAL B 1 150 ? -3.879 10.672 4.395 1 98.94 150 VAL B C 1
ATOM 2663 O O . VAL B 1 150 ? -2.793 11.188 4.676 1 98.94 150 VAL B O 1
ATOM 2666 N N . ILE B 1 151 ? -4.848 10.547 5.27 1 98.88 151 ILE B N 1
ATOM 2667 C CA . ILE B 1 151 ? -4.801 11.18 6.582 1 98.88 151 ILE B CA 1
ATOM 2668 C C . ILE B 1 151 ? -5.027 10.133 7.668 1 98.88 151 ILE B C 1
ATOM 2670 O O . ILE B 1 151 ? -6.008 9.383 7.621 1 98.88 151 ILE B O 1
ATOM 2674 N N . GLY B 1 152 ? -4.09 10.016 8.625 1 98.44 152 GLY B N 1
ATOM 2675 C CA . GLY B 1 152 ? -4.191 9.023 9.688 1 98.44 152 GLY B CA 1
ATOM 2676 C C . GLY B 1 152 ? -4.09 9.625 11.078 1 98.44 152 GLY B C 1
ATOM 2677 O O . GLY B 1 152 ? -3.33 10.578 11.289 1 98.44 152 GLY B O 1
ATOM 2678 N N . PHE B 1 153 ? -4.949 9.133 12.016 1 98.12 153 PH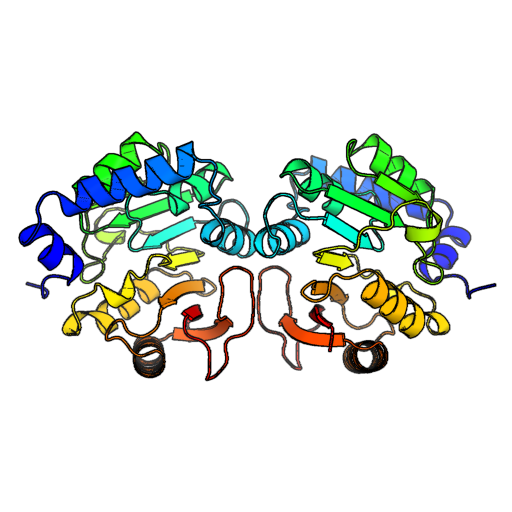E B N 1
ATOM 2679 C CA . PHE B 1 153 ? -4.828 9.531 13.414 1 98.12 153 PHE B CA 1
ATOM 2680 C C . PHE B 1 153 ? -5.617 8.586 14.312 1 98.12 153 PHE B C 1
ATOM 2682 O O . PHE B 1 153 ? -6.492 7.859 13.844 1 98.12 153 PHE B O 1
ATOM 2689 N N . GLY B 1 154 ? -5.285 8.523 15.586 1 97.56 154 GLY B N 1
ATOM 2690 C CA . GLY B 1 154 ? -5.887 7.613 16.547 1 97.56 154 GLY B CA 1
ATOM 2691 C C . GLY B 1 154 ? -7.109 8.195 17.234 1 97.56 154 GLY B C 1
ATOM 2692 O O . GLY B 1 154 ? -7.32 9.414 17.203 1 97.56 154 GLY B O 1
ATOM 2693 N N . ALA B 1 155 ? -7.887 7.348 17.797 1 95.44 155 ALA B N 1
ATOM 2694 C CA . ALA B 1 155 ? -9.047 7.742 18.594 1 95.44 155 ALA B CA 1
ATOM 2695 C C . ALA B 1 155 ? -8.609 8.328 19.938 1 95.44 155 ALA B C 1
ATOM 2697 O O . ALA B 1 155 ? -7.449 8.211 20.328 1 95.44 155 ALA B O 1
ATOM 2698 N N . GLY B 1 156 ? -9.562 8.992 20.594 1 92.81 156 GLY B N 1
ATOM 2699 C CA . GLY B 1 156 ? -9.32 9.477 21.938 1 92.81 156 GLY B CA 1
ATOM 2700 C C . GLY B 1 156 ? -8.43 10.703 21.984 1 92.81 156 GLY B C 1
ATOM 2701 O O . GLY B 1 156 ? -7.707 10.914 22.953 1 92.81 156 GLY B O 1
ATOM 2702 N N . ARG B 1 157 ? -8.43 11.469 20.891 1 92.38 157 ARG B N 1
ATOM 2703 C CA . ARG B 1 157 ? -7.559 12.641 20.812 1 92.38 157 ARG B CA 1
ATOM 2704 C C . ARG B 1 157 ? -8.367 13.898 20.531 1 92.38 157 ARG B C 1
ATOM 2706 O O . ARG B 1 157 ? -7.902 14.805 19.844 1 92.38 157 ARG B O 1
ATOM 2713 N N . ASP B 1 158 ? -9.664 13.828 20.906 1 91.81 158 ASP B N 1
ATOM 2714 C CA . ASP B 1 158 ? -10.57 14.969 20.891 1 91.81 158 ASP B CA 1
ATOM 2715 C C . ASP B 1 158 ? -10.945 15.367 19.469 1 91.81 158 ASP B C 1
ATOM 2717 O O . ASP B 1 158 ? -11.211 16.531 19.188 1 91.81 158 ASP B O 1
ATOM 2721 N N . TYR B 1 159 ? -10.758 14.586 18.547 1 96.44 159 TYR B N 1
ATOM 2722 C CA . TYR B 1 159 ? -11.273 14.68 17.188 1 96.44 159 TYR B CA 1
ATOM 2723 C C . TYR B 1 159 ? -11.867 13.352 16.734 1 96.44 159 TYR B C 1
ATOM 2725 O O . TYR B 1 159 ? -11.164 12.5 16.203 1 96.44 159 TYR B O 1
ATOM 2733 N N . GLY B 1 160 ? -13.148 13.211 16.953 1 97.06 160 GLY B N 1
ATOM 2734 C CA . GLY B 1 160 ? -13.805 11.961 16.609 1 97.06 160 GLY B CA 1
ATOM 2735 C C . GLY B 1 160 ? -13.766 11.648 15.133 1 97.06 160 GLY B C 1
ATOM 2736 O O . GLY B 1 160 ? -13.797 12.555 14.297 1 97.06 160 GLY B O 1
ATOM 2737 N N . PHE B 1 161 ? -13.742 10.367 14.805 1 98.06 161 PHE B N 1
ATOM 2738 C CA . PHE B 1 161 ? -13.648 9.953 13.406 1 98.06 161 PHE B CA 1
ATOM 2739 C C . PHE B 1 161 ? -14.852 10.461 12.617 1 98.06 161 PHE B C 1
ATOM 2741 O O . PHE B 1 161 ? -14.711 10.906 11.477 1 98.06 161 PHE B O 1
ATOM 2748 N N . GLU B 1 162 ? -16.031 10.422 13.172 1 97.56 162 GLU B N 1
ATOM 2749 C CA . GLU B 1 162 ? -17.234 10.891 12.5 1 97.56 162 GLU B CA 1
ATOM 2750 C C . GLU B 1 162 ? -17.172 12.391 12.227 1 97.56 162 GLU B C 1
ATOM 2752 O O . GLU B 1 162 ? -17.578 12.844 11.156 1 97.56 162 GLU B O 1
ATOM 2757 N N . GLU B 1 163 ? -16.75 13.102 13.258 1 98.06 163 GLU B N 1
ATOM 2758 C CA . GLU B 1 163 ? -16.594 14.539 13.086 1 98.06 163 GLU B CA 1
ATOM 2759 C C . GLU B 1 163 ? -15.578 14.859 11.984 1 98.06 163 GLU B C 1
ATOM 2761 O O . GLU B 1 163 ? -15.828 15.719 11.133 1 98.06 163 GLU B O 1
ATOM 2766 N N . PHE B 1 164 ? -14.477 14.133 12 1 98.44 164 PHE B N 1
ATOM 2767 C CA . PHE B 1 164 ? -13.461 14.305 10.969 1 98.44 164 PHE B CA 1
ATOM 2768 C C . PHE B 1 164 ? -14.047 14.047 9.578 1 98.44 164 PHE B C 1
ATOM 2770 O O . PHE B 1 164 ? -13.836 14.828 8.656 1 98.44 164 PHE B O 1
ATOM 2777 N N . LEU B 1 165 ? -14.727 12.945 9.383 1 98.5 165 LEU B N 1
ATOM 2778 C CA . LEU B 1 165 ? -15.281 12.586 8.086 1 98.5 165 LEU B CA 1
ATOM 2779 C C . LEU B 1 165 ? -16.328 13.602 7.637 1 98.5 165 LEU B C 1
ATOM 2781 O O . LEU B 1 165 ? -16.438 13.898 6.445 1 98.5 165 LEU B O 1
ATOM 2785 N N . ALA B 1 166 ? -17.094 14.164 8.609 1 98.62 166 ALA B N 1
ATOM 2786 C CA . ALA B 1 166 ? -18.031 15.227 8.289 1 98.62 166 ALA B CA 1
ATOM 2787 C C . ALA B 1 166 ? -17.312 16.484 7.816 1 98.62 166 ALA B C 1
ATOM 2789 O O . ALA B 1 166 ? -17.719 17.109 6.84 1 98.62 166 ALA B O 1
ATOM 2790 N N . ASP B 1 167 ? -16.234 16.844 8.523 1 98.69 167 ASP B N 1
ATOM 2791 C CA . ASP B 1 167 ? -15.438 17.984 8.125 1 98.69 167 ASP B CA 1
ATOM 2792 C C . ASP B 1 167 ? -14.828 17.781 6.734 1 98.69 167 ASP B C 1
ATOM 2794 O O . ASP B 1 167 ? -14.781 18.703 5.926 1 98.69 167 ASP B O 1
ATOM 2798 N N . ALA B 1 168 ? -14.312 16.562 6.48 1 98.75 168 ALA B N 1
ATOM 2799 C CA . ALA B 1 168 ? -13.742 16.234 5.172 1 98.75 168 ALA B CA 1
ATOM 2800 C C . ALA B 1 168 ? -14.789 16.406 4.066 1 98.75 168 ALA B C 1
ATOM 2802 O O . ALA B 1 168 ? -14.5 16.984 3.02 1 98.75 168 ALA B O 1
ATOM 2803 N N . LYS B 1 169 ? -15.969 15.891 4.309 1 98.62 169 LYS B N 1
ATOM 2804 C CA . LYS B 1 169 ? -17.062 16.047 3.344 1 98.62 169 LYS B CA 1
ATOM 2805 C C . LYS B 1 169 ? -17.359 17.516 3.092 1 98.62 169 LYS B C 1
ATOM 2807 O O . LYS B 1 169 ? -17.516 17.938 1.944 1 98.62 169 LYS B O 1
ATOM 2812 N N . GLY B 1 170 ? -17.453 18.266 4.176 1 98.56 170 GLY B N 1
ATOM 2813 C CA . GLY B 1 170 ? -17.688 19.688 4.059 1 98.56 170 GLY B CA 1
ATOM 2814 C C . GLY B 1 170 ? -16.609 20.406 3.264 1 98.56 170 GLY B C 1
ATOM 2815 O O . GLY B 1 170 ? -16.891 21.406 2.592 1 98.56 170 GLY B O 1
ATOM 2816 N N . ALA B 1 171 ? -15.422 19.891 3.32 1 98.62 171 ALA B N 1
ATOM 2817 C CA . ALA B 1 171 ? -14.281 20.484 2.633 1 98.62 171 ALA B CA 1
ATOM 2818 C C . ALA B 1 171 ? -14.211 20.031 1.178 1 98.62 171 ALA B C 1
ATOM 2820 O O . ALA B 1 171 ? -13.328 20.453 0.428 1 98.62 171 ALA B O 1
ATOM 2821 N N . GLY B 1 172 ? -15.117 19.125 0.77 1 98.44 172 GLY B N 1
ATOM 2822 C CA . GLY B 1 172 ? -15.172 18.703 -0.619 1 98.44 172 GLY B CA 1
ATOM 2823 C C . GLY B 1 172 ? -14.43 17.406 -0.873 1 98.44 172 GLY B C 1
ATOM 2824 O O . GLY B 1 172 ? -14.008 17.141 -1.999 1 98.44 172 GLY B O 1
ATOM 2825 N N . PHE B 1 173 ? -14.211 16.609 0.163 1 98.62 173 PHE B N 1
ATOM 2826 C CA . PHE B 1 173 ? -13.602 15.289 0.015 1 98.62 173 PHE B CA 1
ATOM 2827 C C . PHE B 1 173 ? -14.664 14.203 0.056 1 98.62 173 PHE B C 1
ATOM 2829 O O . PHE B 1 173 ? -15.758 14.414 0.576 1 98.62 173 PHE B O 1
ATOM 2836 N N . THR B 1 174 ? -14.352 13.102 -0.491 1 98 174 THR B N 1
ATOM 2837 C CA . THR B 1 174 ? -15.086 11.859 -0.308 1 98 174 THR B CA 1
ATOM 2838 C C . THR B 1 174 ? -14.133 10.703 -0.036 1 98 174 THR B C 1
ATOM 2840 O O . THR B 1 174 ? -13.055 10.625 -0.633 1 98 174 THR B O 1
ATOM 2843 N N . PRO B 1 175 ? -14.469 9.914 0.93 1 97.5 175 PRO B N 1
ATOM 2844 C CA . PRO B 1 175 ? -13.594 8.773 1.203 1 97.5 175 PRO B CA 1
ATOM 2845 C C . PRO B 1 175 ? -13.602 7.738 0.082 1 97.5 175 PRO B C 1
ATOM 2847 O O . PRO B 1 175 ? -14.672 7.297 -0.345 1 97.5 175 PRO B O 1
ATOM 2850 N N . ASP B 1 176 ? -12.438 7.422 -0.397 1 95.31 176 ASP B N 1
ATOM 2851 C CA . ASP B 1 176 ? -12.25 6.277 -1.28 1 95.31 176 ASP B CA 1
ATOM 2852 C C . ASP B 1 176 ? -12.125 4.98 -0.481 1 95.31 176 ASP B C 1
ATOM 2854 O O . ASP B 1 176 ? -12.672 3.947 -0.876 1 95.31 176 ASP B O 1
ATOM 2858 N N . GLN B 1 177 ? -11.336 5.07 0.559 1 96.06 177 GLN B N 1
ATOM 2859 C CA . GLN B 1 177 ? -11.062 3.951 1.454 1 96.06 177 GLN B CA 1
ATOM 2860 C C . GLN B 1 177 ? -10.883 4.43 2.893 1 96.06 177 GLN B C 1
ATOM 2862 O O . GLN B 1 177 ? -10.281 5.48 3.133 1 96.06 177 GLN B O 1
ATOM 2867 N N . LEU B 1 178 ? -11.461 3.711 3.758 1 98 178 LEU B N 1
ATOM 2868 C CA . LEU B 1 178 ? -11.172 3.885 5.176 1 98 178 LEU B CA 1
ATOM 2869 C C . LEU B 1 178 ? -10.461 2.658 5.738 1 98 178 LEU B C 1
ATOM 2871 O O . LEU B 1 178 ? -10.953 1.536 5.613 1 98 178 LEU B O 1
ATOM 2875 N N . LEU B 1 179 ? -9.32 2.865 6.293 1 98.38 179 LEU B N 1
ATOM 2876 C CA . LEU B 1 179 ? -8.492 1.8 6.84 1 98.38 179 LEU B CA 1
ATOM 2877 C C . LEU B 1 179 ? -8.273 1.997 8.336 1 98.38 179 LEU B C 1
ATOM 2879 O O . LEU B 1 179 ? -8.453 3.1 8.852 1 98.38 179 LEU B O 1
ATOM 2883 N N . SER B 1 180 ? -7.852 0.913 9.039 1 98 180 SER B N 1
ATOM 2884 C CA . SER B 1 180 ? -7.578 0.982 10.469 1 98 180 SER B CA 1
ATOM 2885 C C . SER B 1 180 ? -6.078 0.99 10.742 1 98 180 SER B C 1
ATOM 2887 O O . SER B 1 180 ? -5.648 1.225 11.875 1 98 180 SER B O 1
ATOM 2889 N N . THR B 1 181 ? -5.309 0.68 9.734 1 97.38 181 THR B N 1
ATOM 2890 C CA . THR B 1 181 ? -3.852 0.659 9.805 1 97.38 181 THR B CA 1
ATOM 2891 C C . THR B 1 181 ? -3.24 1.087 8.477 1 97.38 181 THR B C 1
ATOM 2893 O O . THR B 1 181 ? -3.928 1.124 7.453 1 97.38 181 THR B O 1
ATOM 2896 N N . TRP B 1 182 ? -2.014 1.401 8.516 1 98.12 182 TRP B N 1
ATOM 2897 C CA . TRP B 1 182 ? -1.302 1.827 7.312 1 98.12 182 TRP B CA 1
ATOM 2898 C C . TRP B 1 182 ? -0.959 0.631 6.43 1 98.12 182 TRP B C 1
ATOM 2900 O O . TRP B 1 182 ? -0.557 0.798 5.277 1 98.12 182 TRP B O 1
ATOM 2910 N N . ASP B 1 183 ? -1.138 -0.638 6.941 1 97.75 183 ASP B N 1
ATOM 2911 C CA . ASP B 1 183 ? -0.862 -1.817 6.125 1 97.75 183 ASP B CA 1
ATOM 2912 C C . ASP B 1 183 ? -2.143 -2.357 5.492 1 97.75 183 ASP B C 1
ATOM 2914 O O . ASP B 1 183 ? -2.256 -3.559 5.238 1 97.75 183 ASP B O 1
ATOM 2918 N N . VAL B 1 184 ? -3.168 -1.519 5.359 1 98.12 184 VAL B N 1
ATOM 2919 C CA . VAL B 1 184 ? -4.316 -1.688 4.477 1 98.12 184 VAL B CA 1
ATOM 2920 C C . VAL B 1 184 ? -5.328 -2.637 5.117 1 98.12 184 VAL B C 1
ATOM 2922 O O . VAL B 1 184 ? -5.918 -3.479 4.438 1 98.12 184 VAL B O 1
ATOM 2925 N N . ARG B 1 185 ? -5.484 -2.611 6.387 1 97.38 185 ARG B N 1
ATOM 2926 C CA . ARG B 1 185 ? -6.574 -3.311 7.055 1 97.38 185 ARG B CA 1
ATOM 2927 C C . ARG B 1 185 ? -7.836 -2.457 7.086 1 97.38 185 ARG B C 1
ATOM 2929 O O . ARG B 1 185 ? -7.766 -1.24 7.27 1 97.38 185 ARG B O 1
ATOM 2936 N N . PRO B 1 186 ? -8.953 -3.078 6.957 1 96.31 186 PRO B N 1
ATOM 2937 C CA . PRO B 1 186 ? -10.188 -2.303 6.852 1 96.31 186 PRO B CA 1
ATOM 2938 C C . PRO B 1 186 ? -10.562 -1.612 8.164 1 96.31 186 PRO B C 1
ATOM 2940 O O . PRO B 1 186 ? -10.258 -2.121 9.242 1 96.31 186 PRO B O 1
ATOM 2943 N N . PHE B 1 187 ? -11.188 -0.482 8.07 1 97.75 187 PHE B N 1
ATOM 2944 C CA . PHE B 1 187 ? -11.75 0.255 9.195 1 97.75 187 PHE B CA 1
ATOM 2945 C C . PHE B 1 187 ? -13.094 -0.341 9.609 1 97.75 187 PHE B C 1
ATOM 2947 O O . PHE B 1 187 ? -13.898 -0.717 8.758 1 97.75 187 PHE B O 1
ATOM 2954 N N . SER B 1 188 ? -13.336 -0.474 10.859 1 95.94 188 SER B N 1
ATOM 2955 C CA . SER B 1 188 ? -14.609 -0.926 11.422 1 95.94 188 SER B CA 1
ATOM 2956 C C . SER B 1 188 ? -15.039 -0.044 12.594 1 95.94 188 SER B C 1
ATOM 2958 O O . SER B 1 188 ? -14.305 0.857 13 1 95.94 188 SER B O 1
ATOM 2960 N N . GLU B 1 189 ? -16.188 -0.234 13.117 1 94.38 189 GLU B N 1
ATOM 2961 C CA . GLU B 1 189 ? -16.719 0.555 14.227 1 94.38 189 GLU B CA 1
ATOM 2962 C C . GLU B 1 189 ? -15.859 0.415 15.477 1 94.38 189 GLU B C 1
ATOM 2964 O O . GLU B 1 189 ? -15.82 1.316 16.312 1 94.38 189 GLU B O 1
ATOM 2969 N N . ASP B 1 190 ? -15.055 -0.669 15.539 1 95.38 190 ASP B N 1
ATOM 2970 C CA . ASP B 1 190 ? -14.258 -0.944 16.734 1 95.38 190 ASP B CA 1
ATOM 2971 C C . ASP B 1 190 ? -12.828 -0.453 16.562 1 95.38 190 ASP B C 1
ATOM 2973 O O . ASP B 1 190 ? -12 -0.596 17.469 1 95.38 190 ASP B O 1
ATOM 2977 N N . SER B 1 191 ? -12.602 0.078 15.414 1 97.12 191 SER B N 1
ATOM 2978 C CA . SER B 1 191 ? -11.242 0.542 15.156 1 97.12 191 SER B CA 1
ATOM 2979 C C . SER B 1 191 ? -10.891 1.73 16.047 1 97.12 191 SER B C 1
ATOM 2981 O O . SER B 1 191 ? -11.719 2.611 16.266 1 97.12 191 SER B O 1
ATOM 2983 N N . ASP B 1 192 ? -9.648 1.739 16.562 1 97.69 192 ASP B N 1
ATOM 2984 C CA . ASP B 1 192 ? -9.18 2.848 17.391 1 97.69 192 ASP B CA 1
ATOM 2985 C C . ASP B 1 192 ? -8.18 3.719 16.625 1 97.69 192 ASP B C 1
ATOM 2987 O O . ASP B 1 192 ? -7.504 4.559 17.219 1 97.69 192 ASP B O 1
ATOM 2991 N N . PHE B 1 193 ? -8.055 3.471 15.438 1 98.31 193 PHE B N 1
ATOM 2992 C CA . PHE B 1 193 ? -7.219 4.234 14.523 1 98.31 193 PHE B CA 1
ATOM 2993 C C . PHE B 1 193 ? -7.871 4.344 13.148 1 98.31 193 PHE B C 1
ATOM 2995 O O . PHE B 1 193 ? -8.555 3.418 12.711 1 98.31 193 PHE B O 1
ATOM 3002 N N . LEU B 1 194 ? -7.676 5.492 12.461 1 98.44 194 LEU B N 1
ATOM 3003 C CA . LEU B 1 194 ? -8.242 5.719 11.133 1 98.44 194 LEU B CA 1
ATOM 3004 C C . LEU B 1 194 ? -7.156 6.152 10.148 1 98.44 194 LEU B C 1
ATOM 3006 O O . LEU B 1 194 ? -6.324 7.008 10.477 1 98.44 194 LEU B O 1
ATOM 3010 N N . VAL B 1 195 ? -7.043 5.516 9.086 1 98.75 195 VAL B N 1
ATOM 3011 C CA . VAL B 1 195 ? -6.375 6.008 7.891 1 98.75 195 VAL B CA 1
ATOM 3012 C C . VAL B 1 195 ? -7.406 6.27 6.793 1 98.75 195 VAL B C 1
ATOM 3014 O O . VAL B 1 195 ? -7.941 5.328 6.199 1 98.75 195 VAL B O 1
ATOM 3017 N N . ALA B 1 196 ? -7.695 7.5 6.5 1 98.75 196 ALA B N 1
ATOM 3018 C CA . ALA B 1 196 ? -8.68 7.875 5.484 1 98.75 196 ALA B CA 1
ATOM 3019 C C . ALA B 1 196 ? -7.996 8.219 4.164 1 98.75 196 ALA B C 1
ATOM 3021 O O . ALA B 1 196 ? -7.156 9.117 4.105 1 98.75 196 ALA B O 1
ATOM 3022 N N . ILE B 1 197 ? -8.227 7.469 3.17 1 98.81 197 ILE B N 1
ATOM 3023 C CA . ILE B 1 197 ? -7.844 7.836 1.811 1 98.81 197 ILE B CA 1
ATOM 3024 C C . ILE B 1 197 ? -8.984 8.602 1.145 1 98.81 197 ILE B C 1
ATOM 3026 O O . ILE B 1 197 ? -10.062 8.055 0.923 1 98.81 197 ILE B O 1
ATOM 3030 N N . LEU B 1 198 ? -8.742 9.859 0.862 1 98.81 198 LEU B N 1
ATOM 3031 C CA . LEU B 1 198 ? -9.773 10.781 0.4 1 98.81 198 LEU B CA 1
ATOM 3032 C C . LEU B 1 198 ? -9.484 11.25 -1.021 1 98.81 198 LEU B C 1
ATOM 3034 O O . LEU B 1 198 ? -8.328 11.445 -1.39 1 98.81 198 LEU B O 1
ATOM 3038 N N . ARG B 1 199 ? -10.484 11.422 -1.806 1 98.06 199 ARG B N 1
ATOM 3039 C CA . ARG B 1 199 ? -10.391 12.07 -3.111 1 98.06 199 ARG B CA 1
ATOM 3040 C C . ARG B 1 199 ? -11.281 13.305 -3.182 1 98.06 199 ARG B C 1
ATOM 3042 O O . ARG B 1 199 ? -12.148 13.5 -2.322 1 98.06 199 ARG B O 1
ATOM 3049 N N . ARG B 1 200 ? -11.031 14.102 -4.207 1 97.5 200 ARG B N 1
ATOM 3050 C CA . ARG B 1 200 ? -11.945 15.211 -4.457 1 97.5 200 ARG B CA 1
ATOM 3051 C C . ARG B 1 200 ? -13.344 14.695 -4.809 1 97.5 200 ARG B C 1
ATOM 3053 O O . ARG B 1 200 ? -13.484 13.727 -5.555 1 97.5 200 ARG B O 1
ATOM 3060 N N . ALA B 1 201 ? -14.336 15.32 -4.227 1 94.62 201 ALA B N 1
ATOM 3061 C CA . ALA B 1 201 ? -15.719 14.922 -4.496 1 94.62 201 ALA B CA 1
ATOM 3062 C C . ALA B 1 201 ? -16.141 15.344 -5.902 1 94.62 201 ALA B C 1
ATOM 3064 O O . ALA B 1 201 ? -15.648 16.344 -6.434 1 94.62 201 ALA B O 1
#

Sequence (402 aa):
MVEQSLWMQKVAADPGHSQWYIERFRSLARAGEDLFGEARLVDAMAPRNAHILDAGCGPGRLGGYLAGVGHRVVGVDVDPALIAAAEEDYPGPRWLVGDLAELDLPARGIAEPFDIIVSAGNVMTFLAPSTRAQVLSRLRAHLTDNGRAVIGFGAGRDYGFEEFLADAKGAGFTPDQLLSTWDVRPFSEDSDFLVAILRRAMVEQSLWMQKVAADPGHSQWYIERFRSLARAGEDLFGEARLVDAMAPRNAHILDAGCGPGRLGGYLAGVGHRVVGVDVDPALIAAAEEDYPGPRWLVGDLAELDLPARGIAEPFDIIVSAGNVMTFLAPSTRAQVLSRLRAHLTDNGRAVIGFGAGRDYGFEEFLADAKGAGFTPDQLLSTWDVRPFSEDSDFLVAILRRA

Organism: Mycolicibacterium smegmatis (strain ATCC 700084 / mc(2)155) (NCBI:txid246196)

Radius of gyration: 22.8 Å; Cα contacts (8 Å, |Δi|>4): 814; chains: 2; bounding box: 39×72×57 Å

Foldseek 3Di:
DDDDWLVVVVCVVPVCVLVVVLVVVVVCVVVVHDPALLLVLVLVVADAQFEEEAEQCFLPVNVLVNVVRRHAYEYEHQDVSSLVNNCVPRPDHHYYHDDLLPDDVVVVVPPAAGQEYEHAPQVLLRGDPVSNLSSLLSNQVRHDQNHKYKYKDFAPSPQDPVNNQVSNVVSQKDFPAWALDSVRHHDDPPRGMIITIIHGD/DDDDWLVVVVCVVPVCVLVVVLVVVVVCVVVVHDPALLLVLVLVVADAQFEEEAEQCFLPVNVLVNVVRRHAYEYEHQDVSRLVNNCVPRPDHHYYHDDLLPDDVVVVVPPAAGQEYEHAPQVLLRGDPVSNLSSLLSNQVRHDQNHKYKHKDFAPSPQDPVNNQVSNVVSQKDFPAWALDSVRHHDDPPRGMIITIIHGD

InterPro domains:
  IPR029063 S-adenosyl-L-methionine-dependent methyltransferase superfamily [G3DSA:3.40.50.150] (4-201)
  IPR029063 S-adenosyl-L-methionine-dependent methyltransferase superfamily [SSF53335] (13-187)
  IPR041698 Methyltransferase domain 25 [PF13649] (52-147)